Protein AF-A0A3B4H6M0-F1 (afdb_monomer)

Structure (mmCIF, N/CA/C/O backbone):
data_AF-A0A3B4H6M0-F1
#
_entry.id   AF-A0A3B4H6M0-F1
#
loop_
_atom_site.group_PDB
_atom_site.id
_atom_site.type_symbol
_atom_site.label_atom_id
_atom_site.label_alt_id
_atom_site.label_comp_id
_atom_site.label_asym_id
_atom_site.label_entity_id
_atom_site.label_seq_id
_atom_site.pdbx_PDB_ins_code
_atom_site.Cartn_x
_atom_site.Cartn_y
_atom_site.Cartn_z
_atom_site.occupancy
_atom_site.B_iso_or_equiv
_atom_site.auth_seq_id
_atom_site.auth_comp_id
_atom_site.auth_asym_id
_atom_site.auth_atom_id
_atom_site.pdbx_PDB_model_num
ATOM 1 N N . MET A 1 1 ? 34.216 -23.647 6.947 1.00 32.72 1 MET A N 1
ATOM 2 C CA . MET A 1 1 ? 33.223 -24.095 7.951 1.00 32.72 1 MET A CA 1
ATOM 3 C C . MET A 1 1 ? 31.790 -23.662 7.624 1.00 32.72 1 MET A C 1
ATOM 5 O O . MET A 1 1 ? 30.902 -24.414 7.976 1.00 32.72 1 MET A O 1
ATOM 9 N N . ALA A 1 2 ? 31.547 -22.563 6.891 1.00 30.44 2 ALA A N 1
ATOM 10 C CA . ALA A 1 2 ? 30.202 -22.195 6.402 1.00 30.44 2 ALA A CA 1
ATOM 11 C C . ALA A 1 2 ? 29.672 -23.077 5.242 1.00 30.44 2 ALA A C 1
ATOM 13 O O . ALA A 1 2 ? 28.477 -23.306 5.130 1.00 30.44 2 ALA A O 1
ATOM 14 N N . VAL A 1 3 ? 30.569 -23.651 4.430 1.00 27.27 3 VAL A N 1
ATOM 15 C CA . VAL A 1 3 ? 30.211 -24.494 3.267 1.00 27.27 3 VAL A CA 1
ATOM 16 C C . VAL A 1 3 ? 29.662 -25.874 3.676 1.00 27.27 3 VAL A C 1
ATOM 18 O O . VAL A 1 3 ? 28.889 -26.484 2.947 1.00 27.27 3 VAL A O 1
ATOM 21 N N . GLN A 1 4 ? 30.026 -26.370 4.866 1.00 26.97 4 GLN A N 1
ATOM 22 C CA . GLN A 1 4 ? 29.548 -27.668 5.362 1.00 26.97 4 GLN A CA 1
ATOM 23 C C . GLN A 1 4 ? 28.103 -27.570 5.886 1.00 26.97 4 GLN A C 1
ATOM 25 O O . GLN A 1 4 ? 27.313 -28.477 5.658 1.00 26.97 4 GLN A O 1
ATOM 30 N N . SER A 1 5 ? 27.740 -26.447 6.523 1.00 33.03 5 SER A N 1
ATOM 31 C CA . SER A 1 5 ? 26.393 -26.236 7.073 1.00 33.03 5 SER A CA 1
ATOM 32 C C . SER A 1 5 ? 25.328 -25.975 6.005 1.00 33.03 5 SER A C 1
ATOM 34 O O . SER A 1 5 ? 24.168 -26.300 6.230 1.00 33.03 5 SER A O 1
ATOM 36 N N . GLU A 1 6 ? 25.705 -25.428 4.843 1.00 32.78 6 GLU A N 1
ATOM 37 C CA . GLU A 1 6 ? 24.797 -25.271 3.692 1.00 32.78 6 GLU A CA 1
ATOM 38 C C . GLU A 1 6 ? 24.535 -26.606 2.974 1.00 32.78 6 GLU A C 1
ATOM 40 O O . GLU A 1 6 ? 23.430 -26.854 2.503 1.00 32.78 6 GLU A O 1
ATOM 45 N N . CYS A 1 7 ? 25.509 -27.520 2.951 1.00 27.27 7 CYS A N 1
ATOM 46 C CA . CYS A 1 7 ? 25.340 -28.843 2.338 1.00 27.27 7 CYS A CA 1
ATOM 47 C C . CYS A 1 7 ? 24.412 -29.762 3.169 1.00 27.27 7 CYS A C 1
ATOM 49 O O . CYS A 1 7 ? 23.644 -30.567 2.627 1.00 27.27 7 CYS A O 1
ATOM 51 N N . ASP A 1 8 ? 24.424 -29.591 4.496 1.00 31.41 8 ASP A N 1
ATO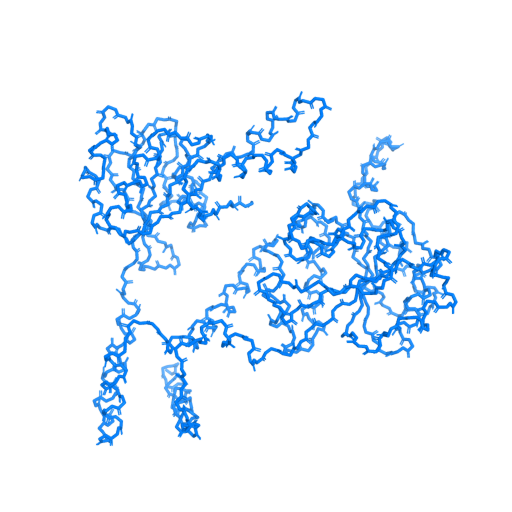M 52 C CA . ASP A 1 8 ? 23.567 -30.328 5.433 1.00 31.41 8 ASP A CA 1
ATOM 53 C C . ASP A 1 8 ? 22.103 -29.833 5.438 1.00 31.41 8 ASP A C 1
ATOM 55 O O . ASP A 1 8 ? 21.195 -30.609 5.750 1.00 31.41 8 ASP A O 1
ATOM 59 N N . SER A 1 9 ? 21.829 -28.575 5.055 1.00 35.06 9 SER A N 1
ATOM 60 C CA . SER A 1 9 ? 20.445 -28.080 4.915 1.00 35.06 9 SER A CA 1
ATOM 61 C C . SER A 1 9 ? 19.800 -28.559 3.611 1.00 35.06 9 SER A C 1
ATOM 63 O O . SER A 1 9 ? 18.659 -29.021 3.621 1.00 35.06 9 SER A O 1
ATOM 65 N N . VAL A 1 10 ? 20.564 -28.566 2.513 1.00 33.75 10 VAL A N 1
ATOM 66 C CA . VAL A 1 10 ? 20.108 -29.015 1.185 1.00 33.75 10 VAL A CA 1
ATOM 67 C C . VAL A 1 10 ? 19.784 -30.516 1.176 1.00 33.75 10 VAL A C 1
ATOM 69 O O . VAL A 1 10 ? 18.812 -30.957 0.565 1.00 33.75 10 VAL A O 1
ATOM 72 N N . THR A 1 11 ? 20.533 -31.334 1.921 1.00 34.16 11 THR A N 1
ATOM 73 C CA . THR A 1 11 ? 20.243 -32.776 2.056 1.00 34.16 11 THR A CA 1
ATOM 74 C C . THR A 1 11 ? 18.987 -33.080 2.882 1.00 34.16 11 THR A C 1
ATOM 76 O O . THR A 1 11 ? 18.434 -34.181 2.767 1.00 34.16 11 THR A O 1
ATOM 79 N N . LYS A 1 12 ? 18.506 -32.124 3.685 1.00 36.81 12 LYS A N 1
ATOM 80 C CA . LYS A 1 12 ? 17.257 -32.232 4.449 1.00 36.81 12 LYS A CA 1
ATOM 81 C C . LYS A 1 12 ? 16.042 -31.879 3.582 1.00 36.81 12 LYS A C 1
ATOM 83 O O . LYS A 1 12 ? 15.080 -32.642 3.571 1.00 36.81 12 LYS A O 1
ATOM 88 N N . GLU A 1 13 ? 16.149 -30.830 2.765 1.00 38.56 13 GLU A N 1
ATOM 89 C CA . GLU A 1 13 ? 15.122 -30.417 1.791 1.00 38.56 13 GLU A CA 1
ATOM 90 C C . GLU A 1 13 ? 14.874 -31.485 0.713 1.00 38.56 13 GLU A C 1
ATOM 92 O O . GLU A 1 13 ? 13.730 -31.811 0.397 1.00 38.56 13 GLU A O 1
ATOM 97 N N . VAL A 1 14 ? 15.932 -32.129 0.206 1.00 34.03 14 VAL A N 1
ATOM 98 C CA . VAL A 1 14 ? 15.801 -33.203 -0.798 1.00 34.03 14 VAL A CA 1
ATOM 99 C C . VAL A 1 14 ? 15.093 -34.445 -0.232 1.00 34.03 14 VAL A C 1
ATOM 101 O O . VAL A 1 14 ? 14.399 -35.150 -0.965 1.00 34.03 14 VAL A O 1
ATOM 104 N N . LYS A 1 15 ? 15.210 -34.718 1.076 1.00 35.72 15 LYS A N 1
ATOM 105 C CA . LYS A 1 15 ? 14.507 -35.838 1.730 1.00 35.72 15 LYS A CA 1
ATOM 106 C C . LYS A 1 15 ? 13.014 -35.574 1.934 1.00 35.72 15 LYS A C 1
ATOM 108 O O . LYS A 1 15 ? 12.244 -36.530 1.880 1.00 35.72 15 LYS A O 1
ATOM 113 N N . GLU A 1 16 ? 12.610 -34.324 2.141 1.00 36.28 16 GLU A N 1
ATOM 114 C CA . GLU A 1 16 ? 11.199 -33.942 2.310 1.00 36.28 16 GLU A CA 1
ATOM 115 C C . GLU A 1 16 ? 10.441 -33.961 0.973 1.00 36.28 16 GLU A C 1
ATOM 117 O O . GLU A 1 16 ? 9.308 -34.441 0.907 1.00 36.28 16 GLU A O 1
ATOM 122 N N . VAL A 1 17 ? 11.098 -33.570 -0.125 1.00 36.06 17 VAL A N 1
ATOM 123 C CA . VAL A 1 17 ? 10.526 -33.622 -1.486 1.00 36.06 17 VAL A CA 1
ATOM 124 C C . VAL A 1 17 ? 10.251 -35.063 -1.953 1.00 36.06 17 VAL A C 1
ATOM 126 O O . VAL A 1 17 ? 9.290 -35.310 -2.682 1.00 36.06 17 VAL A O 1
ATOM 129 N N . LEU A 1 18 ? 11.039 -36.042 -1.495 1.00 35.78 18 LEU A N 1
ATOM 130 C CA . LEU A 1 18 ? 10.857 -37.460 -1.838 1.00 35.78 18 LEU A CA 1
ATOM 131 C C . LEU A 1 18 ? 9.641 -38.120 -1.156 1.00 35.78 18 LEU A C 1
ATOM 133 O O . LEU A 1 18 ? 9.232 -39.195 -1.588 1.00 35.78 18 LEU A O 1
ATOM 137 N N . GLN A 1 19 ? 9.048 -37.510 -0.121 1.00 34.03 19 GLN A N 1
ATOM 138 C CA . GLN A 1 19 ? 7.951 -38.119 0.651 1.00 34.03 19 GLN A CA 1
ATOM 139 C C . GLN A 1 19 ? 6.537 -37.797 0.131 1.00 34.03 19 GLN A C 1
ATOM 141 O O . GLN A 1 19 ? 5.581 -38.426 0.578 1.00 34.03 19 GLN A O 1
ATOM 146 N N . HIS A 1 20 ? 6.377 -36.873 -0.827 1.00 35.38 20 HIS A N 1
ATOM 147 C CA . HIS A 1 20 ? 5.054 -36.355 -1.222 1.00 35.38 20 HIS A CA 1
ATOM 148 C C . HIS A 1 20 ? 4.671 -36.525 -2.704 1.00 35.38 20 HIS A C 1
ATOM 150 O O . HIS A 1 20 ? 3.684 -35.945 -3.161 1.00 35.38 20 HIS A O 1
ATOM 156 N N . HIS A 1 21 ? 5.388 -37.347 -3.470 1.00 32.28 21 HIS A N 1
ATOM 157 C CA . HIS A 1 21 ? 5.019 -37.627 -4.859 1.00 32.28 21 HIS A CA 1
ATOM 158 C C . HIS A 1 21 ? 3.885 -38.656 -4.961 1.00 32.28 21 HIS A C 1
ATOM 160 O O . HIS A 1 21 ? 4.155 -39.847 -4.973 1.00 32.28 21 HIS A O 1
ATOM 166 N N . ASP A 1 22 ? 2.640 -38.186 -5.098 1.00 32.66 22 ASP A N 1
ATOM 167 C CA . ASP A 1 22 ? 1.581 -38.898 -5.834 1.00 32.66 22 ASP A CA 1
ATOM 168 C C . ASP A 1 22 ? 0.391 -37.973 -6.167 1.00 32.66 22 ASP A C 1
ATOM 170 O O . ASP A 1 22 ? -0.548 -37.836 -5.382 1.00 32.66 22 ASP A O 1
ATOM 174 N N . LYS A 1 23 ? 0.434 -37.326 -7.348 1.00 28.08 23 LYS A N 1
ATOM 175 C CA . LYS A 1 23 ? -0.689 -37.128 -8.305 1.00 28.08 23 LYS A CA 1
ATOM 176 C C . LYS A 1 23 ? -0.337 -36.117 -9.415 1.00 28.08 23 LYS A C 1
ATOM 178 O O . LYS A 1 23 ? 0.369 -35.145 -9.154 1.00 28.08 23 LYS A O 1
ATOM 183 N N . PRO A 1 24 ? -0.832 -36.313 -10.655 1.00 30.91 24 PRO A N 1
ATOM 184 C CA . PRO A 1 24 ? -0.568 -35.414 -11.774 1.00 30.91 24 PRO A CA 1
ATOM 185 C C . PRO A 1 24 ? -1.537 -34.227 -11.735 1.00 30.91 24 PRO A C 1
ATOM 187 O O . PRO A 1 24 ? -2.722 -34.417 -11.459 1.00 30.91 24 PRO A O 1
ATOM 190 N N . LEU A 1 25 ? -1.069 -33.014 -12.046 1.00 31.17 25 LEU A N 1
ATOM 191 C CA . LEU A 1 25 ? -1.939 -31.839 -12.110 1.00 31.17 25 LEU A CA 1
ATOM 192 C C . LEU A 1 25 ? -1.830 -31.059 -13.419 1.00 31.17 25 LEU A C 1
ATOM 194 O O . LEU A 1 25 ? -0.778 -30.917 -14.039 1.00 31.17 25 LEU A O 1
ATOM 198 N N . ASN A 1 26 ? -3.029 -30.652 -13.822 1.00 25.30 26 ASN A N 1
ATOM 199 C CA . ASN A 1 26 ? -3.500 -30.214 -15.121 1.00 25.30 26 ASN A CA 1
ATOM 200 C C . ASN A 1 26 ? -3.079 -28.761 -15.408 1.00 25.30 26 ASN A C 1
ATOM 202 O O . ASN A 1 26 ? -2.894 -27.962 -14.492 1.00 25.30 26 ASN A O 1
ATOM 206 N N . VAL A 1 27 ? -2.982 -28.399 -16.687 1.00 27.44 27 VAL A N 1
ATOM 207 C CA . VAL A 1 27 ? -2.404 -27.144 -17.228 1.00 27.44 27 VAL A CA 1
ATOM 208 C C . VAL A 1 27 ? -3.296 -25.892 -16.994 1.00 27.44 27 VAL A C 1
ATOM 210 O O . VAL A 1 27 ? -3.283 -24.944 -17.767 1.00 27.44 27 VAL A O 1
ATOM 213 N N . GLY A 1 28 ? -4.070 -25.846 -15.903 1.00 27.16 28 GLY A N 1
ATOM 214 C CA . GLY A 1 28 ? -4.992 -24.747 -15.563 1.00 27.16 28 GLY A CA 1
ATOM 215 C C . GLY A 1 28 ? -4.631 -23.902 -14.329 1.00 27.16 28 GLY A C 1
ATOM 216 O O . GLY A 1 28 ? -5.324 -22.929 -14.060 1.00 27.16 28 GLY A O 1
ATOM 217 N N . MET A 1 29 ? -3.569 -24.228 -13.580 1.00 28.89 29 MET A N 1
ATOM 218 C CA . MET A 1 29 ? -3.443 -23.819 -12.162 1.00 28.89 29 MET A CA 1
ATOM 219 C C . MET A 1 29 ? -2.367 -22.771 -11.819 1.00 28.89 29 MET A C 1
ATOM 221 O O . MET A 1 29 ? -1.976 -22.642 -10.662 1.00 28.89 29 MET A O 1
ATOM 225 N N . VAL A 1 30 ? -1.894 -21.965 -12.773 1.00 35.34 30 VAL A N 1
ATOM 226 C CA . VAL A 1 30 ? -0.851 -20.945 -12.489 1.00 35.34 30 VAL A CA 1
ATOM 227 C C . VAL A 1 30 ? -1.394 -19.719 -11.719 1.00 35.34 30 VAL A C 1
ATOM 229 O O . VAL A 1 30 ? -0.618 -18.907 -11.228 1.00 35.34 30 VAL A O 1
ATOM 232 N N . LYS A 1 31 ? -2.717 -19.596 -11.523 1.00 34.50 31 LYS A N 1
ATOM 233 C CA . LYS A 1 31 ? -3.303 -18.649 -10.549 1.00 34.50 31 LYS A CA 1
ATOM 234 C C . LYS A 1 31 ? -3.573 -19.259 -9.165 1.00 34.50 31 LYS A C 1
ATOM 236 O O . LYS A 1 31 ? -3.773 -18.506 -8.226 1.00 34.50 31 LYS A O 1
ATOM 241 N N . GLU A 1 32 ? -3.549 -20.585 -9.014 1.00 31.45 32 GLU A N 1
ATOM 242 C CA . GLU A 1 32 ? -3.996 -21.264 -7.783 1.00 31.45 32 GLU A CA 1
ATOM 243 C C . GLU A 1 32 ? -2.868 -21.617 -6.799 1.00 31.45 32 GLU A C 1
ATOM 245 O O . GLU A 1 32 ? -3.141 -21.871 -5.628 1.00 31.45 32 GLU A O 1
ATOM 250 N N . SER A 1 33 ? -1.594 -21.607 -7.203 1.00 34.44 33 SER A N 1
ATOM 251 C CA . SER A 1 33 ? -0.500 -22.054 -6.320 1.00 34.44 33 SER A CA 1
ATOM 252 C C . SER A 1 33 ? 0.001 -21.007 -5.314 1.00 34.44 33 SER A C 1
ATOM 254 O O . SER A 1 33 ? 0.775 -21.357 -4.428 1.00 34.44 33 SER A O 1
ATOM 256 N N . ALA A 1 34 ? -0.429 -19.743 -5.411 1.00 38.22 34 ALA A N 1
ATOM 257 C CA . ALA A 1 34 ? -0.207 -18.747 -4.354 1.00 38.22 34 ALA A CA 1
ATOM 258 C C . ALA A 1 34 ? -1.312 -18.776 -3.279 1.00 38.22 34 ALA A C 1
ATOM 260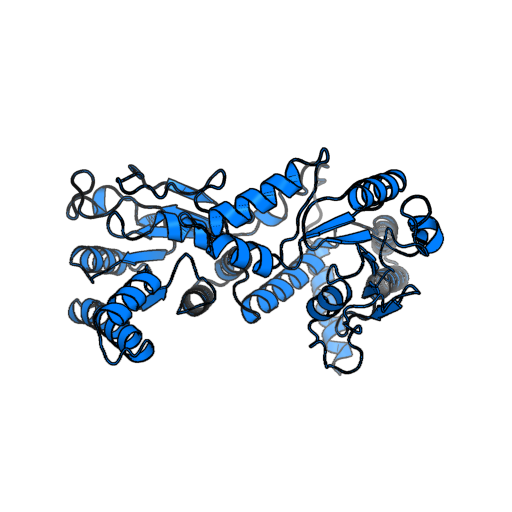 O O . ALA A 1 34 ? -1.076 -18.358 -2.148 1.00 38.22 34 ALA A O 1
ATOM 261 N N . ASP A 1 35 ? -2.493 -19.311 -3.608 1.00 40.00 35 ASP A N 1
ATOM 262 C CA . ASP A 1 35 ? -3.677 -19.262 -2.742 1.00 40.00 35 ASP A CA 1
ATOM 263 C C . ASP A 1 35 ? -3.786 -20.445 -1.765 1.00 40.00 35 ASP A C 1
ATOM 265 O O . ASP A 1 35 ? -4.458 -20.336 -0.741 1.00 40.00 35 ASP A O 1
ATOM 269 N N . GLN A 1 36 ? -3.103 -21.569 -2.003 1.00 39.03 36 GLN A N 1
ATOM 270 C CA . GLN A 1 36 ? -3.354 -22.805 -1.241 1.00 39.03 36 GLN A CA 1
ATOM 271 C C . GLN A 1 36 ? -2.666 -22.913 0.136 1.00 39.03 36 GLN A C 1
ATOM 273 O O . GLN A 1 36 ? -2.895 -23.894 0.844 1.00 39.03 36 GLN A O 1
ATOM 278 N N . HIS A 1 37 ? -1.895 -21.910 0.578 1.00 45.59 37 HIS A N 1
ATOM 279 C CA . HIS A 1 37 ? -1.238 -21.938 1.900 1.00 45.59 37 HIS A CA 1
ATOM 280 C C . HIS A 1 37 ? -1.378 -20.664 2.748 1.00 45.59 37 HIS A C 1
ATOM 282 O O . HIS A 1 37 ? -0.771 -20.579 3.816 1.00 45.59 37 HIS A O 1
ATOM 288 N N . THR A 1 38 ? -2.194 -19.689 2.340 1.00 56.16 38 THR A N 1
ATOM 289 C CA . THR A 1 38 ? -2.395 -18.463 3.132 1.00 56.16 38 THR A CA 1
ATOM 290 C C . THR A 1 38 ? -3.700 -18.524 3.913 1.00 56.16 38 THR A C 1
ATOM 292 O O . THR A 1 38 ? -4.784 -18.547 3.337 1.00 56.16 38 THR A O 1
ATOM 295 N N . ILE A 1 39 ? -3.596 -18.543 5.244 1.00 72.38 39 ILE A N 1
ATOM 296 C CA . ILE A 1 39 ? -4.755 -18.417 6.135 1.00 72.38 39 ILE A CA 1
ATOM 297 C C . ILE A 1 39 ? -5.457 -17.089 5.811 1.00 72.38 39 ILE A C 1
ATOM 299 O O . ILE A 1 39 ? -4.782 -16.056 5.842 1.00 72.38 39 ILE A O 1
ATOM 303 N N . PRO A 1 40 ? -6.777 -17.087 5.534 1.00 86.38 40 PRO A N 1
ATOM 304 C CA . PRO A 1 40 ? -7.510 -15.860 5.259 1.00 86.38 40 PRO A CA 1
ATOM 305 C C . PRO A 1 40 ? -7.331 -14.847 6.392 1.00 86.38 40 PRO A C 1
ATOM 307 O O . PRO A 1 40 ? -7.498 -15.187 7.566 1.00 86.38 40 PRO A O 1
ATOM 310 N N . LEU A 1 41 ? -6.997 -13.614 6.025 1.00 90.06 41 LEU A N 1
ATOM 311 C CA . LEU A 1 41 ? -6.868 -12.475 6.915 1.00 90.06 41 LEU A CA 1
ATOM 312 C C . LEU A 1 41 ? -8.077 -11.556 6.725 1.00 90.06 41 LEU A C 1
ATOM 314 O O . LEU A 1 41 ? -8.240 -10.937 5.675 1.00 90.06 41 LEU A O 1
ATOM 318 N N . LYS A 1 42 ? -8.935 -11.473 7.741 1.00 93.31 42 LYS A N 1
ATOM 319 C CA . LYS A 1 42 ? -10.170 -10.680 7.737 1.00 93.31 42 LYS A CA 1
ATOM 320 C C . LYS A 1 42 ? -10.024 -9.490 8.676 1.00 93.31 42 LYS A C 1
ATOM 322 O O . LYS A 1 42 ? -10.058 -9.653 9.895 1.00 93.31 42 LYS A O 1
ATOM 327 N N . ILE A 1 43 ? -9.899 -8.298 8.108 1.00 94.94 43 ILE A N 1
ATOM 328 C CA . ILE A 1 43 ? -9.697 -7.048 8.845 1.00 94.94 43 ILE A CA 1
ATOM 329 C C . ILE A 1 43 ? -11.014 -6.281 8.861 1.00 94.94 43 ILE A C 1
ATOM 331 O O . ILE A 1 43 ? -11.538 -5.969 7.797 1.00 94.94 43 ILE A O 1
ATOM 335 N N . ALA A 1 44 ? -11.552 -5.965 10.034 1.00 95.69 44 ALA A N 1
ATOM 336 C CA . ALA A 1 44 ? -12.742 -5.122 10.136 1.00 95.69 44 ALA A CA 1
ATOM 337 C C . ALA A 1 44 ? -12.365 -3.644 10.255 1.00 95.69 44 ALA A C 1
ATOM 339 O O . ALA A 1 44 ? -11.582 -3.277 11.126 1.00 95.69 44 ALA A O 1
ATOM 340 N N . ILE A 1 45 ? -12.963 -2.800 9.418 1.00 96.00 45 ILE A N 1
ATOM 341 C CA . ILE A 1 45 ? -12.843 -1.343 9.463 1.00 96.00 45 ILE A CA 1
ATOM 342 C C . ILE A 1 45 ? -14.163 -0.790 9.999 1.00 96.00 45 ILE A C 1
ATOM 344 O O . ILE A 1 45 ? -15.200 -0.911 9.355 1.00 96.00 45 ILE A O 1
ATOM 348 N N . THR A 1 46 ? -14.140 -0.221 11.201 1.00 93.56 46 THR A N 1
ATOM 349 C CA . THR A 1 46 ? -15.326 0.307 11.898 1.00 93.56 46 THR A CA 1
ATOM 350 C C . THR A 1 46 ? -15.092 1.747 12.347 1.00 93.56 46 THR A C 1
ATOM 352 O O . THR A 1 46 ? -13.985 2.260 12.227 1.00 93.56 46 THR A O 1
ATOM 355 N N . GLY A 1 47 ? -16.129 2.425 12.825 1.00 91.69 47 GLY A N 1
ATOM 356 C CA . GLY A 1 47 ? -16.099 3.840 13.193 1.00 91.69 47 GLY A CA 1
ATOM 357 C C . GLY A 1 47 ? -17.387 4.548 12.794 1.00 91.69 47 GLY A C 1
ATOM 358 O O . GLY A 1 47 ? -18.294 3.934 12.233 1.00 91.69 47 GLY A O 1
ATOM 359 N N . GLU A 1 48 ? -17.488 5.843 13.074 1.00 88.69 48 GLU A N 1
ATOM 360 C CA . GLU A 1 48 ? -18.681 6.620 12.722 1.00 88.69 48 GLU A CA 1
ATOM 361 C C . GLU A 1 48 ? -18.859 6.795 11.204 1.00 88.69 48 GLU A C 1
ATOM 363 O O . GLU A 1 48 ? -17.955 6.566 10.391 1.00 88.69 48 GLU A O 1
ATOM 368 N N . SER A 1 49 ? -20.062 7.195 10.787 1.00 84.81 49 SER A N 1
ATOM 369 C CA . SER A 1 49 ? -20.286 7.620 9.404 1.00 84.81 49 SER A CA 1
ATOM 370 C C . SER A 1 49 ? -19.483 8.886 9.086 1.00 84.81 49 SER A C 1
ATOM 372 O O . SER A 1 49 ? -19.302 9.755 9.935 1.00 84.81 49 SER A O 1
ATOM 374 N N . GLY A 1 50 ? -18.959 8.976 7.863 1.00 83.56 50 GLY A N 1
ATOM 375 C CA . GLY A 1 50 ? -18.137 10.103 7.426 1.00 83.56 50 GLY A CA 1
ATOM 376 C C . GLY A 1 50 ? -16.692 10.101 7.933 1.00 83.56 50 GLY A C 1
ATOM 37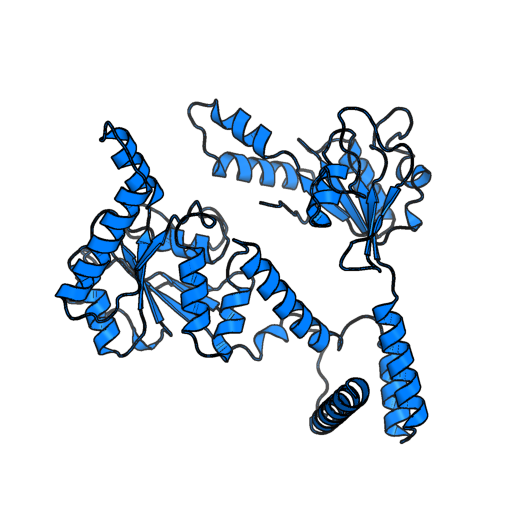7 O O . GLY A 1 50 ? -15.909 10.903 7.433 1.00 83.56 50 GLY A O 1
ATOM 378 N N . SER A 1 51 ? -16.279 9.182 8.817 1.00 88.62 51 SER A N 1
ATOM 379 C CA . SER A 1 51 ? -14.907 9.157 9.354 1.00 88.62 51 SER A CA 1
ATOM 380 C C . SER A 1 51 ? -13.825 8.750 8.342 1.00 88.62 51 SER A C 1
ATOM 382 O O . SER A 1 51 ? -12.648 8.816 8.652 1.00 88.62 51 SER A O 1
ATOM 384 N N . GLY A 1 52 ? -14.181 8.368 7.110 1.00 89.62 52 GLY A N 1
ATOM 385 C CA . GLY A 1 52 ? -13.213 7.988 6.069 1.00 89.62 52 GLY A CA 1
ATOM 386 C C . GLY A 1 52 ? -12.869 6.496 6.016 1.00 89.62 52 GLY A C 1
ATOM 387 O O . GLY A 1 52 ? -11.828 6.136 5.474 1.00 89.62 52 GLY A O 1
ATOM 388 N N . LYS A 1 53 ? -13.735 5.620 6.546 1.00 92.44 53 LYS A N 1
ATOM 389 C CA . LYS A 1 53 ? -13.575 4.151 6.498 1.00 92.44 53 LYS A CA 1
ATOM 390 C C . LYS A 1 53 ? -13.354 3.618 5.078 1.00 92.44 53 LYS A C 1
ATOM 392 O O . LYS A 1 53 ? -12.337 2.979 4.833 1.00 92.44 53 LYS A O 1
ATOM 397 N N . SER A 1 54 ? -14.245 3.945 4.141 1.00 90.88 54 SER A N 1
ATOM 398 C CA . SER A 1 54 ? -14.154 3.514 2.740 1.00 90.88 54 SER A CA 1
ATOM 399 C C . SER A 1 54 ? -12.866 3.999 2.065 1.00 90.88 54 SER A C 1
ATOM 401 O O . SER A 1 54 ? -12.148 3.204 1.467 1.00 90.88 54 SER A O 1
ATOM 403 N N . THR A 1 55 ? -12.504 5.273 2.253 1.00 91.94 55 THR A N 1
ATOM 404 C CA . THR A 1 55 ? -11.243 5.836 1.740 1.00 91.94 55 THR A CA 1
ATOM 405 C C . THR A 1 55 ? -10.028 5.123 2.340 1.00 91.94 55 THR A C 1
ATOM 407 O O . THR A 1 55 ? -9.059 4.841 1.644 1.00 91.94 55 THR A O 1
ATOM 410 N N . PHE A 1 56 ? -10.064 4.775 3.631 1.00 94.25 56 PHE A N 1
ATOM 411 C CA . PHE A 1 56 ? -9.011 3.976 4.257 1.00 94.25 56 PHE A CA 1
ATOM 412 C C . PHE A 1 56 ? -8.933 2.561 3.667 1.00 94.25 56 PHE A C 1
ATOM 414 O O . PHE A 1 56 ? -7.832 2.081 3.409 1.00 94.25 56 PHE A O 1
ATOM 421 N N . VAL A 1 57 ? -10.071 1.904 3.411 1.00 94.25 57 VAL A N 1
ATOM 422 C CA . VAL A 1 57 ? -10.121 0.588 2.749 1.00 94.25 57 VAL A CA 1
ATOM 423 C C . VAL A 1 57 ? -9.450 0.640 1.377 1.00 94.25 57 VAL A C 1
ATOM 425 O O . VAL A 1 57 ? -8.634 -0.228 1.071 1.00 94.25 57 VAL A O 1
ATOM 428 N N . ASN A 1 58 ? -9.757 1.658 0.572 1.00 91.38 58 ASN A N 1
ATOM 429 C CA . ASN A 1 58 ? -9.182 1.832 -0.763 1.00 91.38 58 ASN A CA 1
ATOM 430 C C . ASN A 1 58 ? -7.680 2.108 -0.699 1.00 91.38 58 ASN A C 1
ATOM 432 O O . ASN A 1 58 ? -6.895 1.385 -1.314 1.00 91.38 58 ASN A O 1
ATOM 436 N N . ALA A 1 59 ? -7.274 3.059 0.145 1.00 90.94 59 ALA A N 1
ATOM 437 C CA . ALA A 1 59 ? -5.874 3.411 0.342 1.00 90.94 59 ALA A CA 1
ATOM 438 C C . ALA A 1 59 ? -5.037 2.216 0.825 1.00 90.94 59 ALA A C 1
ATOM 440 O O . ALA A 1 59 ? -3.946 1.968 0.316 1.00 90.94 59 ALA A O 1
ATOM 441 N N . PHE A 1 60 ? -5.564 1.419 1.759 1.00 90.25 60 PHE A N 1
ATOM 442 C CA . PHE A 1 60 ? -4.896 0.210 2.237 1.00 90.25 60 PHE A CA 1
ATOM 443 C C . PHE A 1 60 ? -4.773 -0.859 1.142 1.00 90.25 60 PHE A C 1
ATOM 445 O O . PHE A 1 60 ? -3.794 -1.598 1.123 1.00 90.25 60 PHE A O 1
ATOM 452 N N . ARG A 1 61 ? -5.747 -0.944 0.227 1.00 90.56 61 ARG A N 1
ATOM 453 C CA . ARG A 1 61 ? -5.736 -1.854 -0.934 1.00 90.56 61 ARG A CA 1
ATOM 454 C C . ARG A 1 61 ? -4.900 -1.332 -2.109 1.00 90.56 61 ARG A C 1
ATOM 456 O O . ARG A 1 61 ? -4.802 -2.026 -3.117 1.00 90.56 61 ARG A O 1
ATOM 463 N N . GLY A 1 62 ? -4.334 -0.127 -2.000 1.00 86.00 62 GLY A N 1
ATOM 464 C CA . GLY A 1 62 ? -3.555 0.505 -3.064 1.00 86.00 62 GLY A CA 1
ATOM 465 C C . GLY A 1 62 ? -4.375 0.857 -4.309 1.00 86.00 62 GLY A C 1
ATOM 466 O O . GLY A 1 62 ? -3.822 0.868 -5.406 1.00 86.00 62 GLY A O 1
ATOM 467 N N . ILE A 1 63 ? -5.679 1.108 -4.156 1.00 83.75 63 ILE A N 1
ATOM 468 C CA . ILE A 1 63 ? -6.575 1.521 -5.248 1.00 83.75 63 ILE A CA 1
ATOM 469 C C . ILE A 1 63 ? -7.139 2.917 -4.982 1.00 83.75 63 ILE A C 1
ATOM 471 O O . ILE A 1 63 ? -7.226 3.350 -3.833 1.00 83.75 63 ILE A O 1
ATOM 475 N N . ASN A 1 64 ? -7.524 3.610 -6.049 1.00 81.12 64 ASN A N 1
ATOM 476 C CA . ASN A 1 64 ? -8.139 4.934 -5.984 1.00 81.12 64 ASN A CA 1
ATOM 477 C C . ASN A 1 64 ? -9.639 4.809 -5.695 1.00 81.12 64 ASN A C 1
ATOM 479 O O . ASN A 1 64 ? -10.246 3.771 -5.963 1.00 81.12 64 ASN A O 1
ATOM 483 N N . ASP A 1 65 ? -10.245 5.874 -5.171 1.00 81.94 65 ASP A N 1
ATOM 484 C CA . ASP A 1 65 ? -11.664 5.870 -4.788 1.00 81.94 65 ASP A CA 1
ATOM 485 C C . ASP A 1 65 ? -12.604 5.717 -6.001 1.00 81.94 65 ASP A C 1
ATOM 487 O O . ASP A 1 65 ? -13.713 5.201 -5.859 1.00 81.94 65 ASP A O 1
ATOM 491 N N . ASP A 1 66 ? -12.132 6.106 -7.189 1.00 82.25 66 ASP A N 1
ATOM 492 C CA . ASP A 1 66 ? -12.854 6.005 -8.463 1.00 82.25 66 ASP A CA 1
ATOM 493 C C . ASP A 1 66 ? -12.574 4.690 -9.231 1.00 82.25 66 ASP A C 1
ATOM 495 O O . ASP A 1 66 ? -13.141 4.470 -10.305 1.00 82.25 66 ASP A O 1
ATOM 499 N N . ASP A 1 67 ? -11.693 3.815 -8.725 1.00 79.50 67 ASP A N 1
ATOM 500 C CA . ASP A 1 67 ? -11.335 2.567 -9.411 1.00 79.50 67 ASP A CA 1
ATOM 501 C C . ASP A 1 67 ? -12.465 1.518 -9.329 1.00 79.50 67 ASP A C 1
ATOM 503 O O . ASP A 1 67 ? -13.234 1.437 -8.366 1.00 79.50 67 ASP A O 1
ATOM 507 N N . GLU A 1 68 ? -12.551 0.643 -10.336 1.00 81.06 68 GLU A N 1
ATOM 508 C CA . GLU A 1 68 ? -13.514 -0.462 -10.326 1.00 81.06 68 GLU A CA 1
ATOM 509 C C . GLU A 1 68 ? -13.265 -1.394 -9.124 1.00 81.06 68 GLU A C 1
ATOM 511 O O . GLU A 1 68 ? -12.168 -1.919 -8.925 1.00 81.06 68 GLU A O 1
ATOM 516 N N . GLY A 1 69 ? -14.299 -1.612 -8.306 1.00 82.81 69 GLY A N 1
ATOM 517 C CA . GLY A 1 69 ? -14.198 -2.411 -7.080 1.00 82.81 69 GLY A CA 1
ATOM 518 C C . GLY A 1 69 ? -13.671 -1.649 -5.855 1.00 82.81 69 GLY A C 1
ATOM 519 O O . GLY A 1 69 ? -13.367 -2.285 -4.834 1.00 82.81 69 GLY A O 1
ATOM 520 N N . ALA A 1 70 ? -13.566 -0.319 -5.932 1.00 87.44 70 ALA A N 1
ATOM 521 C CA . ALA A 1 70 ? -13.366 0.552 -4.780 1.00 87.44 70 ALA A CA 1
ATOM 522 C C . ALA A 1 70 ? -14.579 0.544 -3.834 1.00 87.44 70 ALA A C 1
ATOM 524 O O . ALA A 1 70 ? -15.728 0.358 -4.241 1.00 87.44 70 ALA A O 1
ATOM 525 N N . ALA A 1 71 ? -14.309 0.727 -2.543 1.00 86.88 71 ALA A N 1
ATOM 526 C CA . ALA A 1 71 ? -15.333 0.988 -1.548 1.00 86.88 71 ALA A CA 1
ATOM 527 C C . ALA A 1 71 ? -15.901 2.398 -1.779 1.00 86.88 71 ALA A C 1
ATOM 529 O O . ALA A 1 71 ? -15.124 3.352 -1.849 1.00 86.88 71 ALA A O 1
ATOM 530 N N . PRO A 1 72 ? -17.229 2.562 -1.879 1.00 83.44 72 PRO A N 1
ATOM 531 C CA . PRO A 1 72 ? -17.840 3.842 -2.208 1.00 83.44 72 PRO A CA 1
ATOM 532 C C . PRO A 1 72 ? -17.632 4.856 -1.074 1.00 83.44 72 PRO A C 1
ATOM 534 O O . PRO A 1 72 ? -17.949 4.579 0.088 1.00 83.44 72 PRO A O 1
ATOM 537 N N . THR A 1 73 ? -17.125 6.041 -1.420 1.00 74.81 73 THR A N 1
ATOM 538 C CA . THR A 1 73 ? -16.682 7.094 -0.485 1.00 74.81 73 THR A CA 1
ATOM 539 C C . THR A 1 73 ? -17.654 8.273 -0.350 1.00 74.81 73 THR A C 1
ATOM 541 O O . 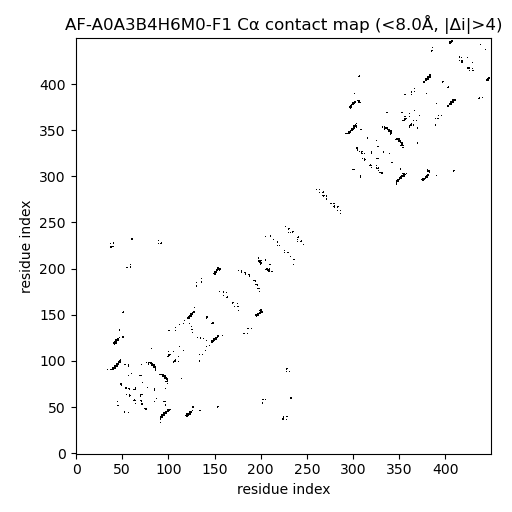THR A 1 73 ? -17.259 9.371 0.042 1.00 74.81 73 THR A O 1
ATOM 544 N N . ASP A 1 74 ? -18.938 8.066 -0.654 1.00 59.75 74 ASP A N 1
ATOM 545 C CA . ASP A 1 74 ? -19.928 9.147 -0.629 1.00 59.75 74 ASP A CA 1
ATOM 546 C C . ASP A 1 74 ? -20.205 9.669 0.800 1.00 59.75 74 ASP A C 1
ATOM 548 O O . ASP A 1 74 ? -19.967 9.010 1.813 1.00 59.75 74 ASP A O 1
ATOM 552 N N . CYS A 1 75 ? -20.718 10.894 0.877 1.00 49.47 75 CYS A N 1
ATOM 553 C CA . CYS A 1 75 ? -20.997 11.633 2.107 1.00 49.47 75 CYS A CA 1
ATOM 554 C C . CYS A 1 75 ? -22.208 11.109 2.901 1.00 49.47 75 CYS A C 1
ATOM 556 O O . CYS A 1 75 ? -22.394 11.477 4.064 1.00 49.47 75 CYS A O 1
ATOM 558 N N . VAL A 1 76 ? -23.025 10.253 2.287 1.00 50.12 76 VAL A N 1
ATOM 559 C CA . VAL A 1 76 ? -24.172 9.571 2.900 1.00 50.12 76 VAL A CA 1
ATOM 560 C C . VAL A 1 76 ? -23.755 8.142 3.245 1.00 50.12 76 VAL A C 1
ATOM 562 O O . VAL A 1 76 ? -22.918 7.575 2.558 1.00 50.12 76 VAL A O 1
ATOM 565 N N . GLU A 1 77 ? -24.316 7.541 4.299 1.00 53.75 77 GLU A N 1
ATOM 566 C CA . GLU A 1 77 ? -24.049 6.131 4.620 1.00 53.75 77 GLU A CA 1
ATOM 567 C C . GLU A 1 77 ? -24.287 5.218 3.408 1.00 53.75 77 GLU A C 1
ATOM 569 O O . GLU A 1 77 ? -25.429 4.937 3.045 1.00 53.75 77 GLU A O 1
ATOM 574 N N . THR A 1 78 ? -23.200 4.751 2.796 1.00 56.25 78 THR A N 1
ATOM 575 C CA . THR A 1 78 ? -23.223 3.882 1.612 1.00 56.25 78 THR A CA 1
ATOM 576 C C . THR A 1 78 ? -23.259 2.395 1.974 1.00 56.25 78 THR A C 1
ATOM 578 O O . THR A 1 78 ? -23.698 1.574 1.170 1.00 56.25 78 THR A O 1
ATOM 581 N N . THR A 1 79 ? -22.845 2.039 3.194 1.00 56.91 79 THR A N 1
ATOM 582 C CA . THR A 1 79 ? -22.646 0.651 3.635 1.00 56.91 79 THR A CA 1
ATOM 583 C C . THR A 1 79 ? -23.781 0.208 4.569 1.00 56.91 79 THR A C 1
ATOM 585 O O . THR A 1 79 ? -23.768 0.511 5.756 1.00 56.91 79 THR A O 1
ATOM 588 N N . GLU A 1 80 ? -24.780 -0.518 4.044 1.00 62.22 80 GLU A N 1
ATOM 589 C CA . GLU A 1 80 ? -25.934 -1.040 4.816 1.00 62.22 80 GLU A CA 1
ATOM 590 C C . GLU A 1 80 ? -25.696 -2.421 5.451 1.00 62.22 80 GLU A C 1
ATOM 592 O O . GLU A 1 80 ? -26.482 -2.890 6.270 1.00 62.22 80 GLU A O 1
ATOM 597 N N . LYS A 1 81 ? -24.634 -3.121 5.058 1.00 70.00 81 LYS A N 1
ATOM 598 C CA . LYS A 1 81 ? -24.170 -4.379 5.657 1.00 70.00 81 LYS A CA 1
ATOM 599 C C . LYS A 1 81 ? -22.655 -4.383 5.564 1.00 70.00 81 LYS A C 1
ATOM 601 O O . LYS A 1 81 ? -22.123 -3.797 4.631 1.00 70.00 81 LYS A O 1
ATOM 606 N N . GLY A 1 82 ? -21.966 -5.030 6.504 1.00 80.50 82 GLY A N 1
ATOM 607 C CA . GLY A 1 82 ? -20.507 -5.134 6.436 1.00 80.50 82 GLY A CA 1
ATOM 608 C C . GLY A 1 82 ? -20.076 -5.735 5.096 1.00 80.50 82 GLY A C 1
ATOM 609 O O . GLY A 1 82 ? -20.363 -6.908 4.846 1.00 80.50 82 GLY A O 1
ATOM 610 N N . THR A 1 83 ? -19.424 -4.937 4.250 1.00 88.69 83 THR A N 1
ATOM 611 C CA . THR A 1 83 ? -19.115 -5.299 2.860 1.00 88.69 83 THR A CA 1
ATOM 612 C C . THR A 1 83 ? -17.658 -5.748 2.758 1.00 88.69 83 THR A C 1
ATOM 614 O O . THR A 1 83 ? -16.766 -5.002 3.170 1.00 88.69 83 THR A O 1
ATOM 617 N N . PRO A 1 84 ? -17.386 -6.961 2.243 1.00 93.19 84 PRO A N 1
ATOM 618 C CA . PRO A 1 84 ? -16.026 -7.437 2.045 1.00 93.19 84 PRO A CA 1
ATOM 619 C C . PRO A 1 84 ? -15.395 -6.828 0.792 1.00 93.19 84 PRO A C 1
ATOM 621 O O . PRO A 1 84 ? -15.951 -6.899 -0.301 1.00 93.19 84 PRO A O 1
ATOM 624 N N . TYR A 1 85 ? -14.175 -6.336 0.950 1.00 93.69 85 TYR A N 1
ATOM 625 C CA . TYR A 1 85 ? -13.314 -5.822 -0.103 1.00 93.69 85 TYR A CA 1
ATOM 626 C C . TYR A 1 85 ? -12.006 -6.623 -0.114 1.00 93.69 85 TYR A C 1
ATOM 628 O O . TYR A 1 85 ? -11.080 -6.320 0.649 1.00 93.69 85 TYR A O 1
ATOM 636 N N . PRO A 1 86 ? -11.914 -7.686 -0.935 1.00 91.69 86 PRO A N 1
ATOM 637 C CA . PRO A 1 86 ? -10.671 -8.430 -1.091 1.00 91.69 86 PRO A CA 1
ATOM 638 C C . PRO A 1 86 ? -9.592 -7.539 -1.716 1.00 91.69 86 PRO A C 1
ATOM 640 O O . PRO A 1 86 ? -9.872 -6.683 -2.568 1.00 91.69 86 PRO A O 1
ATOM 643 N N . HIS A 1 87 ? -8.344 -7.724 -1.292 1.00 87.94 87 HIS A N 1
ATOM 644 C CA . HIS A 1 87 ? -7.217 -7.044 -1.916 1.00 87.94 87 HIS A CA 1
ATOM 645 C C . HIS A 1 87 ? -7.080 -7.512 -3.381 1.00 87.94 87 HIS A C 1
ATOM 647 O O . HIS A 1 87 ? -7.078 -8.724 -3.611 1.00 87.94 87 HIS A O 1
ATOM 653 N N . PRO A 1 88 ? -6.933 -6.603 -4.369 1.00 81.00 88 PRO A N 1
ATOM 654 C CA . PRO A 1 88 ? -6.926 -6.960 -5.794 1.00 81.00 88 PRO A CA 1
ATOM 655 C C . PRO A 1 88 ? -5.878 -8.014 -6.173 1.00 81.00 88 PRO A C 1
ATOM 657 O O . PRO A 1 88 ? -6.160 -8.934 -6.936 1.00 81.00 88 PRO A O 1
ATOM 660 N N . GLU A 1 89 ? -4.673 -7.892 -5.611 1.00 74.88 89 GLU A N 1
ATOM 661 C CA . GLU A 1 89 ? -3.560 -8.819 -5.865 1.00 74.88 89 GLU A CA 1
ATOM 662 C C . GLU A 1 89 ? -3.462 -9.980 -4.861 1.00 74.88 89 GLU A C 1
ATOM 664 O O . GLU A 1 89 ? -2.815 -10.982 -5.155 1.00 74.88 89 GLU A O 1
ATOM 669 N N . TYR A 1 90 ? -4.098 -9.869 -3.687 1.00 80.56 90 TYR A N 1
ATOM 670 C CA . TYR A 1 90 ? -3.947 -10.829 -2.581 1.00 80.56 90 TYR A CA 1
ATOM 671 C C . TYR A 1 90 ? -5.310 -11.147 -1.955 1.00 80.56 90 TYR A C 1
ATOM 673 O O . TYR A 1 90 ? -5.598 -10.694 -0.846 1.00 80.56 90 TYR A O 1
ATOM 681 N N . PRO A 1 91 ? -6.169 -11.932 -2.630 1.00 83.56 91 PRO A N 1
ATOM 682 C CA . PRO A 1 91 ? -7.553 -12.155 -2.200 1.00 83.56 91 PRO A CA 1
ATOM 683 C C . PRO A 1 91 ? -7.696 -12.780 -0.802 1.00 83.56 91 PRO A C 1
ATOM 685 O O . PRO A 1 91 ? -8.738 -12.635 -0.163 1.00 83.56 91 PRO A O 1
ATOM 688 N N . SER A 1 92 ? -6.644 -13.436 -0.298 1.00 83.62 92 SER A N 1
ATOM 689 C CA . SER A 1 92 ? -6.571 -13.946 1.075 1.00 83.62 92 SER A CA 1
ATOM 690 C C . SER A 1 92 ? -6.605 -12.843 2.142 1.00 83.62 92 SER A C 1
ATOM 692 O O . SER A 1 92 ? -6.947 -13.134 3.285 1.00 83.62 92 SER A O 1
ATOM 694 N N . VAL A 1 93 ? -6.318 -11.586 1.790 1.00 89.69 93 VAL A N 1
ATOM 695 C CA . VAL A 1 93 ? -6.482 -10.410 2.653 1.00 89.69 93 VAL A CA 1
ATOM 696 C C . VAL A 1 93 ? -7.769 -9.687 2.269 1.00 89.69 93 VAL A C 1
ATOM 698 O O . VAL A 1 93 ? -7.898 -9.146 1.173 1.00 89.69 93 VAL A O 1
ATOM 701 N N . THR A 1 94 ? -8.742 -9.671 3.177 1.00 93.75 94 THR A N 1
ATOM 702 C CA . THR A 1 94 ? -10.038 -9.015 2.972 1.00 93.75 94 THR A CA 1
ATOM 703 C C . THR A 1 94 ? -10.260 -7.940 4.024 1.00 93.75 94 THR A C 1
ATOM 705 O O . THR A 1 94 ? -10.305 -8.234 5.222 1.00 93.75 94 THR A O 1
ATOM 708 N N . LEU A 1 95 ? -10.460 -6.704 3.569 1.00 95.50 95 LEU A N 1
ATOM 709 C CA . LEU A 1 95 ? -10.902 -5.601 4.412 1.00 95.50 95 LEU A CA 1
ATOM 710 C C . LEU A 1 95 ? -12.423 -5.551 4.389 1.00 95.50 95 LEU A C 1
ATOM 712 O O . LEU A 1 95 ? -13.032 -5.606 3.329 1.00 95.50 95 LEU A O 1
ATOM 716 N N . TRP A 1 96 ? -13.046 -5.458 5.549 1.00 94.94 96 TRP A N 1
ATOM 717 C CA . TRP A 1 96 ? -14.489 -5.351 5.678 1.00 94.94 96 TRP A CA 1
ATOM 718 C C . TRP A 1 96 ? -14.833 -3.945 6.121 1.00 94.94 96 TRP A C 1
ATOM 720 O O . TRP A 1 96 ? -14.567 -3.587 7.266 1.00 94.94 96 TRP A O 1
ATOM 730 N N . ASP A 1 97 ? -15.426 -3.167 5.221 1.00 93.56 97 ASP A N 1
ATOM 731 C CA . ASP A 1 97 ? -15.997 -1.877 5.589 1.00 93.56 97 ASP A CA 1
ATOM 732 C C . ASP A 1 97 ? -17.303 -2.132 6.338 1.00 93.56 97 ASP A C 1
ATOM 734 O O . ASP A 1 97 ? -18.233 -2.745 5.802 1.00 93.56 97 ASP A O 1
ATOM 738 N N . LEU A 1 98 ? -17.345 -1.738 7.607 1.00 91.38 98 LEU A N 1
ATOM 739 C CA . LEU A 1 98 ? -18.512 -1.902 8.457 1.00 91.38 98 LEU A CA 1
ATOM 740 C C . LEU A 1 98 ? -19.358 -0.625 8.446 1.00 91.38 98 LEU A C 1
ATOM 742 O O . LEU A 1 98 ? -18.813 0.475 8.328 1.00 91.38 98 LEU A O 1
ATOM 746 N N . PRO A 1 99 ? -20.689 -0.746 8.598 1.00 87.31 99 PRO A N 1
ATOM 747 C CA . PRO A 1 99 ? -21.565 0.415 8.696 1.00 87.31 99 PRO A CA 1
ATOM 748 C C . PRO A 1 99 ? -21.111 1.377 9.796 1.00 87.31 99 PRO A C 1
ATOM 750 O O . PRO A 1 99 ? -20.489 0.971 10.783 1.00 87.31 99 PRO A O 1
ATOM 753 N N . GLY A 1 100 ? -21.436 2.658 9.622 1.00 85.69 100 GLY A N 1
ATOM 754 C CA . GLY A 1 100 ? -21.143 3.682 10.615 1.00 85.69 100 GLY A CA 1
ATOM 755 C C . GLY A 1 100 ? -21.918 3.432 11.906 1.00 85.69 100 GLY A C 1
ATOM 756 O O . GLY A 1 100 ? -23.129 3.256 11.862 1.00 85.69 100 GLY A O 1
ATOM 757 N N . ILE A 1 101 ? -21.251 3.420 13.058 1.00 86.31 101 ILE A N 1
ATOM 758 C CA . ILE A 1 101 ? -21.960 3.365 14.345 1.00 86.31 101 ILE A CA 1
ATOM 759 C C . ILE A 1 101 ? -22.604 4.724 14.667 1.00 86.31 101 ILE A C 1
ATOM 761 O O . ILE A 1 101 ? -22.049 5.776 14.342 1.00 86.31 101 ILE A O 1
ATOM 765 N N . GLY A 1 102 ? -23.754 4.704 15.345 1.00 80.19 102 GLY A N 1
ATOM 766 C CA . GLY A 1 102 ? -24.402 5.901 15.886 1.00 80.19 102 GLY A CA 1
ATOM 767 C C . GLY A 1 102 ? -25.354 6.597 14.915 1.00 80.19 102 GLY A C 1
ATOM 768 O O . GLY A 1 102 ? -25.716 7.751 15.137 1.00 80.19 102 GLY A O 1
ATOM 769 N N . THR A 1 103 ? -25.762 5.918 13.846 1.00 80.62 103 THR A N 1
ATOM 770 C CA . THR A 1 103 ? -26.704 6.451 12.855 1.00 80.62 103 THR A CA 1
ATOM 771 C C . THR A 1 103 ? -28.114 5.922 13.078 1.00 80.62 103 THR A C 1
ATOM 773 O O . THR A 1 103 ? -28.345 5.043 13.905 1.00 80.62 103 THR A O 1
ATOM 776 N N . THR A 1 104 ? -29.095 6.465 12.353 1.00 75.88 104 THR A N 1
ATOM 777 C CA . THR A 1 104 ? -30.503 6.055 12.500 1.00 75.88 104 THR A CA 1
ATOM 778 C C . THR A 1 104 ? -30.737 4.597 12.104 1.00 75.88 104 THR A C 1
ATOM 780 O O . THR A 1 104 ? -31.624 3.960 12.663 1.00 75.88 104 THR A O 1
ATOM 783 N N . LYS A 1 105 ? -29.941 4.066 11.165 1.00 77.88 105 LYS A N 1
ATOM 784 C CA . LYS A 1 105 ? -29.958 2.650 10.763 1.00 77.88 105 LYS A CA 1
ATOM 785 C C . LYS A 1 105 ? -29.096 1.766 11.666 1.00 77.88 105 LYS A C 1
ATOM 787 O O . LYS A 1 105 ? -29.364 0.573 11.766 1.00 77.88 105 LYS A O 1
ATOM 792 N N . PHE A 1 106 ? -28.089 2.347 12.318 1.00 80.31 106 PHE A N 1
ATOM 793 C CA . PHE A 1 106 ? -27.142 1.640 13.176 1.00 80.31 106 PHE A CA 1
ATOM 794 C C . PHE A 1 106 ? -26.964 2.325 14.541 1.00 80.31 106 PHE A C 1
ATOM 796 O O . PHE A 1 106 ? -25.884 2.857 14.836 1.00 80.31 106 PHE A O 1
ATOM 803 N N . PRO A 1 107 ? -28.002 2.309 15.401 1.00 82.81 107 PRO A N 1
ATOM 804 C CA . PRO A 1 107 ? -27.899 2.817 16.764 1.00 82.81 107 PRO A CA 1
ATOM 805 C C . PRO A 1 107 ? -26.789 2.101 17.541 1.00 82.81 107 PRO A C 1
ATOM 807 O O . PRO A 1 107 ? -26.587 0.896 17.389 1.00 82.81 107 PRO A O 1
ATOM 810 N N . ALA A 1 108 ? -26.043 2.831 18.373 1.00 82.12 108 ALA A N 1
ATOM 811 C CA . ALA A 1 108 ? -24.854 2.296 19.043 1.00 82.12 108 ALA A CA 1
ATOM 812 C C . ALA A 1 108 ? -25.147 1.110 19.986 1.00 82.12 108 ALA A C 1
ATOM 814 O O . ALA A 1 108 ? -24.304 0.234 20.160 1.00 82.12 108 ALA A O 1
ATOM 815 N N . ASP A 1 109 ? -26.339 1.075 20.577 1.00 80.25 109 ASP A N 1
ATOM 816 C CA . ASP A 1 109 ? -26.848 0.020 21.458 1.00 80.25 109 ASP A CA 1
ATOM 817 C C . ASP A 1 109 ? -27.276 -1.257 20.712 1.00 80.25 109 ASP A C 1
ATOM 819 O O . ASP A 1 109 ? -27.238 -2.353 21.278 1.00 80.25 109 ASP A O 1
ATOM 823 N N . GLU A 1 110 ? -27.636 -1.138 19.432 1.00 82.75 110 GLU A N 1
ATOM 824 C CA . GLU A 1 110 ? -27.993 -2.269 18.568 1.00 82.75 110 GLU A CA 1
ATOM 825 C C . GLU A 1 110 ? -26.841 -2.722 17.659 1.00 82.75 110 GLU A C 1
ATOM 827 O O . GLU A 1 110 ? -26.804 -3.885 17.252 1.00 82.75 110 GLU A O 1
ATOM 832 N N . TYR A 1 111 ? -25.859 -1.849 17.398 1.00 83.88 111 TYR A N 1
ATOM 833 C CA . TYR A 1 111 ? -24.722 -2.086 16.498 1.00 83.88 111 TYR A CA 1
ATOM 834 C C . TYR A 1 111 ? -24.028 -3.428 16.748 1.00 83.88 111 TYR A C 1
ATOM 836 O O . TYR A 1 111 ? -23.757 -4.193 15.823 1.00 83.88 111 TYR A O 1
ATOM 844 N N . MET A 1 112 ? -23.802 -3.747 18.023 1.00 79.38 112 MET A N 1
ATOM 845 C CA . MET A 1 112 ? -23.074 -4.947 18.444 1.00 79.38 112 MET A CA 1
ATOM 846 C C . MET A 1 112 ? -23.839 -6.245 18.170 1.00 79.38 112 MET A C 1
ATOM 848 O O . MET A 1 112 ? -23.229 -7.301 18.052 1.00 79.38 112 MET A O 1
ATOM 852 N N . LYS A 1 113 ? -25.170 -6.175 18.048 1.00 80.44 113 LYS A N 1
ATOM 853 C CA . LYS A 1 113 ? -26.024 -7.323 17.700 1.00 80.44 113 LYS A CA 1
ATOM 854 C C . LYS A 1 113 ? -26.141 -7.509 16.189 1.00 80.44 113 LYS A C 1
ATOM 856 O O . LYS A 1 113 ? -26.399 -8.616 15.729 1.00 80.44 113 LYS A O 1
ATOM 861 N N . LEU A 1 114 ? -25.989 -6.424 15.428 1.00 78.88 114 LEU A N 1
ATOM 862 C CA . LEU A 1 114 ? -26.126 -6.413 13.971 1.00 78.88 114 LEU A CA 1
ATOM 863 C C . LEU A 1 114 ? -24.852 -6.877 13.257 1.00 78.88 114 LEU A C 1
ATOM 865 O O . LEU A 1 114 ? -24.923 -7.379 12.135 1.00 78.88 114 LEU A O 1
ATOM 869 N N . ILE A 1 115 ? -23.691 -6.701 13.889 1.00 81.94 115 ILE A N 1
ATOM 870 C CA . ILE A 1 115 ? -22.394 -7.042 13.308 1.00 81.94 115 ILE A CA 1
ATOM 871 C C . ILE A 1 115 ? -21.840 -8.310 13.950 1.00 81.94 115 ILE A C 1
ATOM 873 O O . ILE A 1 115 ? -21.666 -8.405 15.157 1.00 81.94 115 ILE A O 1
ATOM 877 N N . GLU A 1 116 ? -21.477 -9.280 13.118 1.00 84.25 116 GLU A N 1
ATOM 878 C CA . GLU A 1 116 ? -20.812 -10.510 13.554 1.00 84.25 116 GLU A CA 1
ATOM 879 C C . GLU A 1 116 ? -19.316 -10.258 13.823 1.00 84.25 116 GLU A C 1
ATOM 881 O O . GLU A 1 116 ? -18.456 -10.620 13.017 1.00 84.25 116 GLU A O 1
ATOM 886 N N . PHE A 1 117 ? -18.979 -9.614 14.945 1.00 84.56 117 PHE A N 1
ATOM 887 C CA . PHE A 1 117 ? -17.591 -9.283 15.310 1.00 84.56 117 PHE A CA 1
ATOM 888 C C . PHE A 1 117 ? -16.674 -10.522 15.399 1.00 84.56 117 PHE A C 1
ATOM 890 O O . PHE A 1 117 ? -15.468 -10.450 15.137 1.00 84.56 117 PHE A O 1
ATOM 897 N N . GLU A 1 118 ? -17.224 -11.694 15.717 1.00 86.50 118 GLU A N 1
ATOM 898 C CA . GLU A 1 118 ? -16.470 -12.943 15.868 1.00 86.50 118 GLU A CA 1
ATOM 899 C C . GLU A 1 118 ? -15.747 -13.395 14.589 1.00 86.50 118 GLU A C 1
ATOM 901 O O . GLU A 1 118 ? -14.704 -14.043 14.684 1.00 86.50 118 GLU A O 1
ATOM 906 N N . LYS A 1 119 ? -16.192 -12.976 13.398 1.00 89.69 119 LYS A N 1
ATOM 907 C CA . LYS A 1 119 ? -15.604 -13.437 12.128 1.00 89.69 119 LYS A CA 1
ATOM 908 C C . LYS A 1 119 ? -14.273 -12.780 11.742 1.00 89.69 119 LYS A C 1
ATOM 910 O O . LYS A 1 119 ? -13.653 -13.224 10.775 1.00 89.69 119 LYS A O 1
ATOM 915 N N . PHE A 1 120 ? -13.867 -11.716 12.433 1.00 92.56 120 PHE A N 1
ATOM 916 C CA . PHE A 1 120 ? -12.695 -10.905 12.082 1.00 92.56 120 PHE A CA 1
ATOM 917 C C . PHE A 1 120 ? -11.462 -11.248 12.909 1.00 92.56 120 PHE A C 1
ATOM 919 O O . PHE A 1 120 ? -11.574 -11.625 14.070 1.00 92.56 120 PHE A O 1
ATOM 926 N N . ASP A 1 121 ? -10.278 -11.065 12.346 1.00 92.19 121 ASP A N 1
ATOM 927 C CA . ASP A 1 121 ? -9.026 -11.320 13.059 1.00 92.19 121 ASP A CA 1
ATOM 928 C C . ASP A 1 121 ? -8.659 -10.184 14.011 1.00 92.19 121 ASP A C 1
ATOM 930 O O . ASP A 1 121 ? -8.177 -10.422 15.117 1.00 92.19 121 ASP A O 1
ATOM 934 N N . PHE A 1 122 ? -8.901 -8.950 13.581 1.00 93.38 122 PHE A N 1
ATOM 935 C CA . PHE A 1 122 ? -8.731 -7.742 14.376 1.00 93.38 122 PHE A CA 1
ATOM 936 C C . PHE A 1 122 ? -9.539 -6.593 13.766 1.00 93.38 122 PHE A C 1
ATOM 938 O O . PHE A 1 122 ? -10.086 -6.706 12.661 1.00 93.38 122 PHE A O 1
ATOM 945 N N . PHE A 1 123 ? -9.589 -5.481 14.495 1.00 95.12 123 PHE A N 1
ATOM 946 C CA . PHE A 1 123 ? -10.359 -4.297 14.129 1.00 95.12 123 PHE A CA 1
ATOM 947 C C . PHE A 1 123 ? -9.468 -3.074 13.950 1.00 95.12 123 PHE A C 1
ATOM 949 O O . PHE A 1 123 ? -8.495 -2.879 14.674 1.00 95.12 123 PHE A O 1
ATOM 956 N N . ILE A 1 124 ? -9.838 -2.211 13.016 1.00 96.88 124 ILE A N 1
ATOM 957 C CA . ILE A 1 124 ? -9.322 -0.854 12.901 1.00 96.88 124 ILE A CA 1
ATOM 958 C C . ILE A 1 124 ? -10.502 0.086 13.135 1.00 96.88 124 ILE A C 1
ATOM 960 O O . ILE A 1 124 ? -11.485 0.051 12.394 1.00 96.88 124 ILE A O 1
ATOM 964 N N . ILE A 1 125 ? -10.414 0.896 14.188 1.00 95.62 125 ILE A N 1
ATOM 965 C CA . ILE A 1 125 ? -11.422 1.902 14.533 1.00 95.62 125 ILE A CA 1
ATOM 966 C C . ILE A 1 125 ? -10.982 3.222 13.905 1.00 95.62 125 ILE A C 1
ATOM 968 O O . ILE A 1 125 ? -9.983 3.801 14.329 1.00 95.62 125 ILE A O 1
ATOM 972 N N . ILE A 1 126 ? -11.708 3.677 12.887 1.00 94.94 126 ILE A N 1
ATOM 973 C CA . ILE A 1 126 ? -11.470 4.935 12.183 1.00 94.94 126 ILE A CA 1
ATOM 974 C C . ILE A 1 126 ? -12.305 6.045 12.820 1.00 94.94 126 ILE A C 1
ATOM 976 O O . ILE A 1 126 ? -13.535 6.054 12.717 1.00 94.94 126 ILE A O 1
ATOM 980 N N . SER A 1 127 ? -11.619 7.027 13.392 1.00 91.25 127 SER A N 1
ATOM 981 C CA . SER A 1 127 ? -12.214 8.258 13.913 1.00 91.25 127 SER A CA 1
ATOM 982 C C . SER A 1 127 ? -11.679 9.459 13.132 1.00 91.25 127 SER A C 1
ATOM 984 O O . SER A 1 127 ? -10.542 9.449 12.652 1.00 91.25 127 SER A O 1
ATOM 986 N N . ASP A 1 128 ? -12.489 10.501 12.975 1.00 84.12 128 ASP A N 1
ATOM 987 C CA . ASP A 1 128 ? -12.082 11.780 12.390 1.00 84.12 128 ASP A CA 1
ATOM 988 C C . ASP A 1 128 ? -12.413 12.927 13.346 1.00 84.12 128 ASP A C 1
ATOM 990 O O . ASP A 1 128 ? -13.185 12.740 14.278 1.00 84.12 128 ASP A O 1
ATOM 994 N N . THR A 1 129 ? -11.836 14.114 13.130 1.00 74.31 129 THR A N 1
ATOM 995 C CA . THR A 1 129 ? -12.162 15.411 13.778 1.00 74.31 129 THR A CA 1
ATOM 996 C C . THR A 1 129 ? -12.196 15.506 15.315 1.00 74.31 129 THR A C 1
ATOM 998 O O . THR A 1 129 ? -11.481 16.326 15.888 1.00 74.31 129 THR A O 1
ATOM 1001 N N . ARG A 1 130 ? -12.933 14.671 16.048 1.00 74.00 130 ARG A N 1
ATOM 1002 C CA . ARG A 1 130 ? -12.911 14.586 17.519 1.00 74.00 130 ARG A CA 1
ATOM 1003 C C . ARG A 1 130 ? -13.020 13.138 17.983 1.00 74.00 130 ARG A C 1
ATOM 1005 O O . ARG A 1 130 ? -13.662 12.345 17.316 1.00 74.00 130 ARG A O 1
ATOM 1012 N N . PHE A 1 131 ? -12.424 12.827 19.128 1.00 77.31 131 PHE A N 1
ATOM 1013 C CA . PHE A 1 131 ? -12.664 11.566 19.826 1.00 77.31 131 PHE A CA 1
ATOM 1014 C C . PHE A 1 131 ? -14.097 11.549 20.381 1.00 77.31 131 PHE A C 1
ATOM 1016 O O . PHE A 1 131 ? -14.509 12.518 21.028 1.00 77.31 131 PHE A O 1
ATOM 1023 N N . ARG A 1 132 ? -14.873 10.498 20.093 1.00 83.56 132 ARG A N 1
ATOM 1024 C CA . ARG A 1 132 ? -16.317 10.442 20.392 1.00 83.56 132 ARG A CA 1
ATOM 1025 C C . ARG A 1 132 ? -16.686 9.269 21.294 1.00 83.56 132 ARG A C 1
ATOM 1027 O O . ARG A 1 132 ? -15.954 8.297 21.427 1.00 83.56 132 ARG A O 1
ATOM 1034 N N . GLU A 1 133 ? -17.873 9.335 21.895 1.00 86.81 133 GLU A N 1
ATOM 1035 C CA . GLU A 1 133 ? -18.395 8.264 22.759 1.00 86.81 133 GLU A CA 1
ATOM 1036 C C . GLU A 1 133 ? -18.515 6.924 22.015 1.00 86.81 133 GLU A C 1
ATOM 1038 O O . GLU A 1 133 ? -18.246 5.864 22.578 1.00 86.81 133 GLU A O 1
ATOM 1043 N N . ASN A 1 134 ? -18.870 6.960 20.729 1.00 89.06 134 ASN A N 1
ATOM 1044 C CA . ASN A 1 134 ? -18.985 5.752 19.918 1.00 89.06 134 ASN A CA 1
ATOM 1045 C C . ASN A 1 134 ? -17.631 5.061 19.687 1.00 89.06 134 ASN A C 1
ATOM 1047 O O . ASN A 1 134 ? -17.587 3.833 19.631 1.00 89.06 134 ASN A O 1
ATOM 1051 N N . ASP A 1 135 ? -16.533 5.823 19.626 1.00 88.19 135 ASP A N 1
ATOM 1052 C CA . ASP A 1 135 ? -15.175 5.278 19.527 1.00 88.19 135 ASP A CA 1
ATOM 1053 C C . ASP A 1 135 ? -14.832 4.442 20.769 1.00 88.19 135 ASP A C 1
ATOM 1055 O O . ASP A 1 135 ? -14.315 3.328 20.662 1.00 88.19 135 ASP A O 1
ATOM 1059 N N . VAL A 1 136 ? -15.186 4.957 21.954 1.00 89.25 136 VAL A N 1
ATOM 1060 C CA . VAL A 1 136 ? -15.020 4.260 23.238 1.00 89.25 136 VAL A CA 1
ATOM 1061 C C . VAL A 1 136 ? -15.867 2.994 23.278 1.00 89.25 136 VAL A C 1
ATOM 1063 O O . VAL A 1 136 ? -15.351 1.935 23.631 1.00 89.25 136 VAL A O 1
ATOM 1066 N N . LYS A 1 137 ? -17.149 3.082 22.895 1.00 90.00 137 LYS A N 1
ATOM 1067 C CA . LYS A 1 137 ? -18.058 1.925 22.876 1.00 90.00 137 LYS A CA 1
ATOM 1068 C C . LYS A 1 137 ? -17.515 0.812 21.986 1.00 90.00 137 LYS A C 1
ATOM 1070 O O . LYS A 1 137 ? -17.449 -0.329 22.426 1.00 90.00 137 LYS A O 1
ATOM 1075 N N . LEU A 1 138 ? -17.074 1.139 20.769 1.00 91.38 138 LEU A N 1
ATOM 1076 C CA . LEU A 1 138 ? -16.454 0.165 19.868 1.00 91.38 138 LEU A CA 1
ATOM 1077 C C . LEU A 1 138 ? -15.227 -0.487 20.511 1.00 91.38 138 LEU A C 1
ATOM 1079 O O . LEU A 1 138 ? -15.126 -1.712 20.543 1.00 91.38 138 LEU A O 1
ATOM 1083 N N . ALA A 1 139 ? -14.313 0.317 21.052 1.00 92.00 139 ALA A N 1
ATOM 1084 C CA . ALA A 1 139 ? -13.077 -0.185 21.636 1.00 92.00 139 ALA A CA 1
ATOM 1085 C C . ALA A 1 139 ? -13.316 -1.084 22.865 1.00 92.00 139 ALA A C 1
ATOM 1087 O O . ALA A 1 139 ? -12.710 -2.151 22.966 1.00 92.00 139 ALA A O 1
ATOM 1088 N N . GLN A 1 140 ? -14.237 -0.703 23.756 1.00 90.69 140 GLN A N 1
ATOM 1089 C CA . GLN A 1 140 ? -14.611 -1.501 24.928 1.00 90.69 140 GLN A CA 1
ATOM 1090 C C . GLN A 1 140 ? -15.250 -2.834 24.537 1.00 90.69 140 GLN A C 1
ATOM 1092 O O . GLN A 1 140 ? -14.910 -3.865 25.111 1.00 90.69 140 GLN A O 1
ATOM 1097 N N . GLU A 1 141 ? -16.155 -2.843 23.560 1.00 89.19 141 GLU A N 1
ATOM 1098 C CA . GLU A 1 141 ? -16.781 -4.086 23.102 1.00 89.19 141 GLU A CA 1
ATOM 1099 C C . GLU A 1 141 ? -15.758 -5.019 22.447 1.00 89.19 141 GLU A C 1
ATOM 1101 O O . GLU A 1 141 ? -15.709 -6.207 22.766 1.00 89.19 141 GLU A O 1
ATOM 1106 N N . ILE A 1 142 ? -14.864 -4.488 21.607 1.00 90.81 142 ILE A N 1
ATOM 1107 C CA . ILE A 1 142 ? -13.796 -5.289 20.995 1.00 90.81 142 ILE A CA 1
ATOM 1108 C C . ILE A 1 142 ? -12.853 -5.873 22.059 1.00 90.81 142 ILE A C 1
ATOM 1110 O O . ILE A 1 142 ? -12.472 -7.042 21.963 1.00 90.81 142 ILE A O 1
ATOM 1114 N N . GLN A 1 143 ? -12.539 -5.102 23.105 1.00 89.38 143 GLN A N 1
ATOM 1115 C CA . GLN A 1 143 ? -11.741 -5.568 24.240 1.00 89.38 143 GLN A CA 1
ATOM 1116 C C . GLN A 1 143 ? -12.454 -6.673 25.039 1.00 89.38 143 GLN A C 1
ATOM 1118 O O . GLN A 1 143 ? -11.808 -7.652 25.407 1.00 89.38 143 GLN A O 1
ATOM 1123 N N . LYS A 1 144 ? -13.774 -6.571 25.264 1.00 89.25 144 LYS A N 1
ATOM 1124 C CA . LYS A 1 144 ? -14.578 -7.625 25.924 1.00 89.25 144 LYS A CA 1
ATOM 1125 C C . LYS A 1 144 ? -14.567 -8.944 25.153 1.00 89.25 144 LYS A C 1
ATOM 1127 O O . LYS A 1 144 ? -14.665 -10.001 25.763 1.00 89.25 144 LYS A O 1
ATOM 1132 N N . MET A 1 145 ? -14.441 -8.881 23.829 1.00 88.38 145 MET A N 1
ATOM 1133 C CA . MET A 1 145 ? -14.302 -10.054 22.961 1.00 88.38 145 MET A CA 1
ATOM 1134 C C . MET A 1 145 ? -12.863 -10.591 22.888 1.00 88.38 145 MET A C 1
ATOM 1136 O O . MET A 1 145 ? -12.595 -11.481 22.084 1.00 88.38 145 MET A O 1
ATOM 1140 N N . GLU A 1 146 ? -11.934 -10.035 23.674 1.00 89.25 146 GLU A N 1
ATOM 1141 C CA . GLU A 1 146 ? -10.506 -10.384 23.687 1.00 89.25 146 GLU A CA 1
ATOM 1142 C C . GLU A 1 146 ? -9.831 -10.257 22.308 1.00 89.25 146 GLU A C 1
ATOM 1144 O O . GLU A 1 146 ? -8.831 -10.914 22.005 1.00 89.25 146 GLU A O 1
ATOM 1149 N N . LYS A 1 147 ? -10.367 -9.382 21.448 1.00 90.25 147 LYS A N 1
ATOM 1150 C CA . LYS A 1 147 ? -9.818 -9.122 20.117 1.00 90.25 147 LYS A CA 1
ATOM 1151 C C . LYS A 1 147 ? -8.956 -7.874 20.114 1.00 90.25 147 LYS A C 1
ATOM 1153 O O . LYS A 1 147 ? -9.180 -6.916 20.849 1.00 90.25 147 LYS A O 1
ATOM 1158 N N . LYS A 1 148 ? -7.953 -7.878 19.238 1.00 92.06 148 LYS A N 1
ATOM 1159 C CA . LYS A 1 148 ? -7.095 -6.711 19.039 1.00 92.06 148 LYS A CA 1
ATOM 1160 C C . LYS A 1 148 ? -7.832 -5.647 18.240 1.00 92.06 148 LYS A C 1
ATOM 1162 O O . LYS A 1 148 ? -8.528 -5.959 17.268 1.00 92.06 148 LYS A O 1
ATOM 1167 N N . PHE A 1 149 ? -7.608 -4.394 18.609 1.00 94.44 149 PHE A N 1
ATOM 1168 C CA . PHE A 1 149 ? -7.990 -3.257 17.792 1.00 94.44 149 PHE A CA 1
ATOM 1169 C C . PHE A 1 149 ? -6.861 -2.238 17.690 1.00 94.44 149 PHE A C 1
ATOM 1171 O O . PHE A 1 149 ? -5.987 -2.152 18.553 1.00 94.44 149 PHE A O 1
ATOM 1178 N N . TYR A 1 150 ? -6.924 -1.449 16.627 1.00 96.25 150 TYR A N 1
ATOM 1179 C CA . TYR A 1 150 ? -6.007 -0.358 16.341 1.00 96.25 150 TYR A CA 1
ATOM 1180 C C . TYR A 1 150 ? -6.834 0.900 16.116 1.00 96.25 150 TYR A C 1
ATOM 1182 O O . TYR A 1 150 ? -7.742 0.909 15.284 1.00 96.25 150 TYR A O 1
ATOM 1190 N N . PHE A 1 151 ? -6.559 1.947 16.884 1.00 96.31 151 PHE A N 1
ATOM 1191 C CA . PHE A 1 151 ? -7.274 3.206 16.766 1.00 96.31 151 PHE A CA 1
ATOM 1192 C C . PHE A 1 151 ? -6.564 4.097 15.753 1.00 96.31 151 PHE A C 1
ATOM 1194 O O . PHE A 1 151 ? -5.392 4.437 15.918 1.00 96.31 151 PHE A O 1
ATOM 1201 N N . VAL A 1 152 ? -7.270 4.472 14.696 1.00 96.94 152 VAL A N 1
ATOM 1202 C CA . VAL A 1 152 ? -6.731 5.269 13.603 1.00 96.94 152 VAL A CA 1
ATOM 1203 C C . VAL A 1 152 ? -7.490 6.583 13.534 1.00 96.94 152 VAL A C 1
ATOM 1205 O O . VAL A 1 152 ? -8.677 6.651 13.212 1.00 96.94 152 VAL A O 1
ATOM 1208 N N . ARG A 1 153 ? -6.758 7.649 13.829 1.00 94.75 153 ARG A N 1
ATOM 1209 C CA . ARG A 1 153 ? -7.177 9.024 13.663 1.00 94.75 153 ARG A CA 1
ATOM 1210 C C . 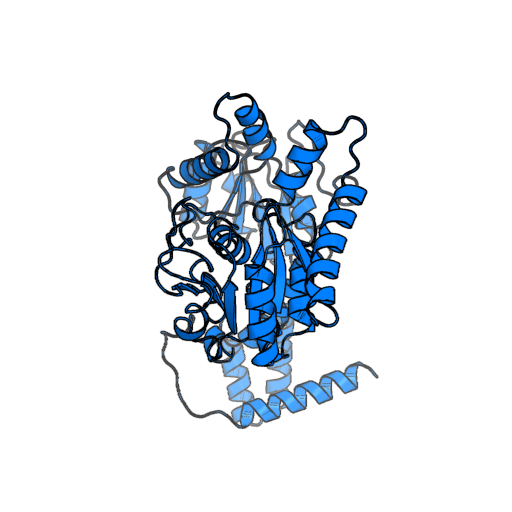ARG A 1 153 ? -6.926 9.440 12.215 1.00 94.75 153 ARG A C 1
ATOM 1212 O O . ARG A 1 153 ? -5.793 9.693 11.816 1.00 94.75 153 ARG A O 1
ATOM 1219 N N . SER A 1 154 ? -7.989 9.461 11.426 1.00 92.62 154 SER A N 1
ATOM 1220 C CA . SER A 1 154 ? -7.952 9.802 10.004 1.00 92.62 154 SER A CA 1
ATOM 1221 C C . SER A 1 154 ? -7.955 11.314 9.762 1.00 92.62 154 SER A C 1
ATOM 1223 O O . SER A 1 154 ? -8.203 12.106 10.673 1.00 92.62 154 SER A O 1
ATOM 1225 N N . LYS A 1 155 ? -7.726 11.702 8.500 1.00 91.19 155 LYS A N 1
ATOM 1226 C CA . LYS A 1 155 ? -7.815 13.085 8.003 1.00 91.19 155 LYS A CA 1
ATOM 1227 C C . LYS A 1 155 ? -6.902 14.069 8.745 1.00 91.19 155 LYS A C 1
ATOM 1229 O O . LYS A 1 155 ? -7.232 15.251 8.853 1.00 91.19 155 LYS A O 1
ATOM 1234 N N . ILE A 1 156 ? -5.745 13.605 9.229 1.00 91.50 156 ILE A N 1
ATOM 1235 C CA . ILE A 1 156 ? -4.799 14.464 9.959 1.00 91.50 156 ILE A CA 1
ATOM 1236 C C . ILE A 1 156 ? -4.300 15.637 9.100 1.00 91.50 156 ILE A C 1
ATOM 1238 O O . ILE A 1 156 ? -4.019 16.716 9.611 1.00 91.50 156 ILE A O 1
ATOM 1242 N N . ASP A 1 157 ? -4.276 15.465 7.779 1.00 87.81 157 ASP A N 1
ATOM 1243 C CA . ASP A 1 157 ? -3.978 16.520 6.815 1.00 87.81 157 ASP A CA 1
ATOM 1244 C C . ASP A 1 157 ? -4.984 17.683 6.882 1.00 87.81 157 ASP A C 1
ATOM 1246 O O . ASP A 1 157 ? -4.593 18.847 6.777 1.00 87.81 157 ASP A O 1
ATOM 1250 N N . ASN A 1 158 ? -6.270 17.397 7.107 1.00 85.12 158 ASN A N 1
ATOM 1251 C CA . ASN A 1 158 ? -7.299 18.426 7.259 1.00 85.12 158 ASN A CA 1
ATOM 1252 C C . ASN A 1 158 ? -7.244 19.099 8.631 1.00 85.12 158 ASN A C 1
ATOM 1254 O O . ASN A 1 158 ? -7.428 20.316 8.704 1.00 85.12 158 ASN A O 1
ATOM 1258 N N . ASP A 1 159 ? -6.971 18.333 9.691 1.00 85.38 159 ASP A N 1
ATOM 1259 C CA . ASP A 1 159 ? -6.782 18.875 11.041 1.00 85.38 159 ASP A CA 1
ATOM 1260 C C . ASP A 1 159 ? -5.620 19.891 11.031 1.00 85.38 159 ASP A C 1
ATOM 1262 O O . ASP A 1 159 ? -5.791 21.044 11.429 1.00 85.38 159 ASP A O 1
ATOM 1266 N N . LEU A 1 160 ? -4.474 19.523 10.446 1.00 87.38 160 LEU A N 1
ATOM 1267 C CA . LEU A 1 160 ? -3.300 20.398 10.351 1.00 87.38 160 LEU A CA 1
ATOM 1268 C C . LEU A 1 160 ? -3.539 21.637 9.488 1.00 87.38 160 LEU A C 1
ATOM 1270 O O . LEU A 1 160 ? -3.189 22.739 9.900 1.00 87.38 160 LEU A O 1
ATOM 1274 N N . ARG A 1 161 ? -4.186 21.491 8.324 1.00 84.38 161 ARG A N 1
ATOM 1275 C CA . ARG A 1 161 ? -4.559 22.642 7.479 1.00 84.38 161 ARG A CA 1
ATOM 1276 C C . ARG A 1 161 ? -5.514 23.603 8.182 1.00 84.38 161 ARG A C 1
ATOM 1278 O O . ARG A 1 161 ? -5.499 24.799 7.896 1.00 84.38 161 ARG A O 1
ATOM 1285 N N . SER A 1 162 ? -6.392 23.085 9.037 1.00 77.94 162 SER A N 1
ATOM 1286 C CA . SER A 1 162 ? -7.348 23.906 9.783 1.00 77.94 162 SER A CA 1
ATOM 1287 C C . SER A 1 162 ? -6.642 24.697 10.883 1.00 77.94 162 SER A C 1
ATOM 1289 O O . SER A 1 162 ? -6.883 25.898 11.002 1.00 77.94 162 SER A O 1
ATOM 1291 N N . GLU A 1 163 ? -5.726 24.059 11.620 1.00 82.44 163 GLU A N 1
ATOM 1292 C CA . GLU A 1 163 ? -4.909 24.709 12.654 1.00 82.44 163 GLU A CA 1
ATOM 1293 C C . GLU A 1 163 ? -3.923 25.732 12.073 1.00 82.44 163 GLU A C 1
ATOM 1295 O O . GLU A 1 163 ? -3.791 26.836 12.597 1.00 82.44 163 GLU A O 1
ATOM 1300 N N . GLU A 1 164 ? -3.297 25.433 10.934 1.00 79.25 164 GLU A N 1
ATOM 1301 C CA . GLU A 1 164 ? -2.412 26.374 10.235 1.00 79.25 164 GLU A CA 1
ATOM 1302 C C . GLU A 1 164 ? -3.135 27.675 9.846 1.00 79.25 164 GLU A C 1
ATOM 1304 O O . GLU A 1 164 ? -2.554 28.758 9.865 1.00 79.25 164 GLU A O 1
ATOM 1309 N N . ARG A 1 165 ? -4.430 27.592 9.519 1.00 77.56 165 ARG A N 1
ATOM 1310 C CA . ARG A 1 165 ? -5.250 28.761 9.163 1.00 77.56 165 ARG A CA 1
ATOM 1311 C C . ARG A 1 165 ? -5.759 29.540 10.373 1.00 77.56 165 ARG A C 1
ATOM 1313 O O . ARG A 1 165 ? -6.093 30.716 10.221 1.00 77.56 165 ARG A O 1
ATOM 1320 N N . SER A 1 166 ? -5.894 28.898 11.530 1.00 74.69 166 SER A N 1
ATOM 1321 C CA . SER A 1 166 ? -6.473 29.500 12.735 1.00 74.69 166 SER A CA 1
ATOM 1322 C C . SER A 1 166 ? -5.414 30.085 13.674 1.00 74.69 166 SER A C 1
ATOM 1324 O O . SER A 1 166 ? -5.706 31.040 14.399 1.00 74.69 166 SER A O 1
ATOM 1326 N N . GLN A 1 167 ? -4.187 29.557 13.649 1.00 76.75 167 GLN A N 1
ATOM 1327 C CA . GLN A 1 167 ? -3.108 29.938 14.557 1.00 76.75 167 GLN A CA 1
ATOM 1328 C C . GLN A 1 167 ? -2.071 30.850 13.889 1.00 76.75 167 GLN A C 1
ATOM 1330 O O . GLN A 1 167 ? -1.661 30.638 12.753 1.00 76.75 167 GLN A O 1
ATOM 1335 N N . ARG A 1 168 ? -1.597 31.871 14.620 1.00 70.88 168 ARG A N 1
ATOM 1336 C CA . ARG A 1 168 ? -0.509 32.754 14.149 1.00 70.88 168 ARG A CA 1
ATOM 1337 C C . ARG A 1 168 ? 0.870 32.088 14.194 1.00 70.88 168 ARG A C 1
ATOM 1339 O O . ARG A 1 168 ? 1.705 32.399 13.355 1.00 70.88 168 ARG A O 1
ATOM 1346 N N . GLU A 1 169 ? 1.098 31.208 15.166 1.00 78.31 169 GLU A N 1
ATOM 1347 C CA . GLU A 1 169 ? 2.347 30.458 15.356 1.00 78.31 169 GLU A CA 1
ATOM 1348 C C . GLU A 1 169 ? 2.041 28.957 15.298 1.00 78.31 169 GLU A C 1
ATOM 1350 O O . GLU A 1 169 ? 1.968 28.273 16.316 1.00 78.31 169 GLU A O 1
ATOM 1355 N N . PHE A 1 170 ? 1.786 28.457 14.090 1.00 82.81 170 PHE A N 1
ATOM 1356 C CA . PHE A 1 170 ? 1.466 27.052 13.864 1.00 82.81 170 PHE A CA 1
ATOM 1357 C C . PHE A 1 170 ? 2.705 26.156 14.015 1.00 82.81 170 PHE A C 1
ATOM 1359 O O . PHE A 1 170 ? 3.761 26.424 13.438 1.00 82.81 170 PHE A O 1
ATOM 1366 N N . ASN A 1 171 ? 2.553 25.054 14.752 1.00 87.62 171 ASN A N 1
ATOM 1367 C CA . ASN A 1 171 ? 3.552 23.996 14.855 1.00 87.62 171 ASN A CA 1
ATOM 1368 C C . ASN A 1 171 ? 2.879 22.628 14.667 1.00 87.62 171 ASN A C 1
ATOM 1370 O O . ASN A 1 171 ? 2.160 22.151 15.546 1.00 87.62 171 ASN A O 1
ATOM 1374 N N . ALA A 1 172 ? 3.148 21.990 13.525 1.00 85.44 172 ALA A N 1
ATOM 1375 C CA . ALA A 1 172 ? 2.538 20.717 13.159 1.00 85.44 172 ALA A CA 1
ATOM 1376 C C . ALA A 1 172 ? 2.854 19.582 14.149 1.00 85.44 172 ALA A C 1
ATOM 1378 O O . ALA A 1 172 ? 1.972 18.785 14.459 1.00 85.44 172 ALA A O 1
ATOM 1379 N N . GLU A 1 173 ? 4.080 19.510 14.675 1.00 89.69 173 GLU A N 1
ATOM 1380 C CA . GLU A 1 173 ? 4.499 18.454 15.608 1.00 89.69 173 GLU A CA 1
ATOM 1381 C C . GLU A 1 173 ? 3.750 18.545 16.942 1.00 89.69 173 GLU A C 1
ATOM 1383 O O . GLU A 1 173 ? 3.264 17.534 17.457 1.00 89.69 173 GLU A O 1
ATOM 1388 N N . ASN A 1 174 ? 3.591 19.761 17.472 1.00 89.44 174 ASN A N 1
ATOM 1389 C CA . ASN A 1 174 ? 2.816 20.015 18.683 1.00 89.44 174 ASN A CA 1
ATOM 1390 C C . ASN A 1 174 ? 1.342 19.662 18.473 1.00 89.44 174 ASN A C 1
ATOM 1392 O O . ASN A 1 174 ? 0.756 18.983 19.314 1.00 89.44 174 ASN A O 1
ATOM 1396 N N . THR A 1 175 ? 0.749 20.063 17.343 1.00 89.38 175 THR A N 1
ATOM 1397 C CA . THR A 1 175 ? -0.641 19.725 17.009 1.00 89.38 175 THR A CA 1
ATOM 1398 C C . THR A 1 175 ? -0.843 18.209 16.902 1.00 89.38 175 THR A C 1
ATOM 1400 O O . THR A 1 175 ? -1.761 17.672 17.519 1.00 89.38 175 THR A O 1
ATOM 1403 N N . ILE A 1 176 ? 0.032 17.493 16.186 1.00 91.69 176 ILE A N 1
ATOM 1404 C CA . ILE A 1 176 ? -0.011 16.022 16.078 1.00 91.69 176 ILE A CA 1
ATOM 1405 C C . ILE A 1 176 ? 0.104 15.377 17.465 1.00 91.69 176 ILE A C 1
ATOM 1407 O O . ILE A 1 176 ? -0.662 14.466 17.786 1.00 91.69 176 ILE A O 1
ATOM 1411 N N . SER A 1 177 ? 1.030 15.859 18.297 1.00 92.50 177 SER A N 1
ATOM 1412 C CA . SER A 1 177 ? 1.249 15.335 19.652 1.00 92.50 177 SER A CA 1
ATOM 1413 C C . SER A 1 177 ? 0.020 15.536 20.538 1.00 92.50 177 SER A C 1
ATOM 1415 O O . SER A 1 177 ? -0.439 14.585 21.166 1.00 92.50 177 SER A O 1
ATOM 1417 N N . GLN A 1 178 ? -0.589 16.724 20.510 1.00 90.94 178 GLN A N 1
ATOM 1418 C CA . GLN A 1 178 ? -1.816 17.025 21.253 1.00 90.94 178 GLN A CA 1
ATOM 1419 C C . GLN A 1 178 ? -2.997 16.157 20.805 1.00 90.94 178 GLN A C 1
ATOM 1421 O O . GLN A 1 178 ? -3.720 15.620 21.644 1.00 90.94 178 GLN A O 1
ATOM 1426 N N . ILE A 1 179 ? -3.189 15.976 19.493 1.00 91.19 179 ILE A N 1
ATOM 1427 C CA . ILE A 1 179 ? -4.255 15.116 18.956 1.00 91.19 179 ILE A CA 1
ATOM 1428 C C . ILE A 1 179 ? -4.038 13.664 19.398 1.00 91.19 179 ILE A C 1
ATOM 1430 O O . ILE A 1 179 ? -4.984 12.994 19.824 1.00 91.19 179 ILE A O 1
ATOM 1434 N N . ARG A 1 180 ? -2.794 13.175 19.335 1.00 93.69 180 ARG A N 1
ATOM 1435 C CA . ARG A 1 180 ? -2.447 11.822 19.781 1.00 93.69 180 ARG A CA 1
ATOM 1436 C C . ARG A 1 180 ? -2.712 11.641 21.271 1.00 93.69 180 ARG A C 1
ATOM 1438 O O . ARG A 1 180 ? -3.377 10.678 21.644 1.00 93.69 180 ARG A O 1
ATOM 1445 N N . GLU A 1 181 ? -2.225 12.553 22.108 1.00 92.75 181 GLU A N 1
ATOM 1446 C CA . GLU A 1 181 ? -2.436 12.513 23.557 1.00 92.75 181 GLU A CA 1
ATOM 1447 C C . GLU A 1 181 ? -3.921 12.546 23.908 1.00 92.75 181 GLU A C 1
ATOM 1449 O O . GLU A 1 181 ? -4.356 11.763 24.749 1.00 92.75 181 GLU A O 1
ATOM 1454 N N . ASN A 1 182 ? -4.716 13.367 23.217 1.00 90.94 182 ASN A N 1
ATOM 1455 C CA . ASN A 1 182 ? -6.161 13.416 23.408 1.00 90.94 182 ASN A CA 1
ATOM 1456 C C . ASN A 1 182 ? -6.822 12.050 23.150 1.00 90.94 182 ASN A C 1
ATOM 1458 O O . ASN A 1 182 ? -7.601 11.580 23.977 1.00 90.94 182 ASN A O 1
ATOM 1462 N N . CYS A 1 183 ? -6.461 11.379 22.052 1.00 91.56 183 CYS A N 1
ATOM 1463 C CA . CYS A 1 183 ? -6.981 10.047 21.733 1.00 91.56 183 CYS A CA 1
ATOM 1464 C C . CYS A 1 183 ? -6.520 8.994 22.758 1.00 91.56 183 CYS A C 1
ATOM 1466 O O . CYS A 1 183 ? -7.318 8.179 23.219 1.00 91.56 183 CYS A O 1
ATOM 1468 N N . VAL A 1 184 ? -5.238 9.016 23.144 1.00 92.94 184 VAL A N 1
ATOM 1469 C CA . VAL A 1 184 ? -4.666 8.076 24.123 1.00 92.94 184 VAL A CA 1
ATOM 1470 C C . VAL A 1 184 ? -5.325 8.244 25.492 1.00 92.94 184 VAL A C 1
ATOM 1472 O O . VAL A 1 184 ? -5.749 7.256 26.085 1.00 92.94 184 VAL A O 1
ATOM 1475 N N . GLN A 1 185 ? -5.454 9.478 25.984 1.00 91.56 185 GLN A N 1
ATOM 1476 C CA . GLN A 1 185 ? -6.112 9.776 27.258 1.00 91.56 185 GLN A CA 1
ATOM 1477 C C . GLN A 1 185 ? -7.606 9.436 27.212 1.00 91.56 185 GLN A C 1
ATOM 1479 O O . GLN A 1 185 ? -8.135 8.859 28.164 1.00 91.56 185 GLN A O 1
ATOM 1484 N N . GLY A 1 186 ? -8.279 9.739 26.098 1.00 90.25 186 GLY A N 1
ATOM 1485 C CA . GLY A 1 186 ? -9.687 9.409 25.887 1.00 90.25 186 GLY A CA 1
ATOM 1486 C C . GLY A 1 186 ? -9.967 7.909 25.994 1.00 90.25 186 GLY A C 1
ATOM 1487 O O . GLY A 1 186 ? -10.932 7.513 26.639 1.00 90.25 186 GLY A O 1
ATOM 1488 N N . LEU A 1 187 ? -9.091 7.066 25.444 1.00 91.00 187 LEU A N 1
ATOM 1489 C CA . LEU A 1 187 ? -9.199 5.609 25.569 1.00 91.00 187 LEU A CA 1
ATOM 1490 C C . LEU A 1 187 ? -8.770 5.122 26.966 1.00 91.00 187 LEU A C 1
ATOM 1492 O O . LEU A 1 187 ? -9.470 4.323 27.588 1.00 91.00 187 LEU A O 1
ATOM 1496 N N . ALA A 1 188 ? -7.657 5.633 27.500 1.00 91.62 188 ALA A N 1
ATOM 1497 C CA . ALA A 1 188 ? -7.109 5.196 28.787 1.00 91.62 188 ALA A CA 1
ATOM 1498 C C . ALA A 1 188 ? -8.046 5.485 29.971 1.00 91.62 188 ALA A C 1
ATOM 1500 O O . ALA A 1 188 ? -8.219 4.641 30.848 1.00 91.62 188 ALA A O 1
ATOM 1501 N N . THR A 1 189 ? -8.706 6.648 29.980 1.00 90.56 189 THR A N 1
ATOM 1502 C CA . THR A 1 189 ? -9.696 7.008 31.018 1.00 90.56 189 THR A CA 1
ATOM 1503 C C . THR A 1 189 ? -10.909 6.077 31.045 1.00 90.56 189 THR A C 1
ATOM 1505 O O . THR A 1 189 ? -11.621 6.034 32.045 1.00 90.56 189 THR A O 1
ATOM 1508 N N . GLN A 1 190 ? -11.126 5.307 29.978 1.00 88.44 190 GLN A N 1
ATOM 1509 C CA . GLN A 1 190 ? -12.237 4.371 29.818 1.00 88.44 190 GLN A CA 1
ATOM 1510 C C . GLN A 1 190 ? -11.828 2.912 30.073 1.00 88.44 190 GLN A C 1
ATOM 1512 O O . GLN A 1 190 ? -12.590 1.997 29.753 1.00 88.44 190 GLN A O 1
ATOM 1517 N N . GLY A 1 191 ? -10.641 2.691 30.653 1.00 85.50 191 GLY A N 1
ATOM 1518 C CA . GLY A 1 191 ? -10.145 1.368 31.046 1.00 85.50 191 GLY A CA 1
ATOM 1519 C C . GLY A 1 191 ? -9.417 0.598 29.941 1.00 85.50 191 GLY A C 1
ATOM 1520 O O . GLY A 1 191 ? -9.122 -0.583 30.113 1.00 85.50 191 GLY A O 1
ATOM 1521 N N . ILE A 1 192 ? -9.110 1.245 28.814 1.00 88.25 192 ILE A N 1
ATOM 1522 C CA . ILE A 1 192 ? -8.336 0.629 27.734 1.00 88.25 192 ILE A CA 1
ATOM 1523 C C . ILE A 1 192 ? -6.850 0.785 28.045 1.00 88.25 192 ILE A C 1
ATOM 1525 O O . ILE A 1 192 ? -6.287 1.880 27.981 1.00 88.25 192 ILE A O 1
ATOM 1529 N N . GLU A 1 193 ? -6.200 -0.327 28.359 1.00 82.06 193 GLU A N 1
ATOM 1530 C CA . GLU A 1 193 ? -4.774 -0.349 28.660 1.00 82.06 193 GLU A CA 1
ATOM 1531 C C . GLU A 1 193 ? -3.936 -0.263 27.376 1.00 82.06 193 GLU A C 1
ATOM 1533 O O . GLU A 1 193 ? -4.130 -1.028 26.434 1.00 82.06 193 GLU A O 1
ATOM 1538 N N . SER A 1 194 ? -2.966 0.659 27.347 1.00 83.06 194 SER A N 1
ATOM 1539 C CA . SER A 1 194 ? -1.997 0.819 26.246 1.00 83.06 194 SER A CA 1
ATOM 1540 C C . SER A 1 194 ? -2.618 0.920 24.836 1.00 83.06 194 SER A C 1
ATOM 1542 O O . SER A 1 194 ? -2.269 0.135 23.946 1.00 83.06 194 SER A O 1
ATOM 1544 N N . PRO A 1 195 ? -3.504 1.906 24.589 1.00 87.94 195 PRO A N 1
ATOM 1545 C CA . PRO A 1 195 ? -4.158 2.067 23.295 1.00 87.94 195 PRO A CA 1
ATOM 1546 C C . PRO A 1 195 ? -3.140 2.309 22.170 1.00 87.94 195 PRO A C 1
ATOM 1548 O O . PRO A 1 195 ? -2.261 3.169 22.264 1.00 87.94 195 PRO A O 1
ATOM 1551 N N . ARG A 1 196 ? -3.277 1.559 21.071 1.00 94.44 196 ARG A N 1
ATOM 1552 C CA . ARG A 1 196 ? -2.495 1.761 19.843 1.00 94.44 196 ARG A CA 1
ATOM 1553 C C . ARG A 1 196 ? -3.175 2.828 18.989 1.00 94.44 196 ARG A C 1
ATOM 1555 O O . ARG A 1 196 ? -4.173 2.532 18.339 1.00 94.44 196 ARG A O 1
ATOM 1562 N N . VAL A 1 197 ? -2.647 4.051 19.019 1.00 95.56 197 VAL A N 1
ATOM 1563 C CA . VAL A 1 197 ? -3.191 5.215 18.300 1.00 95.56 197 VAL A CA 1
ATOM 1564 C C . VAL A 1 197 ? -2.268 5.615 17.151 1.00 95.56 197 VAL A C 1
ATOM 1566 O O . VAL A 1 197 ? -1.092 5.895 17.387 1.00 95.56 197 VAL A O 1
ATOM 1569 N N . PHE A 1 198 ? -2.822 5.715 15.942 1.00 96.69 198 PHE A N 1
ATOM 1570 C CA . PHE A 1 198 ? -2.116 6.123 14.724 1.00 96.69 198 PHE A CA 1
ATOM 1571 C C . PHE A 1 198 ? -2.835 7.290 14.057 1.00 96.69 198 PHE A C 1
ATOM 1573 O O . PHE A 1 198 ? -4.041 7.230 13.844 1.00 96.69 198 PHE A O 1
ATOM 1580 N N . LEU A 1 199 ? -2.110 8.347 13.717 1.00 95.75 199 LEU A N 1
ATOM 1581 C CA . LEU A 1 199 ? -2.610 9.518 13.007 1.00 95.75 199 LEU A CA 1
ATOM 1582 C C . LEU A 1 199 ? -2.219 9.387 11.537 1.00 95.75 199 LEU A C 1
ATOM 1584 O O . LEU A 1 199 ? -1.034 9.326 11.217 1.00 95.75 199 LEU A O 1
ATOM 1588 N N . VAL A 1 200 ? -3.201 9.313 10.642 1.00 94.88 200 VAL A N 1
ATOM 1589 C CA . VAL A 1 200 ? -2.964 8.999 9.228 1.00 94.88 200 VAL A CA 1
ATOM 1590 C C . VAL A 1 200 ? -3.727 9.928 8.294 1.00 94.88 200 VAL A C 1
ATOM 1592 O O . VAL A 1 200 ? -4.784 10.473 8.628 1.00 94.88 200 VAL A O 1
ATOM 1595 N N . SER A 1 201 ? -3.210 10.045 7.074 1.00 92.44 201 SER A N 1
ATOM 1596 C CA . SER A 1 201 ? -3.942 10.577 5.931 1.00 92.44 201 SER A CA 1
ATOM 1597 C C . SER A 1 201 ? -4.037 9.497 4.861 1.00 92.44 201 SER A C 1
ATOM 1599 O O . SER A 1 201 ? -3.015 9.027 4.361 1.00 92.44 201 SER A O 1
ATOM 1601 N N . SER A 1 202 ? -5.258 9.129 4.473 1.00 90.38 202 SER A N 1
ATOM 1602 C CA . SER A 1 202 ? -5.496 8.151 3.403 1.00 90.38 202 SER A CA 1
ATOM 1603 C C . SER A 1 202 ? -5.083 8.660 2.015 1.00 90.38 202 SER A C 1
ATOM 1605 O O . SER A 1 202 ? -5.021 7.878 1.078 1.00 90.38 202 SER A O 1
ATOM 1607 N N . PHE A 1 203 ? -4.756 9.951 1.886 1.00 84.38 203 PHE A N 1
ATOM 1608 C CA . PHE A 1 203 ? -4.255 10.557 0.649 1.00 84.38 203 PHE A CA 1
ATOM 1609 C C . PHE A 1 203 ? -2.728 10.727 0.630 1.00 84.38 203 PHE A C 1
ATOM 1611 O O . PHE A 1 203 ? -2.158 11.075 -0.403 1.00 84.38 203 PHE A O 1
ATOM 1618 N N . GLN A 1 204 ? -2.056 10.548 1.773 1.00 84.25 204 GLN A N 1
ATOM 1619 C CA . GLN A 1 204 ? -0.618 10.786 1.937 1.00 84.25 204 GLN A CA 1
ATOM 1620 C C . GLN A 1 204 ? 0.016 9.660 2.761 1.00 84.25 204 GLN A C 1
ATOM 1622 O O . GLN A 1 204 ? 0.508 9.874 3.866 1.00 84.25 204 GLN A O 1
ATOM 1627 N N . LEU A 1 205 ? 0.013 8.447 2.205 1.00 83.25 205 LEU A N 1
ATOM 1628 C CA . LEU A 1 205 ? 0.421 7.224 2.910 1.00 83.25 205 LEU A CA 1
ATOM 1629 C C . LEU A 1 205 ? 1.899 7.202 3.338 1.00 83.25 205 LEU A C 1
ATOM 1631 O O . LEU A 1 205 ? 2.269 6.470 4.249 1.00 83.25 205 LEU A O 1
ATOM 1635 N N . HIS A 1 206 ? 2.752 7.998 2.692 1.00 79.31 206 HIS A N 1
ATOM 1636 C CA . HIS A 1 206 ? 4.173 8.128 3.040 1.00 79.31 206 HIS A CA 1
ATOM 1637 C C . HIS A 1 206 ? 4.424 9.074 4.225 1.00 79.31 206 HIS A C 1
ATOM 1639 O O . HIS A 1 206 ? 5.561 9.213 4.669 1.00 79.31 206 HIS A O 1
ATOM 1645 N N . GLN A 1 207 ? 3.388 9.772 4.696 1.00 82.81 207 GLN A N 1
ATOM 1646 C CA . GLN A 1 207 ? 3.471 10.735 5.790 1.00 82.81 207 GLN A CA 1
ATOM 1647 C C . GLN A 1 207 ? 2.781 10.190 7.046 1.00 82.81 207 GLN A C 1
ATOM 1649 O O . GLN A 1 207 ? 1.960 9.270 6.988 1.00 82.81 207 GLN A O 1
ATOM 1654 N N . TYR A 1 208 ? 3.086 10.810 8.188 1.00 90.50 208 TYR A N 1
ATOM 1655 C CA . TYR A 1 208 ? 2.479 10.495 9.484 1.00 90.50 208 TYR A CA 1
ATOM 1656 C C . TYR A 1 208 ? 2.672 9.017 9.885 1.00 90.50 208 TYR A C 1
ATOM 1658 O O . TYR A 1 208 ? 3.738 8.446 9.657 1.00 90.50 208 TYR A O 1
ATOM 1666 N N . ASP A 1 209 ? 1.667 8.387 10.501 1.00 94.25 209 ASP A N 1
ATOM 1667 C CA . ASP A 1 209 ? 1.815 7.073 11.133 1.00 94.25 209 ASP A CA 1
ATOM 1668 C C . ASP A 1 209 ? 1.399 5.889 10.258 1.00 94.25 209 ASP A C 1
ATOM 1670 O O . ASP A 1 209 ? 1.285 4.775 10.767 1.00 94.25 209 ASP A O 1
ATOM 1674 N N . PHE A 1 210 ? 1.132 6.070 8.963 1.00 89.81 210 PHE A N 1
ATOM 1675 C CA . PHE A 1 210 ? 0.644 4.953 8.145 1.00 89.81 210 PHE A CA 1
ATOM 1676 C C . PHE A 1 210 ? 1.691 3.818 8.069 1.00 89.81 210 PHE A C 1
ATOM 1678 O O . PHE A 1 210 ? 1.343 2.648 8.205 1.00 89.81 210 PHE A O 1
ATOM 1685 N N . SER A 1 211 ? 2.987 4.158 8.001 1.00 88.06 211 SER A N 1
ATOM 1686 C CA . SER A 1 211 ? 4.102 3.202 8.165 1.00 88.06 211 SER A CA 1
ATOM 1687 C C . SER A 1 211 ? 4.084 2.497 9.520 1.00 88.06 211 SER A C 1
ATOM 1689 O O . SER A 1 211 ? 4.119 1.269 9.595 1.00 88.06 211 SER A O 1
ATOM 1691 N N . LEU A 1 212 ? 3.966 3.278 10.595 1.00 91.50 212 LEU A N 1
ATOM 1692 C CA . LEU A 1 212 ? 3.987 2.778 11.968 1.00 91.50 212 LEU A CA 1
ATOM 1693 C C . LEU A 1 212 ? 2.795 1.852 12.263 1.00 91.50 212 LEU A C 1
ATOM 1695 O O . LEU A 1 212 ? 2.924 0.885 13.025 1.00 91.50 212 LEU A O 1
ATOM 1699 N N . LEU A 1 213 ? 1.639 2.124 11.648 1.00 93.00 213 LEU A N 1
ATOM 1700 C CA . LEU A 1 213 ? 0.473 1.250 11.679 1.00 93.00 213 LEU A CA 1
ATOM 1701 C C . LEU A 1 213 ? 0.833 -0.120 11.102 1.00 93.00 213 LEU A C 1
ATOM 1703 O O . LEU A 1 213 ? 0.629 -1.126 11.779 1.00 93.00 213 LEU A O 1
ATOM 1707 N N . TYR A 1 214 ? 1.435 -0.179 9.911 1.00 87.19 214 TYR A N 1
ATOM 1708 C CA . TYR A 1 214 ? 1.844 -1.452 9.313 1.00 87.19 214 TYR A CA 1
ATOM 1709 C C . TYR A 1 214 ? 2.884 -2.201 10.129 1.00 87.19 214 TYR A C 1
ATOM 1711 O O . TYR A 1 214 ? 2.711 -3.395 10.358 1.00 87.19 214 TYR A O 1
ATOM 1719 N N . GLU A 1 215 ? 3.930 -1.525 10.597 1.00 87.69 215 GLU A N 1
ATOM 1720 C CA . GLU A 1 215 ? 4.960 -2.141 11.441 1.00 87.69 215 GLU A CA 1
ATOM 1721 C C . GLU A 1 215 ? 4.349 -2.751 12.710 1.00 87.69 215 GLU A C 1
ATOM 1723 O O . GLU A 1 215 ? 4.727 -3.842 13.152 1.00 87.69 215 GLU A O 1
ATOM 1728 N N . THR A 1 216 ? 3.352 -2.075 13.287 1.00 91.50 216 THR A N 1
ATOM 1729 C CA . THR A 1 216 ? 2.640 -2.577 14.462 1.00 91.50 216 THR A CA 1
ATOM 1730 C C . THR A 1 216 ? 1.763 -3.780 14.123 1.00 91.50 216 THR A C 1
ATOM 1732 O O . THR A 1 216 ? 1.818 -4.779 14.844 1.00 91.50 216 THR A O 1
ATOM 1735 N N . LEU A 1 217 ? 1.002 -3.724 13.025 1.00 90.75 217 LEU A N 1
ATOM 1736 C CA . LEU A 1 217 ? 0.187 -4.844 12.550 1.00 90.75 217 LEU A CA 1
ATOM 1737 C C . LEU A 1 217 ? 1.056 -6.073 12.237 1.00 90.75 217 LEU A C 1
ATOM 1739 O O . LEU A 1 217 ? 0.748 -7.179 12.676 1.00 90.75 217 LEU A O 1
ATOM 1743 N N . GLU A 1 218 ? 2.181 -5.886 11.545 1.00 85.31 218 GLU A N 1
ATOM 1744 C CA . GLU A 1 218 ? 3.144 -6.944 11.226 1.00 85.31 218 GLU A CA 1
ATOM 1745 C C . GLU A 1 218 ? 3.681 -7.606 12.502 1.00 85.31 218 GLU A C 1
ATOM 1747 O O . GLU A 1 218 ? 3.664 -8.831 12.625 1.00 85.31 218 GLU A O 1
ATOM 1752 N N . ARG A 1 219 ? 4.110 -6.814 13.492 1.00 87.19 219 ARG A N 1
ATOM 1753 C CA . ARG A 1 219 ? 4.647 -7.339 14.756 1.00 87.19 219 ARG A CA 1
ATOM 1754 C C . ARG A 1 219 ? 3.601 -8.110 15.558 1.00 87.19 219 ARG A C 1
ATOM 1756 O O . ARG A 1 219 ? 3.921 -9.119 16.189 1.00 87.19 219 ARG A O 1
ATOM 1763 N N . GLU A 1 220 ? 2.365 -7.627 15.580 1.00 88.62 220 GLU A N 1
ATOM 1764 C CA . GLU A 1 220 ? 1.330 -8.130 16.482 1.00 88.62 220 GLU A CA 1
ATOM 1765 C C . GLU A 1 220 ? 0.467 -9.254 15.892 1.00 88.62 220 GLU A C 1
ATOM 1767 O O . GLU A 1 220 ? -0.230 -9.932 16.658 1.00 88.62 220 GLU A O 1
ATOM 1772 N N . LEU A 1 221 ? 0.528 -9.494 14.579 1.00 84.06 221 LEU A N 1
ATOM 1773 C CA . LEU A 1 221 ? -0.156 -10.616 13.938 1.00 84.06 221 LEU A CA 1
ATOM 1774 C C . LEU A 1 221 ? 0.578 -11.954 14.126 1.00 84.06 221 LEU A C 1
ATOM 1776 O O . LEU A 1 221 ? 1.808 -11.973 14.225 1.00 84.06 221 LEU A O 1
ATOM 1780 N N . PRO A 1 222 ? -0.147 -13.092 14.126 1.00 80.88 222 PRO A N 1
ATOM 1781 C CA . PRO A 1 222 ? 0.457 -14.422 14.057 1.00 80.88 222 PRO A CA 1
ATOM 1782 C C . PRO A 1 222 ? 1.307 -14.594 12.795 1.00 80.88 222 PRO A C 1
ATOM 1784 O O . PRO A 1 222 ? 0.932 -14.102 11.731 1.00 80.88 222 PRO A O 1
ATOM 1787 N N . GLU A 1 223 ? 2.406 -15.344 12.894 1.00 73.31 223 GLU A N 1
ATOM 1788 C CA . GLU A 1 223 ? 3.426 -15.493 11.842 1.00 73.31 223 GLU A CA 1
ATOM 1789 C C . GLU A 1 223 ? 2.842 -15.802 10.452 1.00 73.31 223 GLU A C 1
ATOM 1791 O O . GLU A 1 223 ? 3.156 -15.118 9.479 1.00 73.31 223 GLU A O 1
ATOM 1796 N N . LEU A 1 224 ? 1.899 -16.746 10.376 1.00 69.25 224 LEU A N 1
ATOM 1797 C CA . LEU A 1 224 ? 1.246 -17.149 9.124 1.00 69.25 224 LEU A CA 1
ATOM 1798 C C . LEU A 1 224 ? 0.441 -16.019 8.452 1.00 69.25 224 LEU A C 1
ATOM 1800 O O . LEU A 1 224 ? 0.303 -16.008 7.232 1.00 69.25 224 LEU A O 1
ATOM 1804 N N . LYS A 1 225 ? -0.066 -15.048 9.224 1.00 80.06 225 LYS A N 1
ATOM 1805 C CA . LYS A 1 225 ? -0.826 -13.888 8.720 1.00 80.06 225 LYS A CA 1
ATOM 1806 C C . LYS A 1 225 ? 0.064 -12.686 8.402 1.00 80.06 225 LYS A C 1
ATOM 1808 O O . LYS A 1 225 ? -0.332 -11.849 7.593 1.00 80.06 225 LYS A O 1
ATOM 1813 N N . ARG A 1 226 ? 1.279 -12.620 8.966 1.00 83.31 226 ARG A N 1
ATOM 1814 C CA . ARG A 1 226 ? 2.249 -11.541 8.688 1.00 83.31 226 ARG A CA 1
ATOM 1815 C C . ARG A 1 226 ? 2.630 -11.492 7.219 1.00 83.31 226 ARG A C 1
ATOM 1817 O O . ARG A 1 226 ? 2.651 -10.420 6.632 1.00 83.31 226 AR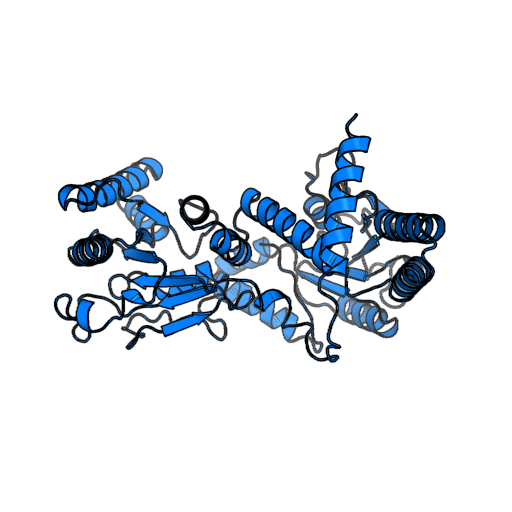G A O 1
ATOM 1824 N N . LYS A 1 227 ? 2.882 -12.655 6.611 1.00 74.88 227 LYS A N 1
ATOM 1825 C CA . LYS A 1 227 ? 3.269 -12.740 5.197 1.00 74.88 227 LYS A CA 1
ATOM 1826 C C . LYS A 1 227 ? 2.153 -12.263 4.265 1.00 74.88 227 LYS A C 1
ATOM 1828 O O . LYS A 1 227 ? 2.432 -11.524 3.328 1.00 74.88 227 LYS A O 1
ATOM 1833 N N . ALA A 1 228 ? 0.905 -12.650 4.545 1.00 78.38 228 ALA A N 1
ATOM 1834 C CA . ALA A 1 228 ? -0.260 -12.194 3.785 1.00 78.38 228 ALA A CA 1
ATOM 1835 C C . ALA A 1 228 ? -0.410 -10.669 3.868 1.00 78.38 228 ALA A C 1
ATOM 1837 O O . ALA A 1 228 ? -0.535 -10.004 2.843 1.00 78.38 228 ALA A O 1
ATOM 1838 N N . LEU A 1 229 ? -0.315 -10.121 5.086 1.00 83.44 229 LEU A N 1
ATOM 1839 C CA . LEU A 1 229 ? -0.359 -8.681 5.315 1.00 83.44 229 LEU A CA 1
ATOM 1840 C C . LEU A 1 229 ? 0.774 -7.958 4.572 1.00 83.44 229 LEU A C 1
ATOM 1842 O O . LEU A 1 229 ? 0.496 -7.028 3.827 1.00 83.44 229 LEU A O 1
ATOM 1846 N N . LEU A 1 230 ? 2.026 -8.403 4.731 1.00 82.69 230 LEU A N 1
ATOM 1847 C CA . LEU A 1 230 ? 3.203 -7.770 4.126 1.00 82.69 230 LEU A CA 1
ATOM 1848 C C . LEU A 1 230 ? 3.071 -7.644 2.608 1.00 82.69 230 LEU A C 1
ATOM 1850 O O . LEU A 1 230 ? 3.440 -6.617 2.047 1.00 82.69 230 LEU A O 1
ATOM 1854 N N . LEU A 1 231 ? 2.558 -8.679 1.943 1.00 77.56 231 LEU A N 1
ATOM 1855 C CA . LEU A 1 231 ? 2.362 -8.667 0.498 1.00 77.56 231 LEU A CA 1
ATOM 1856 C C . LEU A 1 231 ? 1.258 -7.679 0.078 1.00 77.56 231 LEU A C 1
ATOM 1858 O O . LEU A 1 231 ? 1.463 -6.930 -0.880 1.00 77.56 231 LEU A O 1
ATOM 1862 N N . ALA A 1 232 ? 0.158 -7.615 0.837 1.00 81.88 232 ALA A N 1
ATOM 1863 C CA . ALA A 1 232 ? -0.982 -6.726 0.595 1.00 81.88 232 ALA A CA 1
ATOM 1864 C C . ALA A 1 232 ? -0.749 -5.251 0.972 1.00 81.88 232 ALA A C 1
ATOM 1866 O O . ALA A 1 232 ? -1.476 -4.380 0.515 1.00 81.88 232 ALA A O 1
ATOM 1867 N N . THR A 1 233 ? 0.253 -4.937 1.789 1.00 79.50 233 THR A N 1
ATOM 1868 C CA . THR A 1 233 ? 0.562 -3.553 2.184 1.00 79.50 233 THR A CA 1
ATOM 1869 C C . THR A 1 233 ? 1.058 -2.716 0.995 1.00 79.50 233 THR A C 1
ATOM 1871 O O . THR A 1 233 ? 1.952 -3.180 0.300 1.00 79.50 233 THR A O 1
ATOM 1874 N N . PRO A 1 234 ? 0.608 -1.475 0.745 1.00 76.00 234 PRO A N 1
ATOM 1875 C CA . PRO A 1 234 ? 1.162 -0.633 -0.317 1.00 76.00 234 PRO A CA 1
ATOM 1876 C C . PRO A 1 234 ? 2.652 -0.315 -0.093 1.00 76.00 234 PRO A C 1
ATOM 1878 O O . PRO A 1 234 ? 3.140 -0.268 1.036 1.00 76.00 234 PRO A O 1
ATOM 1881 N N . SER A 1 235 ? 3.403 -0.098 -1.174 1.00 77.62 235 SER A N 1
ATOM 1882 C CA . SER A 1 235 ? 4.858 0.129 -1.138 1.00 77.62 235 SER A CA 1
ATOM 1883 C C . SER A 1 235 ? 5.215 1.557 -0.699 1.00 77.62 235 SER A C 1
ATOM 1885 O O . SER A 1 235 ? 5.758 2.339 -1.471 1.00 77.62 235 SER A O 1
ATOM 1887 N N . ILE A 1 236 ? 4.895 1.906 0.547 1.00 75.12 236 ILE A N 1
ATOM 1888 C CA . ILE A 1 236 ? 4.943 3.291 1.045 1.00 75.12 236 ILE A CA 1
ATOM 1889 C C . ILE A 1 236 ? 6.315 3.745 1.560 1.00 75.12 236 ILE A C 1
ATOM 1891 O O . ILE A 1 236 ? 6.520 4.933 1.787 1.00 75.12 236 ILE A O 1
ATOM 1895 N N . ASN A 1 237 ? 7.256 2.836 1.797 1.00 72.94 237 ASN A N 1
ATOM 1896 C CA . ASN A 1 237 ? 8.606 3.193 2.224 1.00 72.94 237 ASN A CA 1
ATOM 1897 C C . ASN A 1 237 ? 9.623 2.132 1.769 1.00 72.94 237 ASN A C 1
ATOM 1899 O O . ASN A 1 237 ? 9.261 1.028 1.348 1.00 72.94 237 ASN A O 1
ATOM 1903 N N . LEU A 1 238 ? 10.911 2.465 1.882 1.00 70.06 238 LEU A N 1
ATOM 1904 C CA . LEU A 1 238 ? 12.001 1.590 1.449 1.00 70.06 238 LEU A CA 1
ATOM 1905 C C . LEU A 1 238 ? 12.092 0.291 2.267 1.00 70.06 238 LEU A C 1
ATOM 1907 O O . LEU A 1 238 ? 12.485 -0.744 1.728 1.00 70.06 238 LEU A O 1
ATOM 1911 N N . GLU A 1 239 ? 11.717 0.316 3.546 1.00 72.75 239 GLU A N 1
ATOM 1912 C CA . GLU A 1 239 ? 11.744 -0.867 4.409 1.00 72.75 239 GLU A CA 1
ATOM 1913 C C . GLU A 1 239 ? 10.715 -1.912 3.958 1.00 72.75 239 GLU A C 1
ATOM 1915 O O . GLU A 1 239 ? 11.070 -3.071 3.746 1.00 72.75 239 GLU A O 1
ATOM 1920 N N . ILE A 1 240 ? 9.467 -1.503 3.723 1.00 72.44 240 ILE A N 1
ATOM 1921 C CA . ILE A 1 240 ? 8.381 -2.346 3.209 1.00 72.44 240 ILE A CA 1
ATOM 1922 C C . ILE A 1 240 ? 8.753 -2.886 1.830 1.00 72.44 240 ILE A C 1
ATOM 1924 O O . ILE A 1 240 ? 8.603 -4.082 1.586 1.00 72.44 240 ILE A O 1
ATOM 1928 N N . ILE A 1 241 ? 9.302 -2.046 0.946 1.00 70.69 241 ILE A N 1
ATOM 1929 C CA . ILE A 1 241 ? 9.791 -2.481 -0.372 1.00 70.69 241 ILE A CA 1
ATOM 1930 C C . ILE A 1 241 ? 10.870 -3.560 -0.217 1.00 70.69 241 ILE A C 1
ATOM 1932 O O . ILE A 1 241 ? 10.829 -4.585 -0.899 1.00 70.69 241 ILE A O 1
ATOM 1936 N N . THR A 1 242 ? 11.810 -3.369 0.709 1.00 70.25 242 THR A N 1
ATOM 1937 C CA . THR A 1 242 ? 12.900 -4.321 0.963 1.00 70.25 242 THR A CA 1
ATOM 1938 C C . THR A 1 242 ? 12.380 -5.636 1.545 1.00 70.25 242 THR A C 1
ATOM 1940 O O . THR A 1 242 ? 12.755 -6.707 1.064 1.00 70.25 242 THR A O 1
ATOM 1943 N N . LYS A 1 243 ? 11.469 -5.582 2.522 1.00 73.12 243 LYS A N 1
ATOM 1944 C CA . LYS A 1 243 ? 10.824 -6.763 3.118 1.00 73.12 243 LYS A CA 1
ATOM 1945 C C . LYS A 1 243 ? 10.002 -7.533 2.087 1.00 73.12 243 LYS A C 1
ATOM 1947 O O . LYS A 1 243 ? 10.146 -8.750 1.972 1.00 73.12 243 LYS A O 1
ATOM 1952 N N . LYS A 1 244 ? 9.197 -6.838 1.276 1.00 72.69 244 LYS A N 1
ATOM 1953 C CA . LYS A 1 244 ? 8.460 -7.442 0.157 1.00 72.69 244 LYS A CA 1
ATOM 1954 C C . LYS A 1 244 ? 9.404 -8.125 -0.816 1.00 72.69 244 LYS A C 1
ATOM 1956 O O . LYS A 1 244 ? 9.181 -9.274 -1.171 1.00 72.69 244 LYS A O 1
ATOM 1961 N N . LYS A 1 245 ? 10.482 -7.451 -1.213 1.00 69.38 245 LYS A N 1
ATOM 1962 C CA . LYS A 1 245 ? 11.503 -7.998 -2.109 1.00 69.38 245 LYS A CA 1
ATOM 1963 C C . LYS A 1 245 ? 12.114 -9.290 -1.559 1.00 69.38 245 LYS A C 1
ATOM 1965 O O . LYS A 1 245 ? 12.212 -10.262 -2.301 1.00 69.38 245 LYS A O 1
ATOM 1970 N N . GLN A 1 246 ? 12.469 -9.333 -0.276 1.00 70.19 246 GLN A N 1
ATOM 1971 C CA . GLN A 1 246 ? 12.966 -10.551 0.378 1.00 70.19 246 GLN A CA 1
ATOM 1972 C C . GLN A 1 246 ? 11.904 -11.661 0.398 1.00 70.19 246 GLN A C 1
ATOM 1974 O O . GLN A 1 246 ? 12.196 -12.805 0.051 1.00 70.19 246 GLN A O 1
ATOM 1979 N N . ALA A 1 247 ? 10.654 -11.328 0.736 1.00 66.19 247 ALA A N 1
ATOM 1980 C CA . ALA A 1 247 ? 9.545 -12.280 0.718 1.00 66.19 247 ALA A CA 1
ATOM 1981 C C . ALA A 1 247 ? 9.289 -12.844 -0.692 1.00 66.19 247 ALA A C 1
ATOM 1983 O O . ALA A 1 247 ? 9.046 -14.042 -0.838 1.00 66.19 247 ALA A O 1
ATOM 1984 N N . PHE A 1 248 ? 9.397 -12.004 -1.725 1.00 62.66 248 PHE A N 1
ATOM 1985 C CA . PHE A 1 248 ? 9.320 -12.405 -3.127 1.00 62.66 248 PHE A CA 1
ATOM 1986 C C . PHE A 1 248 ? 10.496 -13.283 -3.545 1.00 62.66 248 PHE A C 1
ATOM 1988 O O . PHE A 1 248 ? 10.267 -14.273 -4.224 1.00 62.66 248 PHE A O 1
ATOM 1995 N N . GLN A 1 249 ? 11.725 -12.981 -3.120 1.00 57.34 249 GLN A N 1
ATOM 1996 C CA . GLN A 1 249 ? 12.890 -13.830 -3.394 1.00 57.34 249 GLN A CA 1
ATOM 1997 C C . GLN A 1 249 ? 12.717 -15.234 -2.804 1.00 57.34 249 GLN A C 1
ATOM 1999 O O . GLN A 1 249 ? 12.945 -16.209 -3.510 1.00 57.34 249 GLN A O 1
ATOM 2004 N N . LEU A 1 250 ? 12.234 -15.339 -1.561 1.00 56.28 250 LEU A N 1
ATOM 2005 C CA . LEU A 1 250 ? 11.944 -16.620 -0.902 1.00 56.28 250 LEU A CA 1
ATOM 2006 C C . LEU A 1 250 ? 10.798 -17.392 -1.576 1.00 56.28 250 LEU A C 1
ATOM 2008 O O . LEU A 1 250 ? 10.809 -18.620 -1.634 1.00 56.28 250 LEU A O 1
ATOM 2012 N N . LEU A 1 251 ? 9.775 -16.686 -2.067 1.00 53.91 251 LEU A N 1
ATOM 2013 C CA . LEU A 1 251 ? 8.695 -17.291 -2.851 1.00 53.91 251 LEU A CA 1
ATOM 2014 C C . LEU A 1 251 ? 9.186 -17.750 -4.227 1.00 53.91 251 LEU A C 1
ATOM 2016 O O . LEU A 1 251 ? 8.777 -18.811 -4.686 1.00 53.91 251 LEU A O 1
ATOM 2020 N N . TRP A 1 252 ? 10.067 -16.978 -4.861 1.00 43.75 252 TRP A N 1
ATOM 2021 C CA . TRP A 1 252 ? 10.628 -17.268 -6.175 1.00 43.75 252 TRP A CA 1
ATOM 2022 C C . TRP A 1 252 ? 11.526 -18.505 -6.149 1.00 43.75 252 TRP A C 1
ATOM 2024 O O . TRP A 1 252 ? 11.312 -19.410 -6.948 1.00 43.75 252 TRP A O 1
ATOM 2034 N N . THR A 1 253 ? 12.417 -18.624 -5.158 1.00 45.97 253 THR A N 1
ATOM 2035 C CA . THR A 1 253 ? 13.234 -19.837 -4.957 1.00 45.97 253 THR A CA 1
ATOM 2036 C C . THR A 1 253 ? 12.387 -21.099 -4.758 1.00 45.97 253 THR A C 1
ATOM 2038 O O . THR A 1 253 ? 12.815 -22.192 -5.111 1.00 45.97 253 THR A O 1
ATOM 2041 N N . ASN A 1 254 ? 11.156 -20.958 -4.248 1.00 43.91 254 ASN A N 1
ATOM 2042 C CA . ASN A 1 254 ? 10.195 -22.060 -4.126 1.00 43.91 254 ASN A CA 1
ATOM 2043 C C . ASN A 1 254 ? 9.363 -22.282 -5.412 1.00 43.91 254 ASN A C 1
ATOM 2045 O O . ASN A 1 254 ? 8.890 -23.392 -5.664 1.00 43.91 254 ASN A O 1
ATOM 2049 N N . ALA A 1 255 ? 9.172 -21.240 -6.229 1.00 40.72 255 ALA A N 1
ATOM 2050 C CA . ALA A 1 255 ? 8.382 -21.244 -7.463 1.00 40.72 255 ALA A CA 1
ATOM 2051 C C . ALA A 1 255 ? 9.177 -21.645 -8.720 1.00 40.72 255 ALA A C 1
ATOM 2053 O O . ALA A 1 255 ? 8.566 -21.942 -9.752 1.00 40.72 255 ALA A O 1
ATOM 2054 N N . ASP A 1 256 ? 10.507 -21.770 -8.635 1.00 41.19 256 ASP A N 1
ATOM 2055 C CA . ASP A 1 256 ? 11.372 -22.267 -9.720 1.00 41.19 256 ASP A CA 1
ATOM 2056 C C . ASP A 1 256 ? 11.010 -23.691 -10.189 1.00 41.19 256 ASP A C 1
ATOM 2058 O O . ASP A 1 256 ? 11.561 -24.211 -11.160 1.00 41.19 256 ASP A O 1
ATOM 2062 N N . ASN A 1 257 ? 9.999 -24.334 -9.597 1.00 46.53 257 ASN A N 1
ATOM 2063 C CA . ASN A 1 257 ? 9.351 -25.526 -10.131 1.00 46.53 257 ASN A CA 1
ATOM 2064 C C . ASN A 1 257 ? 8.634 -25.377 -11.485 1.00 46.53 257 ASN A C 1
ATOM 2066 O O . ASN A 1 257 ? 8.227 -26.418 -12.004 1.00 46.53 257 ASN A O 1
ATOM 2070 N N . GLN A 1 258 ? 8.521 -24.193 -12.113 1.00 46.97 258 GLN A N 1
ATOM 2071 C CA . GLN A 1 258 ? 7.669 -24.083 -13.314 1.00 46.97 258 GLN A CA 1
ATOM 2072 C C . GLN A 1 258 ? 8.190 -23.463 -14.619 1.00 46.97 258 GLN A C 1
ATOM 2074 O O . GLN A 1 258 ? 7.570 -23.772 -15.636 1.00 46.97 258 GLN A O 1
ATOM 2079 N N . PHE A 1 259 ? 9.294 -22.714 -14.723 1.00 35.72 259 PHE A N 1
ATOM 2080 C CA . PHE A 1 259 ? 9.665 -22.157 -16.043 1.00 35.72 259 PHE A CA 1
ATOM 2081 C C . PHE A 1 259 ? 11.173 -22.139 -16.334 1.00 35.72 259 PHE A C 1
ATOM 2083 O O . PHE A 1 259 ? 11.952 -21.551 -15.605 1.00 35.72 259 PHE A O 1
ATOM 2090 N N . GLY A 1 260 ? 11.568 -22.770 -17.453 1.00 42.19 260 GLY A N 1
ATOM 2091 C CA . GLY A 1 260 ? 12.868 -22.567 -18.120 1.00 42.19 260 GLY A CA 1
ATOM 2092 C C . GLY A 1 260 ? 13.757 -23.804 -18.291 1.00 42.19 260 GLY A C 1
ATOM 2093 O O . GLY A 1 260 ? 14.438 -23.931 -19.304 1.00 42.19 260 GLY A O 1
ATOM 2094 N N . ASN A 1 261 ? 13.712 -24.763 -17.366 1.00 50.84 261 ASN A N 1
ATOM 2095 C CA . ASN A 1 261 ? 14.685 -25.867 -17.318 1.00 50.84 261 ASN A CA 1
ATOM 2096 C C . ASN A 1 261 ? 14.020 -27.254 -17.214 1.00 50.84 261 ASN A C 1
ATOM 2098 O O . ASN A 1 261 ? 14.508 -28.148 -16.528 1.00 50.84 261 ASN A O 1
ATOM 2102 N N . ARG A 1 262 ? 12.895 -27.460 -17.915 1.00 50.75 262 ARG A N 1
ATOM 2103 C CA . ARG A 1 262 ? 12.173 -28.748 -17.922 1.00 50.75 262 ARG A CA 1
ATOM 2104 C C . ARG A 1 262 ? 13.079 -29.917 -18.332 1.00 50.75 262 ARG A C 1
ATOM 2106 O O . ARG A 1 262 ? 13.019 -30.961 -17.708 1.00 50.75 262 ARG A O 1
ATOM 2113 N N . VAL A 1 263 ? 13.954 -29.706 -19.316 1.00 51.81 263 VAL A N 1
ATOM 2114 C CA . VAL A 1 263 ? 14.905 -30.721 -19.805 1.00 51.81 263 VAL A CA 1
ATOM 2115 C C . VAL A 1 263 ? 15.922 -31.101 -18.728 1.00 51.81 263 VAL A C 1
ATOM 2117 O O . VAL A 1 263 ? 16.031 -32.271 -18.388 1.00 51.81 263 VAL A O 1
ATOM 2120 N N . ILE A 1 264 ? 16.580 -30.115 -18.108 1.00 54.84 264 ILE A N 1
ATOM 2121 C CA . ILE A 1 264 ? 17.574 -30.366 -17.053 1.00 54.84 264 ILE A CA 1
ATOM 2122 C C . ILE A 1 264 ? 16.909 -31.007 -15.823 1.00 54.84 264 ILE A C 1
ATOM 2124 O O . ILE A 1 264 ? 17.479 -31.897 -15.204 1.00 54.84 264 ILE A O 1
ATOM 2128 N N . LYS A 1 265 ? 15.664 -30.631 -15.496 1.00 58.09 265 LYS A N 1
ATOM 2129 C CA . LYS A 1 265 ? 14.901 -31.253 -14.401 1.00 58.09 265 LYS A CA 1
ATOM 2130 C C . LYS A 1 265 ? 14.497 -32.699 -14.685 1.00 58.09 265 LYS A C 1
ATOM 2132 O O . LYS A 1 265 ? 14.543 -33.509 -13.765 1.00 58.09 265 LYS A O 1
ATOM 2137 N N . GLU A 1 266 ? 14.113 -33.036 -15.915 1.00 61.78 266 GLU A N 1
ATOM 2138 C CA . GLU A 1 266 ? 13.858 -34.433 -16.293 1.00 61.78 266 GLU A CA 1
ATOM 2139 C C . GLU A 1 266 ? 15.156 -35.257 -16.296 1.00 61.78 266 GLU A C 1
ATOM 2141 O O . GLU A 1 266 ? 15.159 -36.375 -15.794 1.00 61.78 266 GLU A O 1
ATOM 2146 N N . GLU A 1 267 ? 16.287 -34.685 -16.722 1.00 62.69 267 GLU A N 1
ATOM 2147 C CA . GLU A 1 267 ? 17.604 -35.334 -16.621 1.00 62.69 267 GLU A CA 1
ATOM 2148 C C . GLU A 1 267 ? 18.029 -35.583 -15.162 1.00 62.69 267 GLU A C 1
ATOM 2150 O O . GLU A 1 267 ? 18.524 -36.664 -14.839 1.00 62.69 267 GLU A O 1
ATOM 2155 N N . ILE A 1 268 ? 17.788 -34.626 -14.255 1.00 63.06 268 ILE A N 1
ATOM 2156 C CA . ILE A 1 268 ? 18.024 -34.793 -12.810 1.00 63.06 268 ILE A CA 1
ATOM 2157 C C . ILE A 1 268 ? 17.122 -35.900 -12.248 1.00 63.06 268 ILE A C 1
ATOM 2159 O O . ILE A 1 268 ? 17.599 -36.769 -11.519 1.00 63.06 268 ILE A O 1
ATOM 2163 N N . LYS A 1 269 ? 15.829 -35.910 -12.604 1.00 60.69 269 LYS A N 1
ATOM 2164 C CA . LYS A 1 269 ? 14.895 -36.970 -12.191 1.00 60.69 269 LYS A CA 1
ATOM 2165 C C . LYS A 1 269 ? 15.333 -38.340 -12.700 1.00 60.69 269 LYS A C 1
ATOM 2167 O O . LYS A 1 269 ? 15.316 -39.295 -11.932 1.00 60.69 269 LYS A O 1
ATOM 2172 N N . GLU A 1 270 ? 15.751 -38.450 -13.958 1.00 69.50 270 GLU A N 1
ATOM 2173 C CA . GLU A 1 270 ? 16.254 -39.702 -14.522 1.00 69.50 270 GLU A CA 1
ATOM 2174 C C . GLU A 1 270 ? 17.522 -40.196 -13.820 1.00 69.50 270 GLU A C 1
ATOM 2176 O O . GLU A 1 270 ? 17.631 -41.389 -13.536 1.00 69.50 270 GLU A O 1
ATOM 2181 N N . ALA A 1 271 ? 18.469 -39.302 -13.523 1.00 65.19 271 ALA A N 1
ATOM 2182 C CA . ALA A 1 271 ? 19.687 -39.644 -12.792 1.00 65.19 271 ALA A CA 1
ATOM 2183 C C . ALA A 1 271 ? 19.368 -40.155 -11.376 1.00 65.19 271 ALA A C 1
ATOM 2185 O O . ALA A 1 271 ? 19.909 -41.173 -10.942 1.00 65.19 271 ALA A O 1
ATOM 2186 N N . LEU A 1 272 ? 18.417 -39.514 -10.688 1.00 60.12 272 LEU A N 1
ATOM 2187 C CA . LEU A 1 272 ? 17.938 -39.945 -9.373 1.00 60.12 272 LEU A CA 1
ATOM 2188 C C . LEU A 1 272 ? 17.195 -41.291 -9.431 1.00 60.12 272 LEU A C 1
ATOM 2190 O O . LEU A 1 272 ? 17.435 -42.148 -8.583 1.00 60.12 272 LEU A O 1
ATOM 2194 N N . LEU A 1 273 ? 16.357 -41.519 -10.450 1.00 65.44 273 LEU A N 1
ATOM 2195 C CA . LEU A 1 273 ? 15.658 -42.795 -10.680 1.00 65.44 273 LEU A CA 1
ATOM 2196 C C . LEU A 1 273 ? 16.629 -43.947 -10.978 1.00 65.44 273 LEU A C 1
ATOM 2198 O O . LEU A 1 273 ? 16.397 -45.079 -10.558 1.00 65.44 273 LEU A O 1
ATOM 2202 N N . LYS A 1 274 ? 17.738 -43.656 -11.665 1.00 72.62 274 LYS A N 1
ATOM 2203 C CA . LYS A 1 274 ? 18.835 -44.601 -11.932 1.00 72.62 274 LYS A CA 1
ATOM 2204 C C . LYS A 1 274 ? 19.795 -44.752 -10.739 1.00 72.62 274 LYS A C 1
ATOM 2206 O O . LYS A 1 274 ? 20.748 -45.520 -10.823 1.00 72.62 274 LYS A O 1
ATOM 2211 N N . ASN A 1 275 ? 19.527 -44.059 -9.625 1.00 65.62 275 ASN A N 1
ATOM 2212 C CA . ASN A 1 275 ? 20.346 -44.011 -8.409 1.00 65.62 275 ASN A CA 1
ATOM 2213 C C . ASN A 1 275 ? 21.792 -43.517 -8.656 1.00 65.62 275 ASN A C 1
ATOM 2215 O O . ASN A 1 275 ? 22.704 -43.798 -7.874 1.00 65.62 275 ASN A O 1
ATOM 2219 N N . ASP A 1 276 ? 21.994 -42.761 -9.738 1.00 67.50 276 ASP A N 1
ATOM 2220 C CA . ASP A 1 276 ? 23.265 -42.164 -10.141 1.00 67.50 276 ASP A CA 1
ATOM 2221 C C . ASP A 1 276 ? 23.424 -40.795 -9.465 1.00 67.50 276 ASP A C 1
ATOM 2223 O O . ASP A 1 276 ? 23.143 -39.728 -10.019 1.00 67.50 276 ASP A O 1
ATOM 2227 N N . LYS A 1 277 ? 23.821 -40.844 -8.191 1.00 55.16 277 LYS A N 1
ATOM 2228 C CA . LYS A 1 277 ? 23.997 -39.653 -7.347 1.00 55.16 277 LYS A CA 1
ATOM 2229 C C . LYS A 1 277 ? 25.038 -38.667 -7.900 1.00 55.16 277 LYS A C 1
ATOM 2231 O O . LYS A 1 277 ? 24.750 -37.472 -7.864 1.00 55.16 277 LYS A O 1
ATOM 2236 N N . PRO A 1 278 ? 26.207 -39.100 -8.415 1.00 68.25 278 PRO A N 1
ATOM 2237 C CA . PRO A 1 278 ? 27.172 -38.187 -9.027 1.00 68.25 278 PRO A CA 1
ATOM 2238 C C . PRO A 1 278 ? 26.600 -37.423 -10.226 1.00 68.25 278 PRO A C 1
ATOM 2240 O O . PRO A 1 278 ? 26.785 -36.211 -10.317 1.00 68.25 278 PRO A O 1
ATOM 2243 N N . LEU A 1 279 ? 25.863 -38.103 -11.112 1.00 68.25 279 LEU A N 1
ATOM 2244 C CA . LEU A 1 279 ? 25.240 -37.466 -12.272 1.00 68.25 279 LEU A CA 1
ATOM 2245 C C . LEU A 1 279 ? 24.152 -36.466 -11.861 1.00 68.25 279 LEU A C 1
ATOM 2247 O O . LEU A 1 279 ? 24.084 -35.370 -12.415 1.00 68.25 279 LEU A O 1
ATOM 2251 N N . ALA A 1 280 ? 23.334 -36.813 -10.863 1.00 61.38 280 ALA A N 1
ATOM 2252 C CA . ALA A 1 280 ? 22.315 -35.910 -10.335 1.00 61.38 280 ALA A CA 1
ATOM 2253 C C . ALA A 1 280 ? 22.934 -34.635 -9.736 1.00 61.38 280 ALA A C 1
ATOM 2255 O O . ALA A 1 280 ? 22.459 -33.539 -10.025 1.00 61.38 280 ALA A O 1
ATOM 2256 N N . ILE A 1 281 ? 24.019 -34.760 -8.960 1.00 60.94 281 ILE A N 1
ATOM 2257 C CA . ILE A 1 281 ? 24.741 -33.613 -8.380 1.00 60.94 281 ILE A CA 1
ATOM 2258 C C . ILE A 1 281 ? 25.313 -32.720 -9.486 1.00 60.94 281 ILE A C 1
ATOM 2260 O O . ILE A 1 281 ? 25.053 -31.519 -9.483 1.00 60.94 281 ILE A O 1
ATOM 2264 N N . ALA A 1 282 ? 26.002 -33.296 -10.475 1.00 70.44 282 ALA A N 1
ATOM 2265 C CA . ALA A 1 282 ? 26.569 -32.535 -11.590 1.00 70.44 282 ALA A CA 1
ATOM 2266 C C . ALA A 1 282 ? 25.495 -31.763 -12.378 1.00 70.44 282 ALA A C 1
ATOM 2268 O O . ALA A 1 282 ? 25.702 -30.616 -12.770 1.00 70.44 282 ALA A O 1
ATOM 2269 N N . LYS A 1 283 ? 24.318 -32.368 -12.574 1.00 68.44 283 LYS A N 1
ATOM 2270 C CA . LYS A 1 283 ? 23.188 -31.744 -13.275 1.00 68.44 283 LYS A CA 1
ATOM 2271 C C . LYS A 1 283 ? 22.504 -30.644 -12.461 1.00 68.44 283 LYS A C 1
ATOM 2273 O O . LYS A 1 283 ? 22.062 -29.647 -13.030 1.00 68.44 283 LYS A O 1
ATOM 2278 N N . ILE A 1 284 ? 22.443 -30.792 -11.138 1.00 64.62 284 ILE A N 1
ATOM 2279 C CA . ILE A 1 284 ? 21.971 -29.742 -10.225 1.00 64.62 284 ILE A CA 1
ATOM 2280 C C . ILE A 1 284 ? 22.944 -28.556 -10.233 1.00 64.62 284 ILE A C 1
ATOM 2282 O O . ILE A 1 284 ? 22.512 -27.411 -10.329 1.00 64.62 284 ILE A O 1
ATOM 2286 N N . GLU A 1 285 ? 24.251 -28.809 -10.192 1.00 66.19 285 GLU A N 1
ATOM 2287 C CA . GLU A 1 285 ? 25.267 -27.756 -10.294 1.00 66.19 285 GLU A CA 1
ATOM 2288 C C . GLU A 1 285 ? 25.204 -27.031 -11.647 1.00 66.19 285 GLU A C 1
ATOM 2290 O O . GLU A 1 285 ? 25.267 -25.802 -11.689 1.00 66.19 285 GLU A O 1
ATOM 2295 N N . GLU A 1 286 ? 25.008 -27.764 -12.749 1.00 71.31 286 GLU A N 1
ATOM 2296 C CA . GLU A 1 286 ? 24.791 -27.205 -14.091 1.00 71.31 286 GLU A CA 1
ATOM 2297 C C . GLU A 1 286 ? 23.556 -26.287 -14.128 1.00 71.31 286 GLU A C 1
ATOM 2299 O O . GLU A 1 286 ? 23.625 -25.159 -14.623 1.00 71.31 286 GLU A O 1
ATOM 2304 N N . PHE A 1 287 ? 22.438 -26.738 -13.551 1.00 64.62 287 PHE A N 1
ATOM 2305 C CA . PHE A 1 287 ? 21.201 -25.965 -13.433 1.00 64.62 287 PHE A CA 1
ATOM 2306 C C . PHE A 1 287 ? 21.414 -24.661 -12.651 1.00 64.62 287 PHE A C 1
ATOM 2308 O O . PHE A 1 287 ? 21.090 -23.579 -13.148 1.00 64.62 287 PHE A O 1
ATOM 2315 N N . LEU A 1 288 ? 22.001 -24.759 -11.454 1.00 60.69 288 LEU A N 1
ATOM 2316 C CA . LEU A 1 288 ? 22.230 -23.618 -10.566 1.00 60.69 288 LEU A CA 1
ATOM 2317 C C . LEU A 1 288 ? 23.201 -22.610 -11.185 1.00 60.69 288 LEU A C 1
ATOM 2319 O O . LEU A 1 288 ? 22.991 -21.402 -11.077 1.00 60.69 288 LEU A O 1
ATOM 2323 N N . ASN A 1 289 ? 24.243 -23.087 -11.868 1.00 67.19 289 ASN A N 1
ATOM 2324 C CA . ASN A 1 289 ? 25.184 -22.220 -12.572 1.00 67.19 289 ASN A CA 1
ATOM 2325 C C . ASN A 1 289 ? 24.536 -21.512 -13.762 1.00 67.19 289 ASN A C 1
ATOM 2327 O O . ASN A 1 289 ? 24.858 -20.355 -14.022 1.00 67.19 289 ASN A O 1
ATOM 2331 N N . LYS A 1 290 ? 23.620 -22.164 -14.481 1.00 65.75 290 LYS A N 1
ATOM 2332 C CA . LYS A 1 290 ? 22.911 -21.540 -15.602 1.00 65.75 290 LYS A CA 1
ATOM 2333 C C . LYS A 1 290 ? 21.992 -20.413 -15.127 1.00 65.75 290 LYS A C 1
ATOM 2335 O O . LYS A 1 290 ? 22.015 -19.332 -15.708 1.00 65.75 290 LYS A O 1
ATOM 2340 N N . GLU A 1 291 ? 21.236 -20.620 -14.051 1.00 59.84 291 GLU A N 1
ATOM 2341 C CA . GLU A 1 291 ? 20.370 -19.575 -13.485 1.00 59.84 291 GLU A CA 1
ATOM 2342 C C . GLU A 1 291 ? 21.169 -18.410 -12.901 1.00 59.84 291 GLU A C 1
ATOM 2344 O O . GLU A 1 291 ? 20.866 -17.248 -13.170 1.00 59.84 291 GLU A O 1
ATOM 2349 N N . LYS A 1 292 ? 22.250 -18.707 -12.173 1.00 58.66 292 LYS A N 1
ATOM 2350 C CA . LYS A 1 292 ? 23.106 -17.684 -11.562 1.00 58.66 292 LYS A CA 1
ATOM 2351 C C . LYS A 1 292 ? 23.947 -16.888 -12.553 1.00 58.66 292 LYS A C 1
ATOM 2353 O O . LYS A 1 292 ? 24.502 -15.884 -12.132 1.00 58.66 292 LYS A O 1
ATOM 2358 N N . ASN A 1 293 ? 24.060 -17.303 -13.815 1.00 66.56 293 ASN A N 1
ATOM 2359 C CA . ASN A 1 293 ? 24.918 -16.646 -14.809 1.00 66.56 293 ASN A CA 1
ATOM 2360 C C . ASN A 1 293 ? 24.176 -16.233 -16.090 1.00 66.56 293 ASN A C 1
ATOM 2362 O O . ASN A 1 293 ? 24.824 -15.822 -17.050 1.00 66.56 293 ASN A O 1
ATOM 2366 N N . THR A 1 294 ? 22.842 -16.344 -16.146 1.00 76.25 294 THR A N 1
ATOM 2367 C CA . THR A 1 294 ? 22.086 -15.872 -17.318 1.00 76.25 294 THR A CA 1
ATOM 2368 C C . THR A 1 294 ? 22.012 -14.339 -17.289 1.00 76.25 294 THR A C 1
ATOM 2370 O O . THR A 1 294 ? 21.421 -13.789 -16.356 1.00 76.25 294 THR A O 1
ATOM 2373 N N . PRO A 1 295 ? 22.603 -13.631 -18.272 1.00 83.25 295 PRO A N 1
ATOM 2374 C CA . PRO A 1 295 ? 22.561 -12.176 -18.315 1.00 83.25 295 PRO A CA 1
ATOM 2375 C C . PRO A 1 295 ? 21.166 -11.687 -18.722 1.00 83.25 295 PRO A C 1
ATOM 2377 O O . PRO A 1 295 ? 20.555 -12.237 -19.634 1.00 83.25 295 PRO A O 1
ATOM 2380 N N . LEU A 1 296 ? 20.694 -10.628 -18.068 1.00 88.69 296 LEU A N 1
ATOM 2381 C CA . LEU A 1 296 ? 19.479 -9.893 -18.399 1.00 88.69 296 LEU A CA 1
ATOM 2382 C C . LEU A 1 296 ? 19.852 -8.493 -18.900 1.00 88.69 296 LEU A C 1
ATOM 2384 O O . LEU A 1 296 ? 20.391 -7.673 -18.155 1.00 88.69 296 LEU A O 1
ATOM 2388 N N . ASN A 1 297 ? 19.527 -8.207 -20.154 1.00 90.69 297 ASN A N 1
ATOM 2389 C CA . ASN A 1 297 ? 19.823 -6.961 -20.848 1.00 90.69 297 ASN A CA 1
ATOM 2390 C C . ASN A 1 297 ? 18.533 -6.175 -21.089 1.00 90.69 297 ASN A C 1
ATOM 2392 O O . ASN A 1 297 ? 17.724 -6.516 -21.952 1.00 90.69 297 ASN A O 1
ATOM 2396 N N . ILE A 1 298 ? 18.351 -5.094 -20.336 1.00 93.31 298 ILE A N 1
ATOM 2397 C CA . ILE A 1 298 ? 17.154 -4.253 -20.390 1.00 93.31 298 ILE A CA 1
ATOM 2398 C C . ILE A 1 298 ? 17.477 -2.995 -21.190 1.00 93.31 298 ILE A C 1
ATOM 2400 O O . ILE A 1 298 ? 18.338 -2.219 -20.785 1.00 93.31 298 ILE A O 1
ATOM 2404 N N . ALA A 1 299 ? 16.782 -2.766 -22.301 1.00 92.31 299 ALA A N 1
ATOM 2405 C CA . ALA A 1 299 ? 16.946 -1.547 -23.088 1.00 92.31 299 ALA A CA 1
ATOM 2406 C C . ALA A 1 299 ? 16.065 -0.415 -22.555 1.00 92.31 299 ALA A C 1
ATOM 2408 O O . ALA A 1 299 ? 14.848 -0.565 -22.479 1.00 92.31 299 ALA A O 1
ATOM 2409 N N . ILE A 1 300 ? 16.663 0.736 -22.253 1.00 91.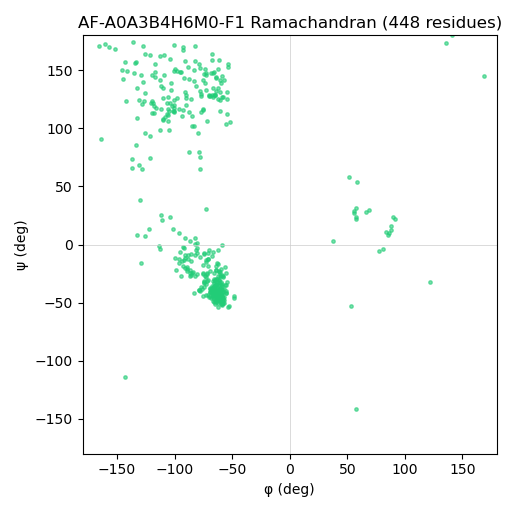88 300 ILE A N 1
ATOM 2410 C CA . ILE A 1 300 ? 15.962 1.963 -21.872 1.00 91.88 300 ILE A CA 1
ATOM 2411 C C . ILE A 1 300 ? 16.011 2.927 -23.054 1.00 91.88 300 ILE A C 1
ATOM 2413 O O . ILE A 1 300 ? 17.077 3.359 -23.479 1.00 91.88 300 ILE A O 1
ATOM 2417 N N . THR A 1 301 ? 14.851 3.255 -23.609 1.00 89.12 301 THR A N 1
ATOM 2418 C CA . THR A 1 301 ? 14.715 4.063 -24.829 1.00 89.12 301 THR A CA 1
ATOM 2419 C C . THR A 1 301 ? 13.611 5.106 -24.673 1.00 89.12 301 THR A C 1
ATOM 2421 O O . THR A 1 301 ? 12.950 5.165 -23.642 1.00 89.12 301 THR A O 1
ATOM 2424 N N . GLY A 1 302 ? 13.452 5.983 -25.660 1.00 86.19 302 GLY A N 1
ATOM 2425 C CA . GLY A 1 302 ? 12.545 7.127 -25.627 1.00 86.19 302 GLY A CA 1
ATOM 2426 C C . GLY A 1 302 ? 13.197 8.397 -26.158 1.00 86.19 302 GLY A C 1
ATOM 2427 O O . GLY A 1 302 ? 14.402 8.431 -26.434 1.00 86.19 302 GLY A O 1
ATOM 2428 N N . GLU A 1 303 ? 12.413 9.461 -26.302 1.00 81.75 303 GLU A N 1
ATOM 2429 C CA . GLU A 1 303 ? 12.886 10.724 -26.875 1.00 81.75 303 GLU A CA 1
ATOM 2430 C C . GLU A 1 303 ? 14.028 11.361 -26.059 1.00 81.75 303 GLU A C 1
ATOM 2432 O O . GLU A 1 303 ? 14.261 11.085 -24.871 1.00 81.75 303 GLU A O 1
ATOM 2437 N N . THR A 1 304 ? 14.795 12.227 -26.716 1.00 79.50 304 THR A N 1
ATOM 2438 C CA . THR A 1 304 ? 15.823 13.031 -26.052 1.00 79.50 304 THR A CA 1
ATOM 2439 C C . THR A 1 304 ? 15.190 13.948 -25.016 1.00 79.50 304 THR A C 1
ATOM 2441 O O . THR A 1 304 ? 14.172 14.585 -25.261 1.00 79.50 304 THR A O 1
ATOM 2444 N N . GLY A 1 305 ? 15.801 14.004 -23.832 1.00 76.62 305 GLY A N 1
ATOM 2445 C CA . GLY A 1 305 ? 15.278 14.785 -22.717 1.00 76.62 305 GLY A CA 1
ATOM 2446 C C . GLY A 1 305 ? 14.156 14.098 -21.937 1.00 76.62 305 GLY A C 1
ATOM 2447 O O . GLY A 1 305 ? 13.793 14.619 -20.889 1.00 76.62 305 GLY A O 1
ATOM 2448 N N . ALA A 1 306 ? 13.676 12.911 -22.333 1.00 80.50 306 ALA A N 1
ATOM 2449 C CA . ALA A 1 306 ? 12.603 12.205 -21.623 1.00 80.50 306 ALA A CA 1
ATOM 2450 C C . ALA A 1 306 ? 12.987 11.707 -20.211 1.00 80.50 306 ALA A C 1
ATOM 2452 O O . ALA A 1 306 ? 12.136 11.234 -19.470 1.00 80.50 306 ALA A O 1
ATOM 2453 N N . GLY A 1 307 ? 14.253 11.816 -19.797 1.00 82.88 307 GLY A N 1
ATOM 2454 C CA . GLY A 1 307 ? 14.700 11.405 -18.458 1.00 82.88 307 GLY A CA 1
ATOM 2455 C C . GLY A 1 307 ? 15.161 9.947 -18.351 1.00 82.88 307 GLY A C 1
ATOM 2456 O O . GLY A 1 307 ? 15.160 9.395 -17.257 1.00 82.88 307 GLY A O 1
ATOM 2457 N N . LYS A 1 308 ? 15.584 9.330 -19.462 1.00 87.31 308 LYS A N 1
ATOM 2458 C CA . LYS A 1 308 ? 16.119 7.954 -19.511 1.00 87.31 308 LYS A CA 1
ATOM 2459 C C . LYS A 1 308 ? 17.260 7.716 -18.519 1.00 87.31 308 LYS A C 1
ATOM 2461 O O . LYS A 1 308 ? 17.172 6.823 -17.686 1.00 87.31 308 LYS A O 1
ATOM 2466 N N . SER A 1 309 ? 18.292 8.556 -18.553 1.00 84.56 309 SER A N 1
ATOM 2467 C CA . SER A 1 309 ? 19.473 8.408 -17.694 1.00 84.56 309 SER A CA 1
ATOM 2468 C C . SER A 1 309 ? 19.125 8.614 -16.211 1.00 84.56 309 SER A C 1
ATOM 2470 O O . SER A 1 309 ? 19.596 7.875 -15.353 1.00 84.56 309 SER A O 1
ATOM 2472 N N . THR A 1 310 ? 18.202 9.535 -15.904 1.00 84.12 310 THR A N 1
ATOM 2473 C CA . THR A 1 310 ? 17.652 9.699 -14.546 1.00 84.12 310 THR A CA 1
ATOM 2474 C C . THR A 1 310 ? 16.883 8.457 -14.095 1.00 84.12 310 THR A C 1
ATOM 2476 O 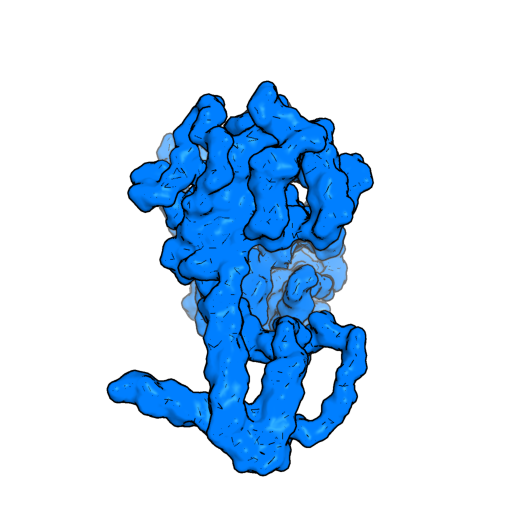O . THR A 1 310 ? 17.050 8.015 -12.962 1.00 84.12 310 THR A O 1
ATOM 2479 N N . PHE A 1 311 ? 16.078 7.862 -14.980 1.00 86.69 311 PHE A N 1
ATOM 2480 C CA . PHE A 1 311 ? 15.380 6.609 -14.701 1.00 86.69 311 PHE A CA 1
ATOM 2481 C C . PHE A 1 311 ? 16.363 5.461 -14.439 1.00 86.69 311 PHE A C 1
ATOM 2483 O O . PHE A 1 311 ? 16.169 4.714 -13.489 1.00 86.69 311 PHE A O 1
ATOM 2490 N N . ILE A 1 312 ? 17.441 5.342 -15.220 1.00 87.94 312 ILE A N 1
ATOM 2491 C CA . ILE A 1 312 ? 18.482 4.321 -15.015 1.00 87.94 312 ILE A CA 1
ATOM 2492 C C . ILE A 1 312 ? 19.118 4.449 -13.631 1.00 87.94 312 ILE A C 1
ATOM 2494 O O . ILE A 1 312 ? 19.269 3.445 -12.937 1.00 87.94 312 ILE A O 1
ATOM 2498 N N . ASN A 1 313 ? 19.463 5.668 -13.212 1.00 84.56 313 ASN A N 1
ATOM 2499 C CA . ASN A 1 313 ? 20.054 5.910 -11.894 1.00 84.56 313 ASN A CA 1
ATOM 2500 C C . ASN A 1 313 ? 19.083 5.547 -10.773 1.00 84.56 313 ASN A C 1
ATOM 2502 O O . ASN A 1 313 ? 19.440 4.773 -9.886 1.00 84.56 313 ASN A O 1
ATOM 2506 N N . ALA A 1 314 ? 17.834 6.011 -10.871 1.00 83.25 314 ALA A N 1
ATOM 2507 C CA . ALA A 1 314 ? 16.788 5.684 -9.907 1.00 83.25 314 ALA A CA 1
ATOM 2508 C C . ALA A 1 314 ? 16.530 4.169 -9.833 1.00 83.25 314 ALA A C 1
ATOM 2510 O O . ALA A 1 314 ? 16.458 3.607 -8.743 1.00 83.25 314 ALA A O 1
ATOM 2511 N N . PHE A 1 315 ? 16.470 3.486 -10.980 1.00 83.56 315 PHE A N 1
ATOM 2512 C CA . PHE A 1 315 ? 16.279 2.037 -11.050 1.00 83.56 315 PHE A CA 1
ATOM 2513 C C . PHE A 1 315 ? 17.440 1.268 -10.404 1.00 83.56 315 PHE A C 1
ATOM 2515 O O . PHE A 1 315 ? 17.230 0.223 -9.795 1.00 83.56 315 PHE A O 1
ATOM 2522 N N . ARG A 1 316 ? 18.666 1.792 -10.507 1.00 86.12 316 ARG A N 1
ATOM 2523 C CA . ARG A 1 316 ? 19.867 1.236 -9.861 1.00 86.12 316 ARG A CA 1
ATOM 2524 C C . ARG A 1 316 ? 20.003 1.643 -8.388 1.00 86.12 316 ARG A C 1
ATOM 2526 O O . ARG A 1 316 ? 20.925 1.163 -7.731 1.00 86.12 316 ARG A O 1
ATOM 2533 N N . GLY A 1 317 ? 19.114 2.499 -7.875 1.00 80.62 317 GLY A N 1
ATOM 2534 C CA . GLY A 1 317 ? 19.168 3.034 -6.513 1.00 80.62 317 GLY A CA 1
ATOM 2535 C C . GLY A 1 317 ? 20.338 3.994 -6.270 1.00 80.62 317 GLY A C 1
ATOM 2536 O O . GLY A 1 317 ? 20.850 4.036 -5.157 1.00 80.62 317 GLY A O 1
ATOM 2537 N N . MET A 1 318 ? 20.787 4.711 -7.304 1.00 78.75 318 MET A N 1
ATOM 2538 C CA . MET A 1 318 ? 21.939 5.623 -7.262 1.00 78.75 318 MET A CA 1
ATOM 2539 C C . MET A 1 318 ? 21.499 7.091 -7.351 1.00 78.75 318 MET A C 1
ATOM 2541 O O . MET A 1 318 ? 20.551 7.418 -8.071 1.00 78.75 318 MET A O 1
ATOM 2545 N N . ASP A 1 319 ? 22.214 7.988 -6.667 1.00 78.19 319 ASP A N 1
ATOM 2546 C CA . ASP A 1 319 ? 22.104 9.436 -6.872 1.00 78.19 319 ASP A CA 1
ATOM 2547 C C . ASP A 1 319 ? 22.766 9.819 -8.208 1.00 78.19 319 ASP A C 1
ATOM 2549 O O . ASP A 1 319 ? 23.747 9.216 -8.641 1.00 78.19 319 ASP A O 1
ATOM 2553 N N . ASN A 1 320 ? 22.254 10.851 -8.885 1.00 74.88 320 ASN A N 1
ATOM 2554 C CA . ASN A 1 320 ? 22.811 11.305 -10.169 1.00 74.88 320 ASN A CA 1
ATOM 2555 C C . ASN A 1 320 ? 24.262 11.814 -10.061 1.00 74.88 320 ASN A C 1
ATOM 2557 O O . ASN A 1 320 ? 24.921 11.993 -11.084 1.00 74.88 320 ASN A O 1
ATOM 2561 N N . ARG A 1 321 ? 24.738 12.101 -8.845 1.00 76.12 321 ARG A N 1
ATOM 2562 C CA . ARG A 1 321 ? 26.105 12.552 -8.551 1.00 76.12 321 ARG A CA 1
ATOM 2563 C C . ARG A 1 321 ? 27.037 11.410 -8.153 1.00 76.12 321 ARG A C 1
ATOM 2565 O O . ARG A 1 321 ? 28.227 11.665 -7.981 1.00 76.12 321 ARG A O 1
ATOM 2572 N N . ASP A 1 322 ? 26.518 10.195 -7.991 1.00 76.62 322 ASP A N 1
ATOM 2573 C CA . ASP A 1 322 ? 27.327 9.047 -7.602 1.00 76.62 322 ASP A CA 1
ATOM 2574 C C . ASP A 1 322 ? 28.301 8.651 -8.716 1.00 76.62 322 ASP A C 1
ATOM 2576 O O . ASP A 1 322 ? 28.020 8.762 -9.915 1.00 76.62 322 ASP A O 1
ATOM 2580 N N . GLU A 1 323 ? 29.463 8.140 -8.317 1.00 77.62 323 GLU A N 1
ATOM 2581 C CA . GLU A 1 323 ? 30.435 7.590 -9.254 1.00 77.62 323 GLU A CA 1
ATOM 2582 C C . GLU A 1 323 ? 29.826 6.382 -9.992 1.00 77.62 323 GLU A C 1
ATOM 2584 O O . GLU A 1 323 ? 29.322 5.439 -9.382 1.00 77.62 323 GLU A O 1
ATOM 2589 N N . GLY A 1 324 ? 29.832 6.420 -11.329 1.00 80.00 324 GLY A N 1
ATOM 2590 C CA . GLY A 1 324 ? 29.202 5.391 -12.166 1.00 80.00 324 GLY A CA 1
ATOM 2591 C C . GLY A 1 324 ? 27.699 5.585 -12.424 1.00 80.00 324 GLY A C 1
ATOM 2592 O O . GLY A 1 324 ? 27.065 4.690 -13.001 1.00 80.00 324 GLY A O 1
ATOM 2593 N N . ALA A 1 325 ? 27.119 6.725 -12.033 1.00 83.31 325 ALA A N 1
ATOM 2594 C CA . ALA A 1 325 ? 25.788 7.140 -12.466 1.00 83.31 325 ALA A CA 1
ATOM 2595 C C . ALA A 1 325 ? 25.756 7.457 -13.977 1.00 83.31 325 ALA A C 1
ATOM 2597 O O . ALA A 1 325 ? 26.729 7.931 -14.568 1.00 83.31 325 ALA A O 1
ATOM 2598 N N . ALA A 1 326 ? 24.616 7.198 -14.615 1.00 82.75 326 ALA A N 1
ATOM 2599 C CA . ALA A 1 326 ? 24.344 7.613 -15.980 1.00 82.75 326 ALA A CA 1
ATOM 2600 C C . ALA A 1 326 ? 24.281 9.151 -16.051 1.00 82.75 326 ALA A C 1
ATOM 2602 O O . ALA A 1 326 ? 23.562 9.769 -15.257 1.00 82.75 326 ALA A O 1
ATOM 2603 N N . PRO A 1 327 ? 25.017 9.790 -16.975 1.00 77.69 327 PRO A N 1
ATOM 2604 C CA . PRO A 1 327 ? 25.143 11.237 -17.013 1.00 77.69 327 PRO A CA 1
ATOM 2605 C C . PRO A 1 327 ? 23.823 11.889 -17.435 1.00 77.69 327 PRO A C 1
ATOM 2607 O O . PRO A 1 327 ? 23.246 11.572 -18.473 1.00 77.69 327 PRO A O 1
ATOM 2610 N N . THR A 1 328 ? 23.350 12.846 -16.639 1.00 68.25 328 THR A N 1
ATOM 2611 C CA . THR A 1 328 ? 22.102 13.581 -16.892 1.00 68.25 328 THR A CA 1
ATOM 2612 C C . THR A 1 328 ? 22.388 14.982 -17.439 1.00 68.25 328 THR A C 1
ATOM 2614 O O . THR A 1 328 ? 23.208 15.702 -16.872 1.00 68.25 328 THR A O 1
ATOM 2617 N N . GLY A 1 329 ? 21.697 15.406 -18.504 1.00 58.50 329 GLY A N 1
ATOM 2618 C CA . GLY A 1 329 ? 21.877 16.723 -19.131 1.00 58.50 329 GLY A CA 1
ATOM 2619 C C . GLY A 1 329 ? 20.750 17.092 -20.105 1.00 58.50 329 GLY A C 1
ATOM 2620 O O . GLY A 1 329 ? 19.888 16.269 -20.405 1.00 58.50 329 GLY A O 1
ATOM 2621 N N . VAL A 1 330 ? 20.733 18.349 -20.570 1.00 45.81 330 VAL A N 1
ATOM 2622 C CA . VAL A 1 330 ? 19.673 18.905 -21.448 1.00 45.81 330 VAL A CA 1
ATOM 2623 C C . VAL A 1 330 ? 19.919 18.587 -22.935 1.00 45.81 330 VAL A C 1
ATOM 2625 O O . VAL A 1 330 ? 18.987 18.558 -23.733 1.00 45.81 330 VAL A O 1
ATOM 2628 N N . THR A 1 331 ? 21.170 18.329 -23.315 1.00 48.72 331 THR A N 1
ATOM 2629 C CA . THR A 1 331 ? 21.596 17.926 -24.666 1.00 48.72 331 THR A CA 1
ATOM 2630 C C . THR A 1 331 ? 21.606 16.402 -24.820 1.00 48.72 331 THR A C 1
ATOM 2632 O O . THR A 1 331 ? 21.708 15.697 -23.822 1.00 48.72 331 THR A O 1
ATOM 2635 N N . GLU A 1 332 ? 21.528 15.873 -26.052 1.00 53.50 332 GLU A N 1
ATOM 2636 C CA . GLU A 1 332 ? 21.771 14.440 -26.309 1.00 53.50 332 GLU A CA 1
ATOM 2637 C C . GLU A 1 332 ? 23.144 14.024 -25.770 1.00 53.50 332 GLU A C 1
ATOM 2639 O O . GLU A 1 332 ? 24.171 14.331 -26.372 1.00 53.50 332 GLU A O 1
ATOM 2644 N N . THR A 1 333 ? 23.157 13.332 -24.632 1.00 54.94 333 THR A N 1
ATOM 2645 C CA . THR A 1 333 ? 24.393 12.841 -24.007 1.00 54.94 333 THR A CA 1
ATOM 2646 C C . THR A 1 333 ? 24.807 11.472 -24.558 1.00 54.94 333 THR A C 1
ATOM 2648 O O . THR A 1 333 ? 25.990 11.143 -24.556 1.00 54.94 333 THR A O 1
ATOM 2651 N N . THR A 1 334 ? 23.855 10.692 -25.081 1.00 57.19 334 THR A N 1
ATOM 2652 C CA . THR A 1 334 ? 24.042 9.273 -25.424 1.00 57.19 334 THR A CA 1
ATOM 2653 C C . THR A 1 334 ? 23.966 9.075 -26.940 1.00 57.19 334 THR A C 1
ATOM 2655 O O . THR A 1 334 ? 22.880 9.032 -27.514 1.00 57.19 334 THR A O 1
ATOM 2658 N N . LEU A 1 335 ? 25.128 8.993 -27.599 1.00 64.31 335 LEU A 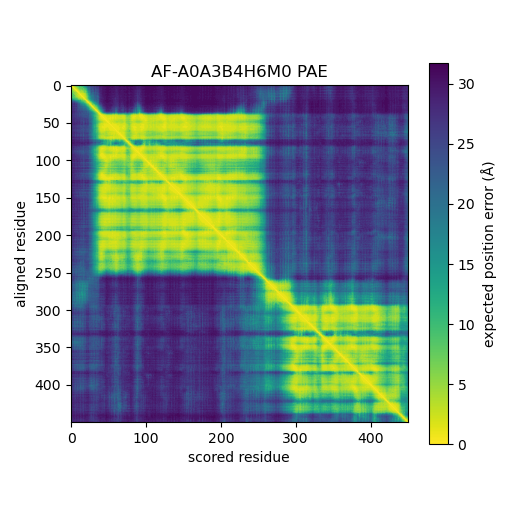N 1
ATOM 2659 C CA . LEU A 1 335 ? 25.253 8.704 -29.041 1.00 64.31 335 LEU A CA 1
ATOM 2660 C C . LEU A 1 335 ? 25.511 7.219 -29.334 1.00 64.31 335 LEU A C 1
ATOM 2662 O O . LEU A 1 335 ? 25.385 6.795 -30.479 1.00 64.31 335 LEU A O 1
ATOM 2666 N N . GLU A 1 336 ? 25.847 6.439 -28.308 1.00 74.06 336 GLU A N 1
ATOM 2667 C CA . GLU A 1 336 ? 26.099 5.001 -28.377 1.00 74.06 336 GLU A CA 1
ATOM 2668 C C . GLU A 1 336 ? 25.393 4.301 -27.214 1.00 74.06 336 GLU A C 1
ATOM 2670 O O . GLU A 1 336 ? 25.264 4.866 -26.125 1.00 74.06 336 GLU A O 1
ATOM 2675 N N . ASN A 1 337 ? 24.942 3.064 -27.430 1.00 83.56 337 ASN A N 1
ATOM 2676 C CA . ASN A 1 337 ? 24.283 2.281 -26.388 1.00 83.56 337 ASN A CA 1
ATOM 2677 C C . ASN A 1 337 ? 25.232 2.074 -25.207 1.00 83.56 337 ASN A C 1
ATOM 2679 O O . ASN A 1 337 ? 26.242 1.379 -25.338 1.00 83.56 337 ASN A O 1
ATOM 2683 N N . THR A 1 338 ? 24.888 2.634 -24.053 1.00 87.50 338 THR A N 1
ATOM 2684 C CA . THR A 1 338 ? 25.783 2.623 -22.894 1.00 87.50 338 THR A CA 1
ATOM 2685 C C . THR A 1 338 ? 25.276 1.637 -21.841 1.00 87.50 338 THR A C 1
ATOM 2687 O O . THR A 1 338 ? 24.137 1.778 -21.389 1.00 87.50 338 THR A O 1
ATOM 2690 N N . PRO A 1 339 ? 26.073 0.626 -21.447 1.00 91.25 339 PRO A N 1
ATOM 2691 C CA . PRO A 1 339 ? 25.676 -0.335 -20.429 1.00 91.25 339 PRO A CA 1
ATOM 2692 C C . PRO A 1 339 ? 25.899 0.210 -19.017 1.00 91.25 339 PRO A C 1
ATOM 2694 O O . PRO A 1 339 ? 26.967 0.721 -18.684 1.00 91.25 339 PRO A O 1
ATOM 2697 N N . TYR A 1 340 ? 24.910 -0.008 -18.159 1.00 90.62 340 TYR A N 1
ATOM 2698 C CA . TYR A 1 340 ? 24.939 0.294 -16.735 1.00 90.62 340 TYR A CA 1
ATOM 2699 C C . TYR A 1 340 ? 24.585 -0.967 -15.937 1.00 90.62 340 TYR A C 1
ATOM 2701 O O . TYR A 1 340 ? 23.403 -1.271 -15.740 1.00 90.62 340 TYR A O 1
ATOM 2709 N N . PRO A 1 341 ? 25.595 -1.721 -15.467 1.00 88.94 341 PRO A N 1
ATOM 2710 C CA . PRO A 1 341 ? 25.380 -2.874 -14.603 1.00 88.94 341 PRO A CA 1
ATOM 2711 C C . PRO A 1 341 ? 24.692 -2.473 -13.295 1.00 88.94 341 PRO A C 1
ATOM 2713 O O . PRO A 1 341 ? 24.978 -1.418 -12.709 1.00 88.94 341 PRO A O 1
ATOM 2716 N N . HIS A 1 342 ? 23.779 -3.317 -12.822 1.00 84.25 342 HIS A N 1
ATOM 2717 C CA . HIS A 1 342 ? 23.094 -3.086 -11.560 1.00 84.25 342 HIS A CA 1
ATOM 2718 C C . HIS A 1 342 ? 24.020 -3.437 -10.376 1.00 84.25 342 HIS A C 1
ATOM 2720 O O . HIS A 1 342 ? 24.505 -4.567 -10.303 1.00 84.25 342 HIS A O 1
ATOM 2726 N N . PRO A 1 343 ? 24.223 -2.536 -9.394 1.00 77.81 343 PRO A N 1
ATOM 2727 C CA . PRO A 1 343 ? 25.218 -2.723 -8.329 1.00 77.81 343 PRO A CA 1
ATOM 2728 C C . PRO A 1 343 ? 24.962 -3.961 -7.453 1.00 77.81 343 PRO A C 1
ATOM 2730 O O . PRO A 1 343 ? 25.899 -4.632 -7.036 1.00 77.81 343 PRO A O 1
ATOM 2733 N N . MET A 1 344 ? 23.692 -4.301 -7.206 1.00 74.12 344 MET A N 1
ATOM 2734 C CA . MET A 1 344 ? 23.306 -5.512 -6.460 1.00 74.12 344 MET A CA 1
ATOM 2735 C C . MET A 1 344 ? 23.064 -6.760 -7.327 1.00 74.12 344 MET A C 1
ATOM 2737 O O . MET A 1 344 ? 22.910 -7.848 -6.780 1.00 74.12 344 MET A O 1
ATOM 2741 N N . TYR A 1 345 ? 22.975 -6.618 -8.654 1.00 77.50 345 TYR A N 1
ATOM 2742 C CA . TYR A 1 345 ? 22.568 -7.700 -9.557 1.00 77.50 345 TYR A CA 1
ATOM 2743 C C . TYR A 1 345 ? 23.521 -7.755 -10.751 1.00 77.50 345 TYR A C 1
ATOM 2745 O O . TYR A 1 345 ? 23.225 -7.168 -11.790 1.00 77.50 345 TYR A O 1
ATOM 2753 N N . PRO A 1 346 ? 24.660 -8.457 -10.628 1.00 75.94 346 PRO A N 1
ATOM 2754 C CA . PRO A 1 346 ? 25.743 -8.383 -11.610 1.00 75.94 346 PRO A CA 1
ATOM 2755 C C . PRO A 1 346 ? 25.354 -8.899 -13.002 1.00 75.94 346 PRO A C 1
ATOM 2757 O O . PRO A 1 346 ? 25.955 -8.495 -13.991 1.00 75.94 346 PRO A O 1
ATOM 2760 N N . ASN A 1 347 ? 24.320 -9.739 -13.097 1.00 81.56 347 ASN A N 1
ATOM 2761 C CA . ASN A 1 347 ? 23.805 -10.231 -14.376 1.00 81.56 347 ASN A CA 1
ATOM 2762 C C . ASN A 1 347 ? 22.789 -9.291 -15.028 1.00 81.56 347 ASN A C 1
ATOM 2764 O O . ASN A 1 347 ? 22.378 -9.548 -16.153 1.00 81.56 347 ASN A O 1
ATOM 2768 N N . VAL A 1 348 ? 22.343 -8.237 -14.342 1.00 88.81 348 VAL A N 1
ATOM 2769 C CA . VAL A 1 348 ? 21.350 -7.296 -14.865 1.00 88.81 348 VAL A CA 1
ATOM 2770 C C . VAL A 1 348 ? 22.069 -6.054 -15.366 1.00 88.81 348 VAL A C 1
ATOM 2772 O O . VAL A 1 348 ? 22.723 -5.348 -14.599 1.00 88.81 348 VAL A O 1
ATOM 2775 N N . THR A 1 349 ? 21.910 -5.762 -16.653 1.00 91.56 349 THR A N 1
ATOM 2776 C CA . THR A 1 349 ? 22.462 -4.563 -17.288 1.00 91.56 349 THR A CA 1
ATOM 2777 C C . THR A 1 349 ? 21.338 -3.717 -17.864 1.00 91.56 349 THR A C 1
ATOM 2779 O O . THR A 1 349 ? 20.560 -4.188 -18.696 1.00 91.56 349 THR A O 1
ATOM 2782 N N . LEU A 1 350 ? 21.268 -2.456 -17.434 1.00 93.06 350 LEU A N 1
ATOM 2783 C CA . LEU A 1 350 ? 20.411 -1.449 -18.049 1.00 93.06 350 LEU A CA 1
ATOM 2784 C C . LEU A 1 350 ? 21.193 -0.746 -19.152 1.00 93.06 350 LEU A C 1
ATOM 2786 O O . LEU A 1 350 ? 22.276 -0.228 -18.908 1.00 93.06 350 LEU A O 1
ATOM 2790 N N . TRP A 1 351 ? 20.648 -0.716 -20.356 1.00 93.00 351 TRP A N 1
ATOM 2791 C CA . TRP A 1 351 ? 21.274 -0.087 -21.508 1.00 93.00 351 TRP A CA 1
ATOM 2792 C C . TRP A 1 351 ? 20.586 1.239 -21.807 1.00 93.00 351 TRP A C 1
ATOM 2794 O O . TRP A 1 351 ? 19.411 1.243 -22.167 1.00 93.00 351 TRP A O 1
ATOM 2804 N N . ASP A 1 352 ? 21.307 2.353 -21.670 1.00 90.38 352 ASP A N 1
ATOM 2805 C CA . ASP A 1 352 ? 20.815 3.662 -22.112 1.00 90.38 352 ASP A CA 1
ATOM 2806 C C . ASP A 1 352 ? 20.947 3.742 -23.630 1.00 90.38 352 ASP A C 1
ATOM 2808 O O . ASP A 1 352 ? 22.061 3.698 -24.167 1.00 90.38 352 ASP A O 1
ATOM 2812 N N . LEU A 1 353 ? 19.813 3.803 -24.325 1.00 89.25 353 LEU A N 1
ATOM 2813 C CA . LEU A 1 353 ? 19.780 3.908 -25.775 1.00 89.25 353 LEU A CA 1
ATOM 2814 C C . LEU A 1 353 ? 19.667 5.377 -26.211 1.00 89.25 353 LEU A C 1
ATOM 2816 O O . LEU A 1 353 ? 19.017 6.180 -25.536 1.00 89.25 353 LEU A O 1
ATOM 2820 N N . PRO A 1 354 ? 20.241 5.741 -27.370 1.00 84.62 354 PRO A N 1
ATOM 2821 C CA . PRO A 1 354 ? 20.107 7.077 -27.943 1.00 84.62 354 PRO A CA 1
ATOM 2822 C C . PRO A 1 354 ? 18.652 7.521 -28.107 1.00 84.62 354 PRO A C 1
ATOM 2824 O O . PRO A 1 354 ? 17.745 6.696 -28.219 1.00 84.62 354 PRO A O 1
ATOM 2827 N N . GLY A 1 355 ? 18.402 8.829 -28.137 1.00 81.56 355 GLY A N 1
ATOM 2828 C CA . GLY A 1 355 ? 17.048 9.347 -28.322 1.00 81.56 355 GLY A CA 1
ATOM 2829 C C . GLY A 1 355 ? 16.472 8.991 -29.690 1.00 81.56 355 GLY A C 1
ATOM 2830 O O . GLY A 1 355 ? 17.101 9.246 -30.711 1.00 81.56 355 GLY A O 1
ATOM 2831 N N . ILE A 1 356 ? 15.265 8.425 -29.725 1.00 80.81 356 ILE A N 1
ATOM 2832 C CA . ILE A 1 356 ? 14.563 8.182 -30.991 1.00 80.81 356 ILE A CA 1
ATOM 2833 C C . ILE A 1 356 ? 14.051 9.499 -31.594 1.00 80.81 356 ILE A C 1
ATOM 2835 O O . ILE A 1 356 ? 13.636 10.406 -30.871 1.00 80.81 356 ILE A O 1
ATOM 2839 N N . GLY A 1 357 ? 14.048 9.590 -32.926 1.00 73.00 357 GLY A N 1
ATOM 2840 C CA . GLY A 1 357 ? 13.465 10.711 -33.666 1.00 73.00 357 GLY A CA 1
ATOM 2841 C C . GLY A 1 357 ? 14.425 11.878 -33.898 1.00 73.00 357 GLY A C 1
ATOM 2842 O O . GLY A 1 357 ? 13.987 12.949 -34.315 1.00 73.00 357 GLY A O 1
ATOM 2843 N N . THR A 1 358 ? 15.723 11.692 -33.650 1.00 76.06 358 THR A N 1
ATOM 2844 C CA . THR A 1 358 ? 16.749 12.701 -33.944 1.00 76.06 358 THR A CA 1
ATOM 2845 C C . THR A 1 358 ? 17.358 12.493 -35.327 1.00 76.06 358 THR A C 1
ATOM 2847 O O . THR A 1 358 ? 17.162 11.460 -35.965 1.00 76.06 358 THR A O 1
ATOM 2850 N N . THR A 1 359 ? 18.107 13.479 -35.832 1.00 73.25 359 THR A N 1
ATOM 2851 C CA . THR A 1 359 ? 18.719 13.405 -37.173 1.00 73.25 359 THR A CA 1
ATOM 2852 C C . THR A 1 359 ? 19.685 12.228 -37.325 1.00 73.25 359 THR A C 1
ATOM 2854 O O . THR A 1 359 ? 19.859 11.726 -38.432 1.00 73.25 359 THR A O 1
ATOM 2857 N N . LYS A 1 360 ? 20.289 11.771 -36.219 1.00 77.44 360 LYS A N 1
ATOM 2858 C CA . LYS A 1 360 ? 21.174 10.597 -36.165 1.00 77.44 360 LYS A CA 1
ATOM 2859 C C . LYS A 1 360 ? 20.427 9.290 -35.898 1.00 77.44 360 LYS A C 1
ATOM 2861 O O . LYS A 1 360 ? 20.919 8.233 -36.278 1.00 77.44 360 LYS A O 1
ATOM 2866 N N . PHE A 1 361 ? 19.242 9.372 -35.298 1.00 78.94 361 PHE A N 1
ATOM 2867 C CA . PHE A 1 361 ? 18.415 8.232 -34.910 1.00 78.94 361 PHE A CA 1
ATOM 2868 C C . PHE A 1 361 ? 16.972 8.359 -35.440 1.00 78.94 361 PHE A C 1
ATOM 2870 O O . PHE A 1 361 ? 16.029 8.474 -34.648 1.00 78.94 361 PHE A O 1
ATOM 2877 N N . PRO A 1 362 ? 16.765 8.338 -36.776 1.00 78.19 362 PRO A N 1
ATOM 2878 C CA . PRO A 1 362 ? 15.428 8.357 -37.367 1.00 78.19 362 PRO A CA 1
ATOM 2879 C C . PRO A 1 362 ? 14.594 7.152 -36.919 1.00 78.19 362 PRO A C 1
ATOM 2881 O O . PRO A 1 362 ? 15.105 6.036 -36.848 1.00 78.19 362 PRO A O 1
ATOM 2884 N N . ALA A 1 363 ? 13.307 7.365 -36.631 1.00 74.94 363 ALA A N 1
ATOM 2885 C CA . ALA A 1 363 ? 12.439 6.345 -36.034 1.00 74.94 363 ALA A CA 1
ATOM 2886 C C . ALA A 1 363 ? 12.296 5.065 -36.881 1.00 74.94 363 ALA A C 1
ATOM 2888 O O . ALA A 1 363 ? 12.178 3.979 -36.325 1.00 74.94 363 ALA A O 1
ATOM 2889 N N . ASP A 1 364 ? 12.347 5.182 -38.209 1.00 73.31 364 ASP A N 1
ATOM 2890 C CA . ASP A 1 364 ? 12.250 4.077 -39.170 1.00 73.31 364 ASP A CA 1
ATOM 2891 C C . ASP A 1 364 ? 13.495 3.176 -39.204 1.00 73.31 364 ASP A C 1
ATOM 2893 O O . ASP A 1 364 ? 13.391 2.009 -39.561 1.00 73.31 364 ASP A O 1
ATOM 2897 N N . LYS A 1 365 ? 14.663 3.696 -38.807 1.00 78.31 365 LYS A N 1
ATOM 2898 C CA . LYS A 1 365 ? 15.943 2.956 -38.775 1.00 78.31 365 LYS A CA 1
ATOM 2899 C C . LYS A 1 365 ? 16.477 2.741 -37.363 1.00 78.31 365 LYS A C 1
ATOM 2901 O O . LYS A 1 365 ? 17.532 2.140 -37.178 1.00 78.31 365 LYS A O 1
ATOM 2906 N N . TYR A 1 366 ? 15.764 3.247 -36.361 1.00 81.75 366 TYR A N 1
ATOM 2907 C CA . TYR A 1 366 ? 16.236 3.345 -34.987 1.00 81.75 366 TYR A CA 1
ATOM 2908 C C . TYR A 1 366 ? 16.657 1.994 -34.411 1.00 81.75 366 TYR A C 1
ATOM 2910 O O . TYR A 1 366 ? 17.767 1.865 -33.900 1.00 81.75 366 TYR A O 1
ATOM 2918 N N . LEU A 1 367 ? 15.795 0.979 -34.528 1.00 73.38 367 LEU A N 1
ATOM 2919 C CA . LEU A 1 367 ? 16.050 -0.329 -33.927 1.00 73.38 367 LEU A CA 1
ATOM 2920 C C . LEU A 1 367 ? 17.259 -1.030 -34.555 1.00 73.38 367 LEU A C 1
ATOM 2922 O O . LEU A 1 367 ? 18.080 -1.582 -33.821 1.00 73.38 367 LEU A O 1
ATOM 2926 N N . GLU A 1 368 ? 17.415 -0.948 -35.878 1.00 75.56 368 GLU A N 1
ATOM 2927 C CA . GLU A 1 368 ? 18.589 -1.475 -36.584 1.00 75.56 368 GLU A CA 1
ATOM 2928 C C . GLU A 1 368 ? 19.879 -0.792 -36.107 1.00 75.56 368 GLU A C 1
ATOM 2930 O O . GLU A 1 368 ? 20.851 -1.470 -35.773 1.00 75.56 368 GLU A O 1
ATOM 2935 N N . LEU A 1 369 ? 19.866 0.543 -35.998 1.00 80.25 369 LEU A N 1
ATOM 2936 C CA . LEU A 1 369 ? 21.024 1.343 -35.584 1.00 80.25 369 LEU A CA 1
ATOM 2937 C C . LEU A 1 369 ? 21.482 1.030 -34.155 1.00 80.25 369 LEU A C 1
ATOM 2939 O O . LEU A 1 369 ? 22.682 0.984 -33.892 1.00 80.25 369 LEU A O 1
ATOM 2943 N N . VAL A 1 370 ? 20.546 0.780 -33.235 1.00 81.56 370 VAL A N 1
ATOM 2944 C CA . VAL A 1 370 ? 20.867 0.440 -31.838 1.00 81.56 370 VAL A CA 1
ATOM 2945 C C . VAL A 1 370 ? 21.116 -1.058 -31.631 1.00 81.56 370 VAL A C 1
ATOM 2947 O O . VAL A 1 370 ? 21.352 -1.483 -30.505 1.00 81.56 370 VAL A O 1
ATOM 2950 N N . GLY A 1 371 ? 21.090 -1.896 -32.670 1.00 78.88 371 GLY A N 1
ATOM 2951 C CA . GLY A 1 371 ? 21.398 -3.324 -32.539 1.00 78.88 371 GLY A CA 1
ATOM 2952 C C . GLY A 1 371 ? 20.488 -4.052 -31.540 1.00 78.88 371 GLY A C 1
ATOM 2953 O O . GLY A 1 371 ? 20.970 -4.700 -30.609 1.00 78.88 371 GLY A O 1
ATOM 2954 N N . PHE A 1 372 ? 19.174 -3.927 -31.741 1.00 74.75 372 PHE A N 1
ATOM 2955 C CA . PHE A 1 372 ? 18.103 -4.364 -30.835 1.00 74.75 372 PHE A CA 1
ATOM 2956 C C . PHE A 1 372 ? 18.115 -5.859 -30.434 1.00 74.75 372 PHE A C 1
ATOM 2958 O O . PHE A 1 372 ? 17.484 -6.240 -29.442 1.00 74.75 372 PHE A O 1
ATOM 2965 N N . GLU A 1 373 ? 18.795 -6.729 -31.189 1.00 78.62 373 GLU A N 1
ATOM 2966 C CA . GLU A 1 373 ? 18.891 -8.172 -30.905 1.00 78.62 373 GLU A CA 1
ATOM 2967 C C . GLU A 1 373 ? 19.506 -8.455 -29.527 1.00 78.62 373 GLU A C 1
ATOM 2969 O O . GLU A 1 373 ? 19.158 -9.441 -28.885 1.00 78.62 373 GLU A O 1
ATOM 2974 N N . LYS A 1 374 ? 20.334 -7.531 -29.028 1.00 83.50 374 LYS A N 1
ATOM 2975 C CA . LYS A 1 374 ? 21.094 -7.647 -27.776 1.00 83.50 374 LYS A CA 1
ATOM 2976 C C . LYS A 1 374 ? 20.253 -7.561 -26.494 1.00 83.50 374 LYS A C 1
ATOM 2978 O O . LYS A 1 374 ? 20.785 -7.831 -25.422 1.00 83.50 374 LYS A O 1
ATOM 2983 N N . PHE A 1 375 ? 18.987 -7.152 -26.582 1.00 89.31 375 PHE A N 1
ATOM 2984 C CA . PHE A 1 375 ? 18.158 -6.831 -25.411 1.00 89.31 375 PHE A CA 1
ATOM 2985 C C . PHE A 1 375 ? 17.005 -7.815 -25.222 1.00 89.31 375 PHE A C 1
ATOM 2987 O O . PHE A 1 375 ? 16.355 -8.199 -26.191 1.00 89.31 375 PHE A O 1
ATOM 2994 N N . ASP A 1 376 ? 16.693 -8.176 -23.984 1.00 87.81 376 ASP A N 1
ATOM 2995 C CA . ASP A 1 376 ? 15.613 -9.113 -23.661 1.00 87.81 376 ASP A CA 1
ATOM 2996 C C . ASP A 1 376 ? 14.232 -8.444 -23.725 1.00 87.81 376 ASP A C 1
ATOM 2998 O O . ASP A 1 376 ? 13.260 -9.028 -24.211 1.00 87.81 376 ASP A O 1
ATOM 3002 N N . PHE A 1 377 ? 14.138 -7.194 -23.265 1.00 89.44 377 PHE A N 1
ATOM 3003 C CA . PHE A 1 377 ? 12.935 -6.366 -23.363 1.00 89.44 377 PHE A CA 1
ATOM 3004 C C . PHE A 1 377 ? 13.267 -4.870 -23.286 1.00 89.44 377 PHE A C 1
ATOM 3006 O O . PHE A 1 377 ? 14.393 -4.480 -22.968 1.00 89.44 377 PHE A O 1
ATOM 3013 N N . PHE A 1 378 ? 12.265 -4.035 -23.570 1.00 88.56 378 PHE A N 1
ATOM 3014 C CA . PHE A 1 378 ? 12.409 -2.580 -23.657 1.00 88.56 378 PHE A CA 1
ATOM 3015 C C . PHE A 1 378 ? 11.578 -1.849 -22.600 1.00 88.56 378 PHE A C 1
ATOM 3017 O O . PHE A 1 378 ? 10.454 -2.240 -22.291 1.00 88.56 378 PHE A O 1
ATOM 3024 N N . ILE A 1 379 ? 12.105 -0.746 -22.086 1.00 90.25 379 ILE A N 1
ATOM 3025 C CA . ILE A 1 379 ? 11.369 0.246 -21.308 1.00 90.25 379 ILE A CA 1
ATOM 3026 C C . ILE A 1 379 ? 11.437 1.560 -22.082 1.00 90.25 379 ILE A C 1
ATOM 3028 O O . ILE A 1 379 ? 12.520 2.080 -22.351 1.00 90.25 379 ILE A O 1
ATOM 3032 N N . ILE A 1 380 ? 10.274 2.076 -22.463 1.00 87.12 380 ILE A N 1
ATOM 3033 C CA . ILE A 1 380 ? 10.120 3.295 -23.253 1.00 87.12 380 ILE A CA 1
ATOM 3034 C C . ILE A 1 380 ? 9.731 4.427 -22.305 1.00 87.12 380 ILE A C 1
ATOM 3036 O O . ILE A 1 380 ? 8.663 4.385 -21.694 1.00 87.12 380 ILE A O 1
ATOM 3040 N N . ILE A 1 381 ? 10.606 5.420 -22.177 1.00 86.38 381 ILE A N 1
ATOM 3041 C CA . ILE A 1 381 ? 10.430 6.597 -21.331 1.00 86.38 381 ILE A CA 1
ATOM 3042 C C . ILE A 1 381 ? 9.919 7.764 -22.177 1.00 86.38 381 ILE A C 1
ATOM 3044 O O . ILE A 1 381 ? 10.565 8.163 -23.146 1.00 86.38 381 ILE A O 1
ATOM 3048 N N . SER A 1 382 ? 8.805 8.367 -21.771 1.00 81.38 382 SER A N 1
ATOM 3049 C CA . SER A 1 382 ? 8.253 9.571 -22.403 1.00 81.38 382 SER A CA 1
ATOM 3050 C C . SER A 1 382 ? 7.879 10.599 -21.341 1.00 81.38 382 SER A C 1
ATOM 3052 O O . SER A 1 382 ? 7.265 10.245 -20.340 1.00 81.38 382 SER A O 1
ATOM 3054 N N . ASP A 1 383 ? 8.236 11.869 -21.535 1.00 72.50 383 ASP A N 1
ATOM 3055 C CA . ASP A 1 383 ? 8.015 12.925 -20.535 1.00 72.50 383 ASP A CA 1
ATOM 3056 C C . ASP A 1 383 ? 6.700 13.695 -20.693 1.00 72.50 383 ASP A C 1
ATOM 3058 O O . ASP A 1 383 ? 6.418 14.598 -19.908 1.00 72.50 383 ASP A O 1
ATOM 3062 N N . THR A 1 384 ? 5.906 13.379 -21.720 1.00 66.69 384 THR A N 1
ATOM 3063 C CA . THR A 1 384 ? 4.654 14.087 -22.013 1.00 66.69 384 THR A CA 1
ATOM 3064 C C . THR A 1 384 ? 3.568 13.134 -22.530 1.00 66.69 384 THR A C 1
ATOM 3066 O O . THR A 1 384 ? 3.049 12.298 -21.794 1.00 66.69 384 THR A O 1
ATOM 3069 N N . ARG A 1 385 ? 3.160 13.291 -23.791 1.00 63.06 385 ARG A N 1
ATOM 3070 C CA . ARG A 1 385 ? 2.082 12.544 -24.455 1.00 63.06 385 ARG A CA 1
ATOM 3071 C C . ARG A 1 385 ? 2.666 11.495 -25.394 1.00 63.06 385 ARG A C 1
ATOM 3073 O O . ARG A 1 385 ? 3.791 11.664 -25.849 1.00 63.06 385 ARG A O 1
ATOM 3080 N N . PHE A 1 386 ? 1.863 10.490 -25.739 1.00 64.69 386 PHE A N 1
ATOM 3081 C CA . PHE A 1 386 ? 2.181 9.550 -26.813 1.00 64.69 386 PHE A CA 1
ATOM 3082 C C . PHE A 1 386 ? 2.477 10.298 -28.114 1.00 64.69 386 PHE A C 1
ATOM 3084 O O . PHE A 1 386 ? 1.664 11.114 -28.564 1.00 64.69 386 PHE A O 1
ATOM 3091 N N . ARG A 1 387 ? 3.644 10.039 -28.704 1.00 69.19 387 ARG A N 1
ATOM 3092 C CA . ARG A 1 387 ? 4.059 10.614 -29.987 1.00 69.19 387 ARG A CA 1
ATOM 3093 C C . ARG A 1 387 ? 4.135 9.536 -31.058 1.00 69.19 387 ARG A C 1
ATOM 3095 O O . ARG A 1 387 ? 4.223 8.346 -30.776 1.00 69.19 387 ARG A O 1
ATOM 3102 N N . GLU A 1 388 ? 4.133 9.969 -32.314 1.00 71.62 388 GLU A N 1
ATOM 3103 C CA . GLU A 1 388 ? 4.240 9.078 -33.475 1.00 71.62 388 GLU A CA 1
ATOM 3104 C C . GLU A 1 388 ? 5.494 8.186 -33.410 1.00 71.62 388 GLU A C 1
ATOM 3106 O O . GLU A 1 388 ? 5.446 7.016 -33.787 1.00 71.62 388 GLU A O 1
ATOM 3111 N N . ASN A 1 389 ? 6.598 8.711 -32.867 1.00 75.50 389 ASN A N 1
ATOM 3112 C CA . ASN A 1 389 ? 7.833 7.954 -32.660 1.00 75.50 389 ASN A CA 1
ATOM 3113 C C . ASN A 1 389 ? 7.648 6.787 -31.677 1.00 75.50 389 ASN A C 1
ATOM 3115 O O . ASN A 1 389 ? 8.159 5.701 -31.937 1.00 75.50 389 ASN A O 1
ATOM 3119 N N . ASP A 1 390 ? 6.885 6.980 -30.595 1.00 74.56 390 ASP A N 1
ATOM 3120 C CA . ASP A 1 390 ? 6.593 5.925 -29.615 1.00 74.56 390 ASP A CA 1
ATOM 3121 C C . ASP A 1 390 ? 5.754 4.807 -30.258 1.00 74.56 390 ASP A C 1
ATOM 3123 O O . ASP A 1 390 ? 6.008 3.620 -30.053 1.00 74.56 390 ASP A O 1
ATOM 3127 N N . VAL A 1 391 ? 4.784 5.172 -31.104 1.00 74.94 391 VAL A N 1
ATOM 3128 C CA . VAL A 1 391 ? 3.949 4.204 -31.837 1.00 74.94 391 VAL A CA 1
ATOM 3129 C C . VAL A 1 391 ? 4.791 3.394 -32.823 1.00 74.94 391 VAL A C 1
ATOM 3131 O O . VAL A 1 391 ? 4.732 2.167 -32.818 1.00 74.94 391 VAL A O 1
ATOM 3134 N N . LYS A 1 392 ? 5.635 4.052 -33.625 1.00 76.94 392 LYS A N 1
ATOM 3135 C CA . LYS A 1 392 ? 6.543 3.357 -34.552 1.00 76.94 392 LYS A CA 1
ATOM 3136 C C . LYS A 1 392 ? 7.482 2.408 -33.808 1.00 76.94 392 LYS A C 1
ATOM 3138 O O . LYS A 1 392 ? 7.621 1.253 -34.194 1.00 76.94 392 LYS A O 1
ATOM 3143 N N . LEU A 1 393 ? 8.064 2.863 -32.699 1.00 79.38 393 LEU A N 1
ATOM 3144 C CA . LEU A 1 393 ? 8.967 2.062 -31.878 1.00 79.38 393 LEU A CA 1
ATOM 3145 C C . LEU A 1 393 ? 8.286 0.803 -31.328 1.00 79.38 393 LEU A C 1
ATOM 3147 O O . LEU A 1 393 ? 8.825 -0.297 -31.428 1.00 79.38 393 LEU A O 1
ATOM 3151 N N . THR A 1 394 ? 7.087 0.953 -30.770 1.00 77.94 394 THR A N 1
ATOM 3152 C CA . THR A 1 394 ? 6.325 -0.166 -30.198 1.00 77.94 394 THR A CA 1
ATOM 3153 C C . THR A 1 394 ? 5.874 -1.170 -31.256 1.00 77.94 394 THR A C 1
ATOM 3155 O O . THR A 1 394 ? 6.012 -2.373 -31.033 1.00 77.94 394 THR A O 1
ATOM 3158 N N . GLN A 1 395 ? 5.416 -0.709 -32.425 1.00 77.31 395 GLN A N 1
ATOM 3159 C CA . GLN A 1 395 ? 5.061 -1.576 -33.554 1.00 77.31 395 GLN A CA 1
ATOM 3160 C C . GLN A 1 395 ? 6.250 -2.421 -34.022 1.00 77.31 395 GLN A C 1
ATOM 3162 O O . GLN A 1 395 ? 6.108 -3.627 -34.233 1.00 77.31 395 GLN A O 1
ATOM 3167 N N . GLU A 1 396 ? 7.431 -1.819 -34.147 1.00 76.56 396 GLU A N 1
ATOM 3168 C CA . GLU A 1 396 ? 8.630 -2.556 -34.539 1.00 76.56 396 GLU A CA 1
ATOM 3169 C C . GLU A 1 396 ? 9.078 -3.551 -33.449 1.00 76.56 396 GLU A C 1
ATOM 3171 O O . GLU A 1 396 ? 9.372 -4.706 -33.758 1.00 76.56 396 GLU A O 1
ATOM 3176 N N . ILE A 1 397 ? 9.020 -3.189 -32.159 1.00 78.69 397 ILE A N 1
ATOM 3177 C CA . ILE A 1 397 ? 9.306 -4.132 -31.056 1.00 78.69 397 ILE A CA 1
ATOM 3178 C C . ILE A 1 397 ? 8.332 -5.327 -31.072 1.00 78.69 397 ILE A C 1
ATOM 3180 O O . ILE A 1 397 ? 8.746 -6.475 -30.871 1.00 78.69 397 ILE A O 1
ATOM 3184 N N . GLN A 1 398 ? 7.047 -5.082 -31.358 1.00 78.31 398 GLN A N 1
ATOM 3185 C CA . GLN A 1 398 ? 6.023 -6.126 -31.462 1.00 78.31 398 GLN A CA 1
ATOM 3186 C C . GLN A 1 398 ? 6.256 -7.074 -32.639 1.00 78.31 398 GLN A C 1
ATOM 3188 O O . GLN A 1 398 ? 6.131 -8.289 -32.459 1.00 78.31 398 GLN A O 1
ATOM 3193 N N . LYS A 1 399 ? 6.633 -6.562 -33.822 1.00 77.94 399 LYS A N 1
ATOM 3194 C CA . LYS A 1 399 ? 6.991 -7.399 -34.988 1.00 77.94 399 LYS A CA 1
ATOM 3195 C C . LYS A 1 399 ? 8.082 -8.413 -34.642 1.00 77.94 399 LYS A C 1
ATOM 3197 O O . LYS A 1 399 ? 8.074 -9.535 -35.142 1.00 77.94 399 LYS A O 1
ATOM 3202 N N . MET A 1 400 ? 8.971 -8.038 -33.728 1.00 73.12 400 MET A N 1
ATOM 3203 C CA . MET A 1 400 ? 10.104 -8.845 -33.277 1.00 73.12 400 MET A CA 1
ATOM 3204 C C . MET A 1 400 ? 9.777 -9.731 -32.066 1.00 73.12 400 MET A C 1
ATOM 3206 O O . MET A 1 400 ? 10.660 -10.397 -31.533 1.00 73.12 400 MET A O 1
ATOM 3210 N N . LYS A 1 401 ? 8.508 -9.772 -31.632 1.00 80.25 401 LYS A N 1
ATOM 3211 C CA . LYS A 1 401 ? 8.005 -10.593 -30.514 1.00 80.25 401 LYS A CA 1
ATOM 3212 C C . LYS A 1 401 ? 8.714 -10.339 -29.175 1.00 80.25 401 LYS A C 1
ATOM 3214 O O . LYS A 1 401 ? 8.660 -11.190 -28.285 1.00 80.25 401 LYS A O 1
ATOM 3219 N N . LYS A 1 402 ? 9.351 -9.176 -29.005 1.00 81.12 402 LYS A N 1
ATOM 3220 C CA . LYS A 1 402 ? 9.943 -8.758 -27.729 1.00 81.12 402 LYS A CA 1
ATOM 3221 C C . LYS A 1 402 ? 8.909 -8.019 -26.884 1.00 81.12 402 LYS A C 1
ATOM 3223 O O . LYS A 1 402 ? 7.948 -7.442 -27.393 1.00 81.12 402 LYS A O 1
ATOM 3228 N N . ARG A 1 403 ? 9.085 -8.071 -25.563 1.00 83.25 403 ARG A N 1
ATOM 3229 C CA . ARG A 1 403 ? 8.223 -7.346 -24.622 1.00 83.25 403 ARG A CA 1
ATOM 3230 C C . ARG A 1 403 ? 8.703 -5.908 -24.486 1.00 83.25 403 ARG A C 1
ATOM 3232 O O . ARG A 1 403 ? 9.898 -5.633 -24.592 1.00 83.25 403 ARG A O 1
ATOM 3239 N N . PHE A 1 404 ? 7.774 -5.008 -24.203 1.00 82.88 404 PHE A N 1
ATOM 3240 C CA . PHE A 1 404 ? 8.098 -3.639 -23.845 1.00 82.88 404 PHE A CA 1
ATOM 3241 C C . PHE A 1 404 ? 7.142 -3.106 -22.784 1.00 82.88 404 PHE A C 1
ATOM 3243 O O . PHE A 1 404 ? 6.021 -3.597 -22.639 1.00 82.88 404 PHE A O 1
ATOM 3250 N N . TYR A 1 405 ? 7.612 -2.102 -22.057 1.00 83.69 405 TYR A N 1
ATOM 3251 C CA . TYR A 1 405 ? 6.869 -1.387 -21.031 1.00 83.69 405 TYR A CA 1
ATOM 3252 C C . TYR A 1 405 ? 6.975 0.105 -21.291 1.00 83.69 405 TYR A C 1
ATOM 3254 O O . TYR A 1 405 ? 8.007 0.583 -21.759 1.00 83.69 405 TYR A O 1
ATOM 3262 N N . PHE A 1 406 ? 5.916 0.838 -20.976 1.00 79.44 406 PHE A N 1
ATOM 3263 C CA . PHE A 1 406 ? 5.889 2.283 -21.132 1.00 79.44 406 PHE A CA 1
ATOM 3264 C C . PHE A 1 406 ? 5.888 2.962 -19.769 1.00 79.44 406 PHE A C 1
ATOM 3266 O O . PHE A 1 406 ? 5.131 2.575 -18.874 1.00 79.44 406 PHE A O 1
ATOM 3273 N N . VAL A 1 407 ? 6.724 3.988 -19.635 1.00 82.31 407 VAL A N 1
ATOM 3274 C CA . VAL A 1 407 ? 6.871 4.785 -18.421 1.00 82.31 407 VAL A CA 1
ATOM 3275 C C . VAL A 1 407 ? 6.725 6.252 -18.792 1.00 82.31 407 VAL A C 1
ATOM 3277 O O . VAL A 1 407 ? 7.501 6.794 -19.584 1.00 82.31 407 VAL A O 1
ATOM 3280 N N . ARG A 1 408 ? 5.734 6.908 -18.185 1.00 79.25 408 ARG A N 1
ATOM 3281 C CA . ARG A 1 408 ? 5.577 8.357 -18.278 1.00 79.25 408 ARG A CA 1
ATOM 3282 C C . ARG A 1 408 ? 6.407 9.018 -17.184 1.00 79.25 408 ARG A C 1
ATOM 3284 O O . ARG A 1 408 ? 6.126 8.837 -16.003 1.00 79.25 408 ARG A O 1
ATOM 3291 N N . SER A 1 409 ? 7.434 9.757 -17.573 1.00 78.50 409 SER A N 1
ATOM 3292 C CA . SER A 1 409 ? 8.295 10.507 -16.662 1.00 78.50 409 SER A CA 1
ATOM 3293 C C . SER A 1 409 ? 7.795 11.944 -16.482 1.00 78.50 409 SER A C 1
ATOM 3295 O O . SER A 1 409 ? 6.902 12.403 -17.192 1.00 78.50 409 SER A O 1
ATOM 3297 N N . LYS A 1 410 ? 8.375 12.661 -15.510 1.00 77.50 410 LYS A N 1
ATOM 3298 C CA . LYS A 1 410 ? 8.125 14.091 -15.240 1.00 77.50 410 LYS A CA 1
ATOM 3299 C C . LYS A 1 410 ? 6.656 14.479 -14.999 1.00 77.50 410 LYS A C 1
ATOM 3301 O O . LYS A 1 410 ? 6.255 15.615 -15.268 1.00 77.50 410 LYS A O 1
ATOM 3306 N N . ILE A 1 411 ? 5.853 13.555 -14.471 1.00 76.06 411 ILE A N 1
ATOM 3307 C CA . ILE A 1 411 ? 4.433 13.795 -14.163 1.00 76.06 411 ILE A CA 1
ATOM 3308 C C . ILE A 1 411 ? 4.236 14.927 -13.143 1.00 76.06 411 ILE A C 1
ATOM 3310 O O . ILE A 1 411 ? 3.196 15.579 -13.128 1.00 76.06 411 ILE A O 1
ATOM 3314 N N . ASP A 1 412 ? 5.250 15.207 -12.325 1.00 72.88 412 ASP A N 1
ATOM 3315 C CA . ASP A 1 412 ? 5.290 16.318 -11.379 1.00 72.88 412 ASP A CA 1
ATOM 3316 C C . ASP A 1 412 ? 5.118 17.679 -12.071 1.00 72.88 412 ASP A C 1
ATOM 3318 O O . ASP A 1 412 ? 4.401 18.544 -11.564 1.00 72.88 412 ASP A O 1
ATOM 3322 N N . ASN A 1 413 ? 5.702 17.864 -13.259 1.00 70.00 413 ASN A N 1
ATOM 3323 C CA . ASN A 1 413 ? 5.549 19.098 -14.030 1.00 70.00 413 ASN A CA 1
ATOM 3324 C C . ASN A 1 413 ? 4.131 19.262 -14.575 1.00 70.00 413 ASN A C 1
ATOM 3326 O O . ASN A 1 413 ? 3.582 20.365 -14.529 1.00 70.00 413 ASN A O 1
ATOM 3330 N N . ASP A 1 414 ? 3.525 18.179 -15.061 1.00 68.88 414 ASP A N 1
ATOM 3331 C CA . ASP A 1 414 ? 2.153 18.223 -15.557 1.00 68.88 414 ASP A CA 1
ATOM 3332 C C . ASP A 1 414 ? 1.153 18.492 -14.416 1.00 68.88 414 ASP A C 1
ATOM 3334 O O . ASP A 1 414 ? 0.197 19.254 -14.585 1.00 68.88 414 ASP A O 1
ATOM 3338 N N . VAL A 1 415 ? 1.399 17.918 -13.233 1.00 73.38 415 VAL A N 1
ATOM 3339 C CA . VAL A 1 415 ? 0.614 18.178 -12.020 1.00 73.38 415 VAL A CA 1
ATOM 3340 C C . VAL A 1 415 ? 0.751 19.644 -11.594 1.00 73.38 415 VAL A C 1
ATOM 3342 O O . VAL A 1 415 ? -0.265 20.320 -11.447 1.00 73.38 415 VAL A O 1
ATOM 3345 N N . ARG A 1 416 ? 1.974 20.189 -11.511 1.00 71.44 416 ARG A N 1
ATOM 3346 C CA . ARG A 1 416 ? 2.213 21.619 -11.212 1.00 71.44 416 ARG A CA 1
ATOM 3347 C C . ARG A 1 416 ? 1.589 22.565 -12.238 1.00 71.44 416 ARG A C 1
ATOM 3349 O O . ARG A 1 416 ? 1.149 23.665 -11.904 1.00 71.44 416 ARG A O 1
ATOM 3356 N N . ALA A 1 417 ? 1.564 22.180 -13.512 1.00 68.69 417 ALA A N 1
ATOM 3357 C CA . ALA A 1 417 ? 0.891 22.961 -14.545 1.00 68.69 417 ALA A CA 1
ATOM 3358 C C . ALA A 1 417 ? -0.633 22.957 -14.343 1.00 68.69 417 ALA A C 1
ATOM 3360 O O . ALA A 1 417 ? -1.288 23.984 -14.542 1.00 68.69 417 ALA A O 1
ATOM 3361 N N . ALA A 1 418 ? -1.196 21.822 -13.922 1.00 68.94 418 ALA A N 1
ATOM 3362 C CA . ALA A 1 418 ? -2.613 21.683 -13.621 1.00 68.94 418 ALA A CA 1
ATOM 3363 C C . ALA A 1 418 ? -3.029 22.421 -12.335 1.00 68.94 418 ALA A C 1
ATOM 3365 O O . ALA A 1 418 ? -4.138 22.950 -12.306 1.00 68.94 418 ALA A O 1
ATOM 3366 N N . GLU A 1 419 ? -2.146 22.552 -11.338 1.00 71.88 419 GLU A N 1
ATOM 3367 C CA . GLU A 1 419 ? -2.374 23.317 -10.093 1.00 71.88 419 GLU A CA 1
ATOM 3368 C C . GLU A 1 419 ? -2.765 24.782 -10.331 1.00 71.88 419 GLU A C 1
ATOM 3370 O O . GLU A 1 419 ? -3.439 25.395 -9.508 1.00 71.88 419 GLU A O 1
ATOM 3375 N N . ARG A 1 420 ? -2.390 25.358 -11.479 1.00 72.06 420 ARG A N 1
ATOM 3376 C CA . ARG A 1 420 ? -2.739 26.743 -11.842 1.00 72.06 420 ARG A CA 1
ATOM 3377 C C . ARG A 1 420 ? -4.201 26.912 -12.264 1.00 72.06 420 ARG A C 1
ATOM 3379 O O . ARG A 1 420 ? -4.637 28.038 -12.506 1.00 72.06 420 ARG A O 1
ATOM 3386 N N . LYS A 1 421 ? -4.952 25.818 -12.405 1.00 74.31 421 LYS A N 1
ATOM 3387 C CA . LYS A 1 421 ? -6.370 25.838 -12.771 1.00 74.31 421 LYS A CA 1
ATOM 3388 C C . LYS A 1 421 ? -7.244 25.971 -11.526 1.00 74.31 421 LYS A C 1
ATOM 3390 O O . LYS A 1 421 ? -6.967 25.379 -10.489 1.00 74.31 421 LYS A O 1
ATOM 3395 N N . LYS A 1 422 ? -8.334 26.734 -11.648 1.00 64.25 422 LYS A N 1
ATOM 3396 C CA . LYS A 1 422 ? -9.278 27.006 -10.546 1.00 64.25 422 LYS A CA 1
ATOM 3397 C C . LYS A 1 422 ? -9.969 25.747 -9.999 1.00 64.25 422 LYS A C 1
ATOM 3399 O O . LYS A 1 422 ? -10.434 25.768 -8.868 1.00 64.25 422 LYS A O 1
ATOM 3404 N N . ASP A 1 423 ? -10.046 24.692 -10.800 1.00 73.25 423 ASP A N 1
ATOM 3405 C CA . ASP A 1 423 ? -10.719 23.414 -10.553 1.00 73.25 423 ASP A CA 1
ATOM 3406 C C . ASP A 1 423 ? -9.729 22.244 -10.394 1.00 73.25 423 ASP A C 1
ATOM 3408 O O . ASP A 1 423 ? -10.063 21.089 -10.666 1.00 73.25 423 ASP A O 1
ATOM 3412 N N . PHE A 1 424 ? -8.489 22.534 -9.985 1.00 70.19 424 PHE A N 1
ATOM 3413 C CA . PHE A 1 424 ? -7.442 21.526 -9.877 1.00 70.19 424 PHE A CA 1
ATOM 3414 C C . PHE A 1 424 ? -7.807 20.389 -8.911 1.00 70.19 424 PHE A C 1
ATOM 3416 O O . PHE A 1 424 ? -8.092 20.598 -7.733 1.00 70.19 424 PHE A O 1
ATOM 3423 N N . SER A 1 425 ? -7.695 19.164 -9.420 1.00 75.69 425 SER A N 1
ATOM 3424 C CA . SER A 1 425 ? -7.594 17.938 -8.635 1.00 75.69 425 SER A CA 1
ATOM 3425 C C . SER A 1 425 ? -6.413 17.134 -9.172 1.00 75.69 425 SER A C 1
ATOM 3427 O O . SER A 1 425 ? -6.343 16.844 -10.373 1.00 75.69 425 SER A O 1
ATOM 3429 N N . LYS A 1 426 ? -5.472 16.791 -8.283 1.00 70.75 426 LYS A N 1
ATOM 3430 C CA . LYS A 1 426 ? -4.299 15.966 -8.609 1.00 70.75 426 LYS A CA 1
ATOM 3431 C C . LYS A 1 426 ? -4.731 14.598 -9.138 1.00 70.75 426 LYS A C 1
ATOM 3433 O O . LYS A 1 426 ? -4.202 14.144 -10.144 1.00 70.75 426 LYS A O 1
ATOM 3438 N N . GLU A 1 427 ? -5.738 14.003 -8.511 1.00 71.69 427 GLU A N 1
ATOM 3439 C CA . GLU A 1 427 ? -6.304 12.707 -8.883 1.00 71.69 427 GLU A CA 1
ATOM 3440 C C . GLU A 1 427 ? -6.917 12.742 -10.287 1.00 71.69 427 GLU A C 1
ATOM 3442 O O . GLU A 1 427 ? -6.446 12.033 -11.169 1.00 71.69 427 GLU A O 1
ATOM 3447 N N . LYS A 1 428 ? -7.828 13.688 -10.571 1.00 74.50 428 LYS A N 1
ATOM 3448 C CA . LYS A 1 428 ? -8.395 13.868 -11.926 1.00 74.50 428 LYS A CA 1
ATOM 3449 C C . LYS A 1 428 ? -7.322 14.103 -12.987 1.00 74.50 428 LYS A C 1
ATOM 3451 O O . LYS A 1 428 ? -7.462 13.686 -14.135 1.00 74.50 428 LYS A O 1
ATOM 3456 N N . THR A 1 429 ? -6.253 14.797 -12.609 1.00 72.50 429 THR A N 1
ATOM 3457 C CA . THR A 1 429 ? -5.117 15.085 -13.486 1.00 72.50 429 THR A CA 1
ATOM 3458 C C . THR A 1 429 ? -4.335 13.807 -13.812 1.00 72.50 429 THR A C 1
ATOM 3460 O O . THR A 1 429 ? -4.070 13.557 -14.987 1.00 72.50 429 THR A O 1
ATOM 3463 N N . LEU A 1 430 ? -4.036 12.968 -12.816 1.00 72.31 430 LEU A N 1
ATOM 3464 C CA . LEU A 1 430 ? -3.349 11.684 -12.995 1.00 72.31 430 LEU A CA 1
ATOM 3465 C C . LEU A 1 430 ? -4.221 10.647 -13.719 1.00 72.31 430 LEU A C 1
ATOM 3467 O O . LEU A 1 430 ? -3.726 9.979 -14.627 1.00 72.31 430 LEU A O 1
ATOM 3471 N N . THR A 1 431 ? -5.516 10.555 -13.404 1.00 73.25 431 THR A N 1
ATOM 3472 C CA . THR A 1 431 ? -6.472 9.679 -14.105 1.00 73.25 431 THR A CA 1
ATOM 3473 C C . THR A 1 431 ? -6.542 10.041 -15.580 1.00 73.25 431 THR A C 1
ATOM 3475 O O . THR A 1 431 ? -6.315 9.194 -16.440 1.00 73.25 431 THR A O 1
ATOM 3478 N N . LYS A 1 432 ? -6.688 11.332 -15.896 1.00 71.12 432 LYS A N 1
ATOM 3479 C CA . LYS A 1 432 ? -6.658 11.807 -17.282 1.00 71.12 432 LYS A CA 1
ATOM 3480 C C . LYS A 1 432 ? -5.323 11.514 -17.975 1.00 71.12 432 LYS A C 1
ATOM 3482 O O . LYS A 1 432 ? -5.297 11.301 -19.184 1.00 71.12 432 LYS A O 1
ATOM 3487 N N . MET A 1 433 ? -4.195 11.511 -17.261 1.00 70.38 433 MET A N 1
ATOM 3488 C CA . MET A 1 433 ? -2.904 11.106 -17.835 1.00 70.38 433 MET A CA 1
ATOM 3489 C C . MET A 1 433 ? -2.857 9.615 -18.145 1.00 70.38 433 MET A C 1
ATOM 3491 O O . MET A 1 433 ? -2.406 9.262 -19.232 1.00 70.38 433 MET A O 1
ATOM 3495 N N . ARG A 1 434 ? -3.343 8.768 -17.229 1.00 68.88 434 ARG A N 1
ATOM 3496 C CA . ARG A 1 434 ? -3.452 7.314 -17.415 1.00 68.88 434 ARG A CA 1
ATOM 3497 C C . ARG A 1 434 ? -4.364 6.983 -18.596 1.00 68.88 434 ARG A C 1
ATOM 3499 O O . ARG A 1 434 ? -3.948 6.261 -19.496 1.00 68.88 434 ARG A O 1
ATOM 3506 N N . GLU A 1 435 ? -5.550 7.585 -18.656 1.00 68.31 435 GLU A N 1
ATOM 3507 C CA . GLU A 1 435 ? -6.502 7.421 -19.762 1.00 68.31 435 GLU A CA 1
ATOM 3508 C C . GLU A 1 435 ? -5.919 7.865 -21.106 1.00 68.31 435 GLU A C 1
ATOM 3510 O O . GLU A 1 435 ? -6.037 7.142 -22.090 1.00 68.31 435 GLU A O 1
ATOM 3515 N N . ASN A 1 436 ? -5.232 9.013 -21.157 1.00 65.25 436 ASN A N 1
ATOM 3516 C CA . ASN A 1 436 ? -4.572 9.476 -22.384 1.00 65.25 436 ASN A CA 1
ATOM 3517 C C . ASN A 1 436 ? -3.464 8.530 -22.856 1.00 65.25 436 ASN A C 1
ATOM 3519 O O . ASN A 1 436 ? -3.190 8.465 -24.051 1.00 65.25 436 ASN A O 1
ATOM 3523 N N . CYS A 1 437 ? -2.805 7.823 -21.939 1.00 60.56 437 CYS A N 1
ATOM 3524 C CA . CYS A 1 437 ? -1.862 6.784 -22.321 1.00 60.56 437 CYS A CA 1
ATOM 3525 C C . CYS A 1 437 ? -2.608 5.567 -22.901 1.00 60.56 437 CYS A C 1
ATOM 3527 O O . CYS A 1 437 ? -2.204 5.063 -23.943 1.00 60.56 437 CYS A O 1
ATOM 3529 N N . VAL A 1 438 ? -3.722 5.139 -22.286 1.00 59.22 438 VAL A N 1
ATOM 3530 C CA . VAL A 1 438 ? -4.528 3.962 -22.688 1.00 59.22 438 VAL A CA 1
ATOM 3531 C C . VAL A 1 438 ? -5.276 4.155 -24.013 1.00 59.22 438 VAL A C 1
ATOM 3533 O O . VAL A 1 438 ? -5.381 3.211 -24.790 1.00 59.22 438 VAL A O 1
ATOM 3536 N N . GLN A 1 439 ? -5.792 5.354 -24.294 1.00 53.03 439 GLN A N 1
ATOM 3537 C CA . GLN A 1 439 ? -6.601 5.638 -25.489 1.00 53.03 439 GLN A CA 1
ATOM 3538 C C . GLN A 1 439 ? -5.804 5.635 -26.809 1.00 53.03 439 GLN A C 1
ATOM 3540 O O . GLN A 1 439 ? -6.402 5.699 -27.882 1.00 53.03 439 GLN A O 1
ATOM 3545 N N . GLY A 1 440 ? -4.473 5.532 -26.763 1.00 51.09 440 GLY A N 1
ATOM 3546 C CA . GLY A 1 440 ? -3.642 5.355 -27.953 1.00 51.09 440 GLY A CA 1
ATOM 3547 C C . GLY A 1 440 ? -3.652 3.910 -28.456 1.00 51.09 440 GLY A C 1
ATOM 3548 O O . GLY A 1 440 ? -2.715 3.190 -28.161 1.00 51.09 440 GLY A O 1
ATOM 3549 N N . GLU A 1 441 ? -4.698 3.495 -29.180 1.00 39.47 441 GLU A N 1
ATOM 3550 C CA . GLU A 1 441 ? -4.859 2.291 -30.042 1.00 39.47 441 GLU A CA 1
ATOM 3551 C C . GLU A 1 441 ? -4.237 0.912 -29.666 1.00 39.47 441 GLU A C 1
ATOM 3553 O O . GLU A 1 441 ? -4.434 -0.041 -30.418 1.00 39.47 441 GLU A O 1
ATOM 3558 N N . TYR A 1 442 ? -3.564 0.705 -28.526 1.00 46.56 442 TYR A N 1
ATOM 3559 C CA . TYR A 1 442 ? -2.887 -0.561 -28.210 1.00 46.56 442 TYR A CA 1
ATOM 3560 C C . TYR A 1 442 ? -2.929 -0.935 -26.715 1.00 46.56 442 TYR A C 1
ATOM 3562 O O . TYR A 1 442 ? -2.780 -0.076 -25.843 1.00 46.56 442 TYR A O 1
ATOM 3570 N N . PRO A 1 443 ? -3.083 -2.235 -26.384 1.00 38.69 443 PRO A N 1
ATOM 3571 C CA . PRO A 1 443 ? -3.140 -2.714 -25.006 1.00 38.69 443 PRO A CA 1
ATOM 3572 C C . PRO A 1 443 ? -1.755 -2.625 -24.353 1.00 38.69 443 PRO A C 1
ATOM 3574 O O . PRO A 1 443 ? -0.853 -3.413 -24.636 1.00 38.69 443 PRO A O 1
ATOM 3577 N N . MET A 1 444 ? -1.593 -1.653 -23.466 1.00 44.72 444 MET A N 1
ATOM 3578 C CA . MET A 1 444 ? -0.337 -1.317 -22.799 1.00 44.72 444 MET A CA 1
ATOM 3579 C C . MET A 1 444 ? -0.406 -1.651 -21.309 1.00 44.72 444 MET A C 1
ATOM 3581 O O . MET A 1 444 ? -1.396 -1.348 -20.646 1.00 44.72 444 MET A O 1
ATOM 3585 N N . LYS A 1 445 ? 0.657 -2.257 -20.765 1.00 40.19 445 LYS A N 1
ATOM 3586 C CA . LYS A 1 445 ? 0.853 -2.410 -19.314 1.00 40.19 445 LYS A CA 1
ATOM 3587 C C . LYS A 1 445 ? 1.753 -1.275 -18.825 1.00 40.19 445 LYS A C 1
ATOM 3589 O O . LYS A 1 445 ? 2.901 -1.177 -19.257 1.00 40.19 445 LYS A O 1
ATOM 3594 N N . TYR A 1 446 ? 1.218 -0.421 -17.959 1.00 45.66 446 TYR A N 1
ATOM 3595 C CA . TYR A 1 446 ? 1.893 0.778 -17.461 1.00 45.66 446 TYR A CA 1
ATOM 3596 C C . TYR A 1 446 ? 2.665 0.506 -16.178 1.00 45.66 446 TYR A C 1
ATOM 3598 O O . TYR A 1 446 ? 2.189 -0.221 -15.309 1.00 45.66 446 TYR A O 1
ATOM 3606 N N . PHE A 1 447 ? 3.820 1.155 -16.043 1.00 34.16 447 PHE A N 1
ATOM 3607 C CA . PHE A 1 447 ? 4.482 1.349 -14.760 1.00 34.16 447 PHE A CA 1
ATOM 3608 C C . PHE A 1 447 ? 4.599 2.857 -14.532 1.00 34.16 447 PHE A C 1
ATOM 3610 O O . PHE A 1 447 ? 5.278 3.554 -15.287 1.00 34.16 447 PHE A O 1
ATOM 3617 N N . ILE A 1 448 ? 3.880 3.366 -13.535 1.00 34.31 448 ILE A N 1
ATOM 3618 C CA . ILE A 1 448 ? 4.026 4.739 -13.049 1.00 34.31 448 ILE A CA 1
ATOM 3619 C C . ILE A 1 448 ? 4.752 4.598 -11.714 1.00 34.31 448 ILE A C 1
ATOM 3621 O O . ILE A 1 448 ? 4.136 4.103 -10.772 1.00 34.31 448 ILE A O 1
ATOM 3625 N N . PRO A 1 449 ? 6.048 4.936 -11.627 1.00 31.09 449 PRO A N 1
ATOM 3626 C CA . PRO A 1 449 ? 6.688 5.070 -10.332 1.00 31.09 449 PRO A CA 1
ATOM 3627 C C . PRO A 1 449 ? 6.062 6.278 -9.623 1.00 31.09 449 PRO A C 1
ATOM 3629 O O . PRO A 1 449 ? 5.993 7.358 -10.217 1.00 31.09 449 PRO A O 1
ATOM 3632 N N . GLU A 1 450 ? 5.576 6.068 -8.400 1.00 30.16 450 GLU A N 1
ATOM 3633 C CA . GLU A 1 450 ? 5.176 7.139 -7.475 1.00 30.16 450 GLU A CA 1
ATOM 3634 C C . GLU A 1 450 ? 6.384 7.787 -6.797 1.00 30.16 450 GLU A C 1
ATOM 3636 O O . GLU A 1 450 ? 7.354 7.053 -6.485 1.00 30.16 450 GLU A O 1
#

Mean predicted aligned error: 18.16 Å

Secondary structure (DSSP, 8-state):
-HHHHHHHHHHHHHHHHTT-------TT-TTTTTTTT---EEEEEEEBTTSSHHHHHHHHTT--TTSTTPPP--SS---SS-EEEE-SS-TTEEEEEPPPBTSSSS-HHHHHHHS-GGG-SEEEEEE-SS--HHHHHHHHHHHHTT-EEEEEE--HHHHHHHHHHH-SS--HHHHHHHHHHHHHHHHHTTT-SS--EEE--TT-TTSTTHHHHHHHHHHHS-HHHHHHHHHHS---SHHHHHHHHHHHHHHHHHHTTSSS-HHHHHHHHHHHHTT-HHHHHHHHHHHHHHHHH--EEEEEEESTTSSHHHHHHHHTT--TTSTTPPPP-SS---SS-EEEEETTEEEEEEEEPPPTTSSSS-TTTHHHHTTGGG-SEEEEEESSS--HHHHHHHHHHHHTT-EEEEEE--HHHHHHHHTTSTT--HHHHHHHHHHHHHTSSS---B----

Foldseek 3Di:
DVVVVVVVVVVVVVVVVVPDDDDDDDPPPPVPPVPPQFAQAEEEEAEAQPLCSQLLQQLQLVHDCPDPQGRPNDNDFPDLAFDWRARPNQNSYIYTYGTGECDPSHDLVCNVVRDPPVVHQAYEYRGEDADDPSSLSVLVVCVVVVHYYAYEYEPLVVVQVVQVVVDPDRDSVVSVVVRQVRNVCSNVVSVDPPHHYFYDYSVQCLDGCNVVVLVVCLVPDDPSNNLSSLCSGPPNDPVSVVVNVVSVVVVVVVVVVDDDPPPLVVQLVVCVVVVVVVSNVVSVVVVVVCVLQAAAEEEEAEAQPLCSQVVVCVVLVHDCPDDQRRHDDNDFPDPAFDWRARPVRRRYIYTYATGDCDPSQDLQCNCVVRVVVPHQAYEYGGAAADDPSNVSNVVVCVVVVHYYAYEHPNVVVQLVVQVPDPPDDSVVSVVVVVVRRCPPPDDHDYDYDD

Nearest PDB structures (foldseek):
  5fph-assembly5_E  TM=8.622E-01  e=8.126E-24  Mus musculus
  5fph-assembly7_G  TM=8.704E-01  e=4.042E-23  Mus musculus
  5fph-assembly3_B  TM=8.748E-01  e=2.011E-22  Mus musculus
  4lv5-assembly3_B  TM=8.828E-01  e=2.746E-21  Mus musculus
  5fph-assembly4_C  TM=8.594E-01  e=5.521E-22  Mus musculus

InterPro domains:
  IPR007743 Immunity-related GTPases-like [PF05049] (13-248)
  IPR007743 Immunity-related GTPases-like [PF05049] (265-439)
  IPR027417 P-loop containing nucleoside triphosphate hydrolase [G3DSA:3.40.50.300] (41-221)
  IPR027417 P-loop containing nucleoside triphosphate hydrolase [G3DSA:3.40.50.300] (296-446)
  IPR027417 P-loop containing nucleoside triphosphate hydrolase [SSF52540] (36-243)
  IPR027417 P-loop containing nucleoside triphosphate hydrolase [SSF52540] (254-429)
  IPR030385 IRG-type guanine nucleotide-binding (G) domain [PS51716] (39-220)
  IPR030385 IRG-type guanine nucleotide-binding (G) domain [PS51716] (294-450)
  IPR051515 Immunity-related GTPase [PTHR32341] (9-249)

Organism: NCBI:txid303518

Solvent-accessible surface area (backbone atoms only — not comparable to full-atom values): 25923 Å² total; per-residue (Å²): 119,71,71,59,61,56,55,60,50,53,59,50,54,58,56,58,63,71,74,70,84,82,83,91,83,70,103,78,51,92,79,49,77,77,60,79,81,52,64,72,41,35,36,35,32,36,35,45,65,82,25,46,54,31,47,40,53,16,37,51,51,66,46,51,72,88,42,93,87,38,44,73,69,64,90,56,93,74,50,93,53,70,43,79,43,55,27,88,93,39,64,50,37,26,41,25,45,39,41,32,49,66,39,96,92,28,40,66,90,51,37,72,79,76,45,76,69,84,78,41,71,34,38,35,39,27,37,36,100,60,88,49,72,66,60,50,54,53,51,53,52,40,50,76,69,75,40,55,64,37,40,32,38,32,52,44,65,57,55,49,57,51,44,53,72,72,42,94,82,66,51,70,69,59,52,52,50,51,55,50,50,51,51,44,50,61,40,42,78,72,73,42,79,84,69,51,76,32,49,23,30,64,90,42,54,74,41,80,27,44,58,58,48,49,56,48,52,46,69,72,41,59,75,74,46,27,59,56,47,55,68,50,46,57,81,56,45,72,66,55,44,50,53,42,50,52,55,48,51,59,51,44,74,68,53,68,82,73,79,90,51,67,66,61,50,50,53,30,50,50,24,53,75,70,66,36,60,71,59,22,52,54,43,49,52,51,50,54,52,49,67,76,62,55,72,44,34,38,34,36,34,33,44,68,74,21,46,54,38,56,48,53,19,53,75,55,74,44,55,77,84,43,91,89,39,46,78,76,66,88,60,90,79,46,91,53,76,41,79,44,67,28,87,91,38,84,46,36,29,43,26,46,43,41,35,49,64,39,97,90,26,42,56,94,53,32,56,71,76,69,51,57,85,75,39,66,36,38,37,37,27,36,48,75,73,94,46,73,58,57,53,51,49,51,54,56,41,50,77,69,73,43,55,70,38,47,30,68,33,66,57,66,57,58,49,60,60,43,61,77,43,98,83,57,46,70,64,65,52,51,51,51,50,53,48,60,59,56,71,59,93,53,99,75,66,77,53,74,88,129

Radius of gyration: 26.96 Å; Cα contacts (8 Å, |Δi|>4): 621; chains: 1; bounding box: 64×77×70 Å

pLDDT: mean 74.38, std 18.01, range [25.3, 96.94]

Sequence (450 aa):
MAVQSECDSVTKEVKEVLQHHDKPLNVGMVKESADQHTIPLKIAITGESGSGKSTFVNAFRGINDDDEGAAPTDCVETTEKGTPYPHPEYPSVTLWDLPGIGTTKFPADEYMKLIEFEKFDFFIIISDTRFRENDVKLAQEIQKMEKKFYFVRSKIDNDLRSEERSQREFNAENTISQIRENCVQGLATQGIESPRVFLVSSFQLHQYDFSLLYETLERELPELKRKALLLATPSINLEIITKKKQAFQLLWTNADNQFGNRVIKEEIKEALLKNDKPLAIAKIEEFLNKEKNTPLNIAITGETGAGKSTFINAFRGMDNRDEGAAPTGVTETTLENTPYPHPMYPNVTLWDLPGIGTTKFPADKYLELVGFEKFDFFIIISDTRFRENDVKLTQEIQKMKKRFYFVRSKIDNDVRAAERKKDFSKEKTLTKMRENCVQGEYPMKYFIPE